Protein AF-A0A1V5GBL1-F1 (afdb_monomer)

pLDDT: mean 76.96, std 15.62, range [32.88, 96.12]

Mean predicted aligned error: 17.44 Å

Foldseek 3Di:
DDDDDDPDDPPCPPVVVVQLVVLLVVLLVLLLVCFLVNLLPDPVSLVVSQVSLVSNDVDSLLSLLVQLLDPPPRSVSSSLSSLLVDDLVVNVVSLVVVLPDPPDDPSSNVSSQVSNCVRVVDNRPCDPDDNDLVVQQVDAQLVLQQVLCVVCVPPDPVVNLVNLLNNLQDAHSNNLSNLLLQLPLQDPSNLLSSLQSLLPHLAPSSLVSLVVLCPDPDVSSVVSSVVSNVSNVVCVVDDPDDRDYHGDASQPFAWDWKKWAAPQQQQKIKIKTWGDHPPALFIKIKIWIARLAAQLTPDMDIDPRHHVVVVVVCQVVGHVIDIDDLQVSLQSNVLSVVRNVVNVPNDRSCCSSCVSNSVPDDHPPDPVFAHGNAAELPPRGHRGRPDPLCQDWADEDPRYIHHSLQLCQQQADPPPGDGDDSSDPQWHWDQDPVVSDIFIAGNVPRDTGDGHDRDPDDPPPPPD

Sequence (464 aa):
MARRVRKDRFACIDDSLIRRRDAIDSAAAFLIHCGGLALASDASLSGQAMAQLSLASPDPLDLLLIFLQDDRKDLAQAALALLSRSPAELVRDRLESRLRRNYLDPAMRARLFDARSALLGESAPIPGDGASSAAWSRLAPDRAAAEWFERFAEAPAENKARELANILARPCPAHMAIAYYESFAGNAEIQRSIAAGLGAFRYAESPLVLRRLKRSADPATHARAVESLVQLSDAIENPAQPMPPALPRFGDGLFYGAWIGELRSTGQYQVAYAKRFADADTVRYCVALIDSRDEGLMDIWGQLDRPPEEFYALRSAISGAKPAAQRFASFLLHEAEALMNKRRHTPPAKYWLWRDFYSGDPRSKTRKNIVFGWTCAECANPLTRFDEAERAVCWFENGFGLCPDCLASRERCDLCGRKFDSSQTDIHALYSASANVAKVICDDCAMPIARGPRKPREPNRKRG

Radius of gyration: 31.78 Å; Cα contacts (8 Å, |Δi|>4): 709; chains: 1; bounding box: 62×59×130 Å

Secondary structure (DSSP, 8-state):
--------SS----HHHHHHHHHHHHHHHHHHHH-HHHHHH-HHHHHHHHHHHHHH-S-HHHHHHHHTTSS-HHHHHHHHHHHTTS-HHHHHHHHHHHHT-TT--HHHHHHHHHHHHHHH-------SS---HHHHTTS-HHHHHHHHHHHTSS--HHHHHHHHHHHHTS--HHHHHHHHHHTTS--HHHHHHHHHHGGG--STHHHHHHHHHTT-S-HHHHHHHHHHHHHHHHHHHS-SSPPPPPPPPTT-SEEEEEEEEEETTTTEEEEEEEEE-TT-S-EEEEEEEEETTTTEEEEEEEEEEE-HHHHHHHHHHSTT-EE--HHHHHHHHHHHHHHHHHHTPPPPTTHHHHHHHHHTSPP-S--TTEEEEEEETTT--EEE---SS----EEETTTEEE-HHHHHT--B-TTT--B--TTSS-EEEEEETTTTEEEEEETTT--B-PPPP-PPPPP-----

Solvent-accessible surface area (backbone atoms only — not comparable to full-atom values): 25875 Å² total; per-residue (Å²): 138,90,81,82,84,89,86,80,86,77,91,71,75,52,68,68,58,54,54,37,48,52,32,42,53,50,32,49,52,50,39,42,72,58,29,27,69,50,36,61,72,32,71,66,57,39,52,52,51,52,51,42,30,47,73,34,30,99,50,42,64,63,52,35,58,51,34,38,48,45,88,51,62,55,40,19,42,21,28,49,30,54,54,62,73,44,61,65,68,63,50,49,54,52,51,50,60,56,68,72,44,89,83,61,51,79,64,40,48,47,41,52,43,54,48,46,26,71,64,67,72,42,78,64,78,68,59,84,87,67,70,54,50,72,61,49,58,72,37,56,35,56,56,31,29,53,53,46,55,63,73,50,65,85,53,55,63,68,62,52,21,52,53,45,43,59,34,39,74,48,76,42,68,13,46,49,38,35,47,56,50,55,62,70,72,72,51,66,64,43,39,35,31,46,21,61,31,43,23,72,36,70,42,72,60,38,63,57,50,28,60,52,38,44,69,44,91,49,67,66,26,20,53,34,9,51,53,20,49,51,49,34,47,55,54,62,77,59,58,93,60,84,74,59,76,67,77,83,58,80,31,78,49,47,86,65,50,30,35,39,15,66,43,70,93,78,28,34,37,38,41,36,45,31,27,34,40,97,92,47,90,25,27,31,36,38,38,34,38,28,31,41,51,61,55,6,45,62,39,46,51,69,51,72,76,33,50,57,63,62,58,60,55,46,50,80,74,34,59,78,49,36,85,40,58,68,54,55,55,42,38,53,52,54,49,21,47,50,37,12,59,73,69,64,52,80,73,34,94,47,34,69,63,56,46,46,54,50,62,83,53,72,75,56,84,72,68,91,42,63,51,72,49,20,27,13,56,84,79,65,42,52,43,71,59,88,56,94,68,69,63,44,64,48,72,38,97,86,50,33,30,39,36,54,71,66,47,49,36,38,49,46,35,86,83,84,60,51,70,51,56,48,71,55,85,76,56,51,58,46,71,39,81,91,74,68,41,68,42,38,27,38,71,90,74,69,44,72,44,62,78,48,83,78,76,78,79,76,74,82,73,78,78,126

Structure (mmCIF, N/CA/C/O backbone):
data_AF-A0A1V5GBL1-F1
#
_entry.id   AF-A0A1V5GBL1-F1
#
loop_
_atom_site.group_PDB
_atom_site.id
_atom_site.type_symbol
_atom_site.label_atom_id
_atom_site.label_alt_id
_atom_site.label_comp_id
_atom_site.label_asym_id
_atom_site.label_entity_id
_atom_site.label_seq_id
_atom_site.pdbx_PDB_ins_code
_atom_site.Cartn_x
_atom_site.Cartn_y
_atom_site.Cartn_z
_atom_site.occupancy
_atom_site.B_iso_or_equiv
_atom_site.auth_seq_id
_atom_site.auth_comp_id
_atom_site.auth_asym_id
_atom_site.auth_atom_id
_atom_site.pdbx_PDB_model_num
ATOM 1 N N . MET A 1 1 ? 17.054 -17.273 -80.844 1.00 38.47 1 MET A N 1
ATOM 2 C CA . MET A 1 1 ? 16.727 -18.704 -80.654 1.00 38.47 1 MET A CA 1
ATOM 3 C C . MET A 1 1 ? 16.765 -19.023 -79.168 1.00 38.47 1 MET A C 1
ATOM 5 O O . MET A 1 1 ? 17.837 -19.088 -78.586 1.00 38.47 1 MET A O 1
ATOM 9 N N . ALA A 1 2 ? 15.592 -19.141 -78.550 1.00 40.06 2 ALA A N 1
ATOM 10 C CA . ALA A 1 2 ? 15.435 -19.534 -77.156 1.00 40.06 2 ALA A CA 1
ATOM 11 C C . ALA A 1 2 ? 15.493 -21.068 -77.021 1.00 40.06 2 ALA A C 1
ATOM 13 O O . ALA A 1 2 ? 14.814 -21.779 -77.760 1.00 40.06 2 ALA A O 1
ATOM 14 N N . ARG A 1 3 ? 16.265 -21.580 -76.057 1.00 35.91 3 ARG A N 1
ATOM 15 C CA . ARG A 1 3 ? 16.157 -22.950 -75.518 1.00 35.91 3 ARG A CA 1
ATOM 16 C C . ARG A 1 3 ? 16.211 -22.831 -73.993 1.00 35.91 3 ARG A C 1
ATOM 18 O O . ARG A 1 3 ? 17.216 -22.406 -73.447 1.00 35.91 3 ARG A O 1
ATOM 25 N N . ARG A 1 4 ? 15.050 -22.839 -73.336 1.00 37.44 4 ARG A N 1
ATOM 26 C CA . ARG A 1 4 ? 14.360 -24.000 -72.732 1.00 37.44 4 ARG A CA 1
ATOM 27 C C . ARG A 1 4 ? 15.120 -24.642 -71.558 1.00 37.44 4 ARG A C 1
ATOM 29 O O . ARG A 1 4 ? 15.995 -25.469 -71.755 1.00 37.44 4 ARG A O 1
ATOM 36 N N . VAL A 1 5 ? 14.646 -24.270 -70.365 1.00 36.66 5 VAL A N 1
ATOM 37 C CA . VAL A 1 5 ? 14.261 -25.133 -69.231 1.00 36.66 5 VAL A CA 1
ATOM 38 C C . VAL A 1 5 ? 15.324 -26.073 -68.639 1.00 36.66 5 VAL A C 1
ATOM 40 O O . VAL A 1 5 ? 15.591 -27.149 -69.158 1.00 36.66 5 VAL A O 1
ATOM 43 N N . ARG A 1 6 ? 15.747 -25.740 -67.412 1.00 34.84 6 ARG A N 1
ATOM 44 C CA . ARG A 1 6 ? 15.717 -26.668 -66.265 1.00 34.84 6 ARG A CA 1
ATOM 45 C C . ARG A 1 6 ? 15.013 -25.985 -65.083 1.00 34.84 6 ARG A C 1
ATOM 47 O O . ARG A 1 6 ? 15.640 -25.547 -64.127 1.00 34.84 6 ARG A O 1
ATOM 54 N N . LYS A 1 7 ? 13.687 -25.856 -65.196 1.00 37.03 7 LYS A N 1
ATOM 55 C CA . LYS A 1 7 ? 12.764 -25.772 -64.054 1.00 37.03 7 LYS A CA 1
ATOM 56 C C . LYS A 1 7 ? 12.462 -27.224 -63.689 1.00 37.03 7 LYS A C 1
ATOM 58 O O . LYS A 1 7 ? 11.575 -27.760 -64.315 1.00 37.03 7 LYS A O 1
ATOM 63 N N . ASP A 1 8 ? 13.232 -27.852 -62.802 1.00 35.31 8 ASP A N 1
ATOM 64 C CA . ASP A 1 8 ? 12.909 -29.178 -62.222 1.00 35.31 8 ASP A CA 1
ATOM 65 C C . ASP A 1 8 ? 13.775 -29.451 -60.975 1.00 35.31 8 ASP A C 1
ATOM 67 O O . ASP A 1 8 ? 14.473 -30.456 -60.868 1.00 35.31 8 ASP A O 1
ATOM 71 N N . ARG A 1 9 ? 13.803 -28.511 -60.020 1.00 36.16 9 ARG A N 1
ATOM 72 C CA . ARG A 1 9 ? 14.401 -28.759 -58.688 1.00 36.16 9 ARG A CA 1
ATOM 73 C C . ARG A 1 9 ? 13.567 -28.274 -57.497 1.00 36.16 9 ARG A C 1
ATOM 75 O O . ARG A 1 9 ? 14.045 -28.339 -56.375 1.00 36.16 9 ARG A O 1
ATOM 82 N N . PHE A 1 10 ? 12.321 -27.846 -57.716 1.00 38.16 10 PHE A N 1
ATOM 83 C CA . PHE A 1 10 ? 11.431 -27.376 -56.639 1.00 38.16 10 PHE A CA 1
ATOM 84 C C . PHE A 1 10 ? 10.021 -27.990 -56.667 1.00 38.16 10 PHE A C 1
ATOM 86 O O . PHE A 1 10 ? 9.120 -27.487 -56.008 1.00 38.16 10 PHE A O 1
ATOM 93 N N . ALA A 1 11 ? 9.815 -29.087 -57.397 1.00 39.75 11 ALA A N 1
ATOM 94 C CA . ALA A 1 11 ? 8.542 -29.809 -57.420 1.00 39.75 11 ALA A CA 1
ATOM 95 C C . ALA A 1 11 ? 8.640 -31.087 -56.576 1.00 39.75 11 ALA A C 1
ATOM 97 O O . ALA A 1 11 ? 8.698 -32.186 -57.106 1.00 39.75 11 ALA A O 1
ATOM 98 N N . CYS A 1 12 ? 8.769 -30.898 -55.266 1.00 40.09 12 CYS A N 1
ATOM 99 C CA . CYS A 1 12 ? 8.395 -31.843 -54.210 1.00 40.09 12 CYS A CA 1
ATOM 100 C C . CYS A 1 12 ? 8.498 -31.062 -52.893 1.00 40.09 12 CYS A C 1
ATOM 102 O O . CYS A 1 12 ? 9.355 -31.324 -52.052 1.00 40.09 12 CYS A O 1
ATOM 104 N N . ILE A 1 13 ? 7.669 -30.020 -52.743 1.00 44.91 13 ILE A N 1
ATOM 105 C CA . ILE A 1 13 ? 7.269 -29.636 -51.389 1.00 44.91 13 ILE A CA 1
ATOM 106 C C . ILE A 1 13 ? 6.455 -30.832 -50.917 1.00 44.91 13 ILE A C 1
ATOM 108 O O . ILE A 1 13 ? 5.400 -31.115 -51.470 1.00 44.91 13 ILE A O 1
ATOM 112 N N . ASP A 1 14 ? 7.056 -31.581 -50.006 1.00 50.66 14 ASP A N 1
ATOM 113 C CA . ASP A 1 14 ? 6.552 -32.811 -49.418 1.00 50.66 14 ASP A CA 1
ATOM 114 C C . ASP A 1 14 ? 5.058 -32.655 -49.079 1.00 50.66 14 ASP A C 1
ATOM 116 O O . ASP A 1 14 ? 4.698 -31.826 -48.240 1.00 50.66 14 ASP A O 1
ATOM 120 N N . ASP A 1 15 ? 4.176 -33.409 -49.748 1.00 52.53 15 ASP A N 1
ATOM 121 C CA . ASP A 1 15 ? 2.719 -33.378 -49.525 1.00 52.53 15 ASP A CA 1
ATOM 122 C C . ASP A 1 15 ? 2.369 -33.568 -48.037 1.00 52.53 15 ASP A C 1
ATOM 124 O O . ASP A 1 15 ? 1.317 -33.130 -47.566 1.00 52.53 15 ASP A O 1
ATOM 128 N N . SER A 1 16 ? 3.268 -34.189 -47.267 1.00 54.59 16 SER A N 1
ATOM 129 C CA . SER A 1 16 ? 3.148 -34.331 -45.819 1.00 54.59 16 SER A CA 1
ATOM 130 C C . SER A 1 16 ? 3.279 -33.006 -45.051 1.00 54.59 16 SER A C 1
ATOM 132 O O . SER A 1 16 ? 2.603 -32.830 -44.038 1.00 54.59 16 SER A O 1
ATOM 134 N N . LEU A 1 17 ? 4.085 -32.050 -45.525 1.00 53.50 17 LEU A N 1
ATOM 135 C CA . LEU A 1 17 ? 4.238 -30.721 -44.920 1.00 53.50 17 LEU A CA 1
ATOM 136 C C . LEU A 1 17 ? 3.032 -29.826 -45.208 1.00 53.50 17 LEU A C 1
ATOM 138 O O . LEU A 1 17 ? 2.596 -29.096 -44.320 1.00 53.50 17 LEU A O 1
ATOM 142 N N . ILE A 1 18 ? 2.468 -29.916 -46.417 1.00 58.19 18 ILE A N 1
ATOM 143 C CA . ILE A 1 18 ? 1.248 -29.186 -46.792 1.00 58.19 18 ILE A CA 1
ATOM 144 C C . ILE A 1 18 ? 0.065 -29.707 -45.969 1.00 58.19 18 ILE A C 1
ATOM 146 O O . ILE A 1 18 ? -0.588 -28.927 -45.284 1.00 58.19 18 ILE A O 1
ATOM 150 N N . ARG A 1 19 ? -0.129 -31.033 -45.904 1.00 63.25 19 ARG A N 1
ATOM 151 C CA . ARG A 1 19 ? -1.192 -31.642 -45.082 1.00 63.25 19 ARG A CA 1
ATOM 152 C C . ARG A 1 19 ? -1.057 -31.324 -43.592 1.00 63.25 19 ARG A C 1
ATOM 154 O O . ARG A 1 19 ? -2.065 -31.132 -42.920 1.00 63.25 19 ARG A O 1
ATOM 161 N N . ARG A 1 20 ? 0.171 -31.253 -43.063 1.00 69.50 20 ARG A N 1
ATOM 162 C CA . ARG A 1 20 ? 0.416 -30.841 -41.668 1.00 69.50 20 ARG A CA 1
ATOM 163 C C . ARG A 1 20 ? 0.084 -29.374 -41.436 1.00 69.50 20 ARG A C 1
ATOM 165 O O . ARG A 1 20 ? -0.495 -29.054 -40.406 1.00 69.50 20 ARG A O 1
ATOM 172 N N . ARG A 1 21 ? 0.420 -28.492 -42.379 1.00 77.12 21 ARG A N 1
ATOM 173 C CA . ARG A 1 21 ? 0.059 -27.074 -42.299 1.00 77.12 21 ARG A C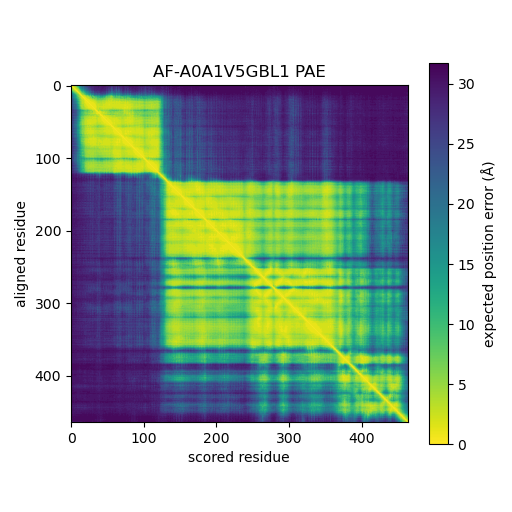A 1
ATOM 174 C C . ARG A 1 21 ? -1.457 -26.886 -42.313 1.00 77.12 21 ARG A C 1
ATOM 176 O O . ARG A 1 21 ? -1.971 -26.222 -41.423 1.00 77.12 21 ARG A O 1
ATOM 183 N N . ASP A 1 22 ? -2.157 -27.537 -43.237 1.00 79.62 22 ASP A N 1
ATOM 184 C CA . ASP A 1 22 ? -3.619 -27.454 -43.330 1.00 79.62 22 ASP A CA 1
ATOM 185 C C . ASP A 1 22 ? -4.296 -27.990 -42.058 1.00 79.62 22 ASP A C 1
ATOM 187 O O . ASP A 1 22 ? -5.265 -27.411 -41.571 1.00 79.62 22 ASP A O 1
ATOM 191 N N . ALA A 1 23 ? -3.755 -29.062 -41.467 1.00 80.81 23 ALA A N 1
ATOM 192 C CA . ALA A 1 23 ? -4.241 -29.596 -40.197 1.00 80.81 23 ALA A CA 1
ATOM 193 C C . ALA A 1 23 ? -4.001 -28.633 -39.018 1.00 80.81 23 ALA A C 1
ATOM 195 O O . ALA A 1 23 ? -4.880 -28.478 -38.171 1.00 80.81 23 ALA A O 1
ATOM 196 N N . ILE A 1 24 ? -2.848 -27.956 -38.970 1.00 85.06 24 ILE A N 1
ATOM 197 C CA . ILE A 1 24 ? -2.542 -26.931 -37.957 1.00 85.06 24 ILE A CA 1
ATOM 198 C C . ILE A 1 24 ? -3.470 -25.720 -38.110 1.00 85.06 24 ILE A C 1
ATOM 200 O O . ILE A 1 24 ? -4.031 -25.259 -37.115 1.00 85.06 24 ILE A O 1
ATOM 204 N N . ASP A 1 25 ? -3.674 -25.234 -39.335 1.00 85.19 25 ASP A N 1
ATOM 205 C CA . ASP A 1 25 ? -4.548 -24.092 -39.620 1.00 85.19 25 ASP A CA 1
ATOM 206 C C . ASP A 1 25 ? -6.018 -24.430 -39.307 1.00 85.19 25 ASP A C 1
ATOM 208 O O . ASP A 1 25 ? -6.726 -23.626 -38.695 1.00 85.19 25 ASP A O 1
ATOM 212 N N . SER A 1 26 ? -6.459 -25.653 -39.627 1.00 84.56 26 SER A N 1
ATOM 213 C CA . SER A 1 26 ? -7.783 -26.170 -39.258 1.00 84.56 26 SER A CA 1
ATOM 214 C C . SER A 1 26 ? -7.960 -26.278 -37.741 1.00 84.56 26 SER A C 1
ATOM 216 O O . SER A 1 26 ? -8.998 -25.882 -37.210 1.00 84.56 26 SER A O 1
ATOM 218 N N . ALA A 1 27 ? -6.951 -26.778 -37.021 1.00 85.12 27 ALA A N 1
ATOM 219 C CA . ALA A 1 27 ? -6.983 -26.844 -35.562 1.00 85.12 27 ALA A CA 1
ATOM 220 C C . ALA A 1 27 ? -7.033 -25.441 -34.935 1.00 85.12 27 ALA A C 1
ATOM 222 O O . ALA A 1 27 ? -7.844 -25.203 -34.043 1.00 85.12 27 ALA A O 1
ATOM 223 N N . ALA A 1 28 ? -6.241 -24.487 -35.432 1.00 85.94 28 ALA A N 1
ATOM 224 C CA . ALA A 1 28 ? -6.278 -23.102 -34.966 1.00 85.94 28 ALA A CA 1
ATOM 225 C C . ALA A 1 28 ? -7.650 -22.446 -35.209 1.00 85.94 28 ALA A C 1
ATOM 227 O O . ALA A 1 28 ? -8.193 -21.805 -34.310 1.00 85.94 28 ALA A O 1
ATOM 228 N N . ALA A 1 29 ? -8.245 -22.646 -36.390 1.00 86.81 29 ALA A N 1
ATOM 229 C CA . ALA A 1 29 ? -9.578 -22.136 -36.708 1.00 86.81 29 ALA A CA 1
ATOM 230 C C . ALA A 1 29 ? -10.662 -22.737 -35.800 1.00 86.81 29 ALA A C 1
ATOM 232 O O . ALA A 1 29 ? -11.540 -22.015 -35.328 1.00 86.81 29 ALA A O 1
ATOM 233 N N . PHE A 1 30 ? -10.575 -24.038 -35.507 1.00 86.38 30 PHE A N 1
ATOM 234 C CA . PHE A 1 30 ? -11.484 -24.708 -34.577 1.00 86.38 30 PHE A CA 1
ATOM 235 C C . PHE A 1 30 ? -11.374 -24.132 -33.158 1.00 86.38 30 PHE A C 1
ATOM 237 O O . PHE A 1 30 ? -12.389 -23.824 -32.538 1.00 86.38 30 PHE A O 1
ATOM 244 N N . LEU A 1 31 ? -10.152 -23.912 -32.663 1.00 85.44 31 LEU A N 1
ATOM 245 C CA . LEU A 1 31 ? -9.920 -23.305 -31.348 1.00 85.44 31 LEU A CA 1
ATOM 246 C C . LEU A 1 31 ? -10.497 -21.891 -31.242 1.00 85.44 31 LEU A C 1
ATOM 248 O O . LEU A 1 31 ? -11.146 -21.568 -30.246 1.00 85.44 31 LEU A O 1
ATOM 252 N N . ILE A 1 32 ? -10.295 -21.072 -32.276 1.00 84.69 32 ILE A N 1
ATOM 253 C CA . ILE A 1 32 ? -10.864 -19.722 -32.359 1.00 84.69 32 ILE A CA 1
ATOM 254 C C . ILE A 1 32 ? -12.397 -19.786 -32.364 1.00 84.69 32 ILE A C 1
ATOM 256 O O . ILE A 1 32 ? -13.042 -19.030 -31.643 1.00 84.69 32 ILE A O 1
ATOM 260 N N . HIS A 1 33 ? -12.980 -20.712 -33.131 1.00 85.06 33 HIS A N 1
ATOM 261 C CA . HIS A 1 33 ? -14.430 -20.883 -33.225 1.00 85.06 33 HIS A CA 1
ATOM 262 C C . HIS A 1 33 ? -15.069 -21.306 -31.894 1.00 85.06 33 HIS A C 1
ATOM 264 O O . HIS A 1 33 ? -16.129 -20.796 -31.538 1.00 85.06 33 HIS A O 1
ATOM 270 N N . CYS A 1 34 ? -14.428 -22.210 -31.147 1.00 79.19 34 CYS A N 1
ATOM 271 C CA . CYS A 1 34 ? -14.913 -22.625 -29.832 1.00 79.19 34 CYS A CA 1
ATOM 272 C C . CYS A 1 34 ? -14.758 -21.517 -28.779 1.00 79.19 34 CYS A C 1
ATOM 274 O O . CYS A 1 34 ? -15.637 -21.347 -27.939 1.00 79.19 34 CYS A O 1
ATOM 276 N N . GLY A 1 35 ? -13.661 -20.754 -28.821 1.00 74.94 35 GLY A N 1
ATOM 277 C CA . GLY A 1 35 ? -13.371 -19.682 -27.869 1.00 74.94 35 GLY A CA 1
ATOM 278 C C . GLY A 1 35 ? -12.919 -20.178 -26.485 1.00 74.94 35 GLY A C 1
ATOM 279 O O . GLY A 1 35 ? -13.312 -21.242 -26.003 1.00 74.94 35 GLY A O 1
ATOM 280 N N . GLY A 1 36 ? -12.083 -19.384 -25.804 1.00 67.06 36 GLY A N 1
ATOM 281 C CA . GLY A 1 36 ? -11.442 -19.790 -24.543 1.00 67.06 36 GLY A CA 1
ATOM 282 C C . GLY A 1 36 ? -12.408 -20.097 -23.389 1.00 67.06 36 GLY A C 1
ATOM 283 O O . GLY A 1 36 ? -12.188 -21.049 -22.647 1.00 67.06 36 GLY A O 1
ATOM 284 N N . LEU A 1 37 ? -13.511 -19.350 -23.258 1.00 57.97 37 LEU A N 1
ATOM 285 C CA . LEU A 1 37 ? -14.489 -19.548 -22.175 1.00 57.97 37 LEU A CA 1
ATOM 286 C C . LEU A 1 37 ? -15.312 -20.837 -22.335 1.00 57.97 37 LEU A C 1
ATOM 288 O O . LEU A 1 37 ? -15.571 -21.526 -21.346 1.00 57.97 37 LEU A O 1
ATOM 292 N N . ALA A 1 38 ? -15.697 -21.194 -23.564 1.00 72.19 38 ALA A N 1
ATOM 293 C CA . ALA A 1 38 ? -16.423 -22.439 -23.816 1.00 72.19 38 ALA A CA 1
ATOM 294 C C . ALA A 1 38 ? -15.503 -23.650 -23.611 1.00 72.19 38 ALA A C 1
ATOM 296 O O . ALA A 1 38 ? -15.889 -24.628 -22.976 1.00 72.19 38 ALA A O 1
ATOM 297 N N . LEU A 1 39 ? -14.244 -23.550 -24.054 1.00 74.25 39 LEU A N 1
ATOM 298 C CA . LEU A 1 39 ? -13.243 -24.596 -23.835 1.00 74.25 39 LEU A CA 1
ATOM 299 C C . LEU A 1 39 ? -12.892 -24.770 -22.348 1.00 74.25 39 LEU A C 1
ATOM 301 O O . LEU A 1 39 ? -12.623 -25.887 -21.916 1.00 74.25 39 LEU A O 1
ATOM 305 N N . ALA A 1 40 ? -12.928 -23.704 -21.547 1.00 68.19 40 ALA A N 1
ATOM 306 C CA . ALA A 1 40 ? -12.702 -23.801 -20.105 1.00 68.19 40 ALA A CA 1
ATOM 307 C C . ALA A 1 40 ? -13.872 -24.460 -19.347 1.00 68.19 40 ALA A C 1
ATOM 309 O O . ALA A 1 40 ? -13.652 -25.071 -18.302 1.00 68.19 40 ALA A O 1
ATOM 310 N N . SER A 1 41 ? -15.105 -24.351 -19.855 1.00 70.94 41 SER A N 1
ATOM 311 C CA . SER A 1 41 ? -16.324 -24.773 -19.147 1.00 70.94 41 SER A CA 1
ATOM 312 C C . SER A 1 41 ? -16.921 -26.101 -19.633 1.00 70.94 41 SER A C 1
ATOM 314 O O . SER A 1 41 ? -17.583 -26.779 -18.849 1.00 70.94 41 SER A O 1
ATOM 316 N N . ASP A 1 42 ? -16.651 -26.528 -20.871 1.00 81.06 42 ASP A N 1
ATOM 317 C CA . ASP A 1 42 ? -17.229 -27.739 -21.468 1.00 81.06 42 ASP A CA 1
ATOM 318 C C . ASP A 1 42 ? -16.163 -28.817 -21.745 1.00 81.06 42 ASP A C 1
ATOM 320 O O . ASP A 1 42 ? -15.270 -28.667 -22.580 1.00 81.06 42 ASP A O 1
ATOM 324 N N . ALA A 1 43 ? -16.245 -29.939 -21.020 1.00 79.12 43 ALA A N 1
ATOM 325 C CA . ALA A 1 43 ? -15.336 -31.081 -21.163 1.00 79.12 43 ALA A CA 1
ATOM 326 C C . ALA A 1 43 ? -15.426 -31.793 -22.521 1.00 79.12 43 ALA A C 1
ATOM 328 O O . ALA A 1 43 ? -14.412 -32.292 -23.011 1.00 79.12 43 ALA A O 1
ATOM 329 N N . SER A 1 44 ? -16.611 -31.823 -23.132 1.00 83.19 44 SER A N 1
ATOM 330 C CA . SER A 1 44 ? -16.827 -32.426 -24.447 1.00 83.19 44 SER A CA 1
ATOM 331 C C . SER A 1 44 ? -16.130 -31.602 -25.528 1.00 83.19 44 SER A C 1
ATOM 333 O O . SER A 1 44 ? -15.380 -32.151 -26.340 1.00 83.19 44 SER A O 1
ATOM 335 N N . LEU A 1 45 ? -16.286 -30.275 -25.486 1.00 82.31 45 LEU A N 1
ATOM 336 C CA . LEU A 1 45 ? -15.627 -29.368 -26.430 1.00 82.31 45 LEU A CA 1
ATOM 337 C C . LEU A 1 45 ? -14.102 -29.389 -26.284 1.00 82.31 45 LEU A C 1
ATOM 339 O O . LEU A 1 45 ? -13.396 -29.438 -27.292 1.00 82.31 45 LEU A O 1
ATOM 343 N N . SER A 1 46 ? -13.569 -29.442 -25.057 1.00 82.69 46 SER A N 1
ATOM 344 C CA . SER A 1 46 ? -12.123 -29.627 -24.863 1.00 82.69 46 SER A CA 1
ATOM 345 C C . SER A 1 46 ? -11.616 -30.953 -25.422 1.00 82.69 46 SER A C 1
ATOM 347 O O . SER A 1 46 ? -10.550 -30.987 -26.031 1.00 82.69 46 SER A O 1
ATOM 349 N N . GLY A 1 47 ? -12.372 -32.042 -25.242 1.00 83.69 47 GLY A N 1
ATOM 350 C CA . GLY A 1 47 ? -12.023 -33.352 -25.793 1.00 83.69 47 GLY A CA 1
ATOM 351 C C . GLY A 1 47 ? -11.958 -33.340 -27.323 1.00 83.69 47 GLY A C 1
ATOM 352 O O . GLY A 1 47 ? -11.001 -33.849 -27.905 1.00 83.69 47 GLY A O 1
ATOM 353 N N . GLN A 1 48 ? -12.926 -32.689 -27.975 1.00 85.75 48 GLN A N 1
ATOM 354 C CA . GLN A 1 48 ? -12.940 -32.515 -29.432 1.00 85.75 48 GLN A CA 1
ATOM 355 C C . GLN A 1 48 ? -11.775 -31.646 -29.920 1.00 85.75 48 GLN A C 1
ATOM 357 O O . GLN A 1 48 ? -11.112 -31.998 -30.896 1.00 85.75 48 GLN A O 1
ATOM 362 N N . ALA A 1 49 ? -11.474 -30.553 -29.215 1.00 86.50 49 ALA A N 1
ATOM 363 C CA . ALA A 1 49 ? -10.341 -29.690 -29.535 1.00 86.50 49 ALA A CA 1
ATOM 364 C C . ALA A 1 49 ? -8.998 -30.428 -29.418 1.00 86.50 49 ALA A C 1
ATOM 366 O O . ALA A 1 49 ? -8.160 -30.340 -30.314 1.00 86.50 49 ALA A O 1
ATOM 367 N N . MET A 1 50 ? -8.807 -31.216 -28.355 1.00 85.94 50 MET A N 1
ATOM 368 C CA . MET A 1 50 ? -7.598 -32.027 -28.178 1.00 85.94 50 MET A CA 1
ATOM 369 C C . MET A 1 50 ? -7.471 -33.127 -29.237 1.00 85.94 50 MET A C 1
ATOM 371 O O . MET A 1 50 ? -6.364 -33.393 -29.709 1.00 85.94 50 MET A O 1
ATOM 375 N N . ALA A 1 51 ? -8.582 -33.732 -29.667 1.00 85.81 51 ALA A N 1
ATOM 376 C CA . ALA A 1 51 ? -8.583 -34.679 -30.780 1.00 85.81 51 ALA A CA 1
ATOM 377 C C . ALA A 1 51 ? -8.146 -34.018 -32.102 1.00 85.81 51 ALA A C 1
ATOM 379 O O . ALA A 1 51 ? -7.291 -34.563 -32.797 1.00 85.81 51 ALA A O 1
ATOM 380 N N . GLN A 1 52 ? -8.650 -32.817 -32.413 1.00 85.38 52 GLN A N 1
ATOM 381 C CA . GLN A 1 52 ? -8.233 -32.041 -33.592 1.00 85.38 52 GLN A CA 1
ATOM 382 C C . GLN A 1 52 ? -6.739 -31.685 -33.552 1.00 85.38 52 GLN A C 1
ATOM 384 O O . GLN A 1 52 ? -6.026 -31.854 -34.539 1.00 85.38 52 GLN A O 1
ATOM 389 N N . LEU A 1 53 ? -6.228 -31.276 -32.389 1.00 86.75 53 LEU A N 1
ATOM 390 C CA . LEU A 1 53 ? -4.801 -30.992 -32.205 1.00 86.75 53 LEU A CA 1
ATOM 391 C C . LEU A 1 53 ? -3.923 -32.236 -32.374 1.00 86.75 53 LEU A C 1
ATOM 393 O O . LEU A 1 53 ? -2.802 -32.127 -32.863 1.00 86.75 53 LEU A O 1
ATOM 397 N N . SER A 1 54 ? -4.441 -33.412 -32.015 1.00 86.75 54 SER A N 1
ATOM 398 C CA . SER A 1 54 ? -3.736 -34.695 -32.149 1.00 86.75 54 SER A CA 1
ATOM 399 C C . SER A 1 54 ? -3.660 -35.182 -33.598 1.00 86.75 54 SER A C 1
ATOM 401 O O . SER A 1 54 ? -2.749 -35.925 -33.954 1.00 86.75 54 SER A O 1
ATOM 403 N N . LEU A 1 55 ? -4.585 -34.735 -34.455 1.00 83.31 55 LEU A N 1
ATOM 404 C CA . LEU A 1 55 ? -4.491 -34.913 -35.908 1.00 83.31 55 LEU A CA 1
ATOM 405 C C . LEU A 1 55 ? -3.447 -33.971 -36.527 1.00 83.31 55 LEU A C 1
ATOM 407 O O . LEU A 1 55 ? -2.806 -34.329 -37.515 1.00 83.31 55 LEU A O 1
ATOM 411 N N . ALA A 1 56 ? -3.262 -32.782 -35.944 1.00 80.88 56 ALA A N 1
ATOM 412 C CA . ALA A 1 56 ? -2.324 -31.769 -36.426 1.00 80.88 56 ALA A CA 1
ATOM 413 C C . ALA A 1 56 ? -0.876 -31.985 -35.947 1.00 80.88 56 ALA A C 1
ATOM 415 O O . ALA A 1 56 ? 0.068 -31.650 -36.666 1.00 80.88 56 ALA A O 1
ATOM 416 N N . SER A 1 57 ? -0.679 -32.544 -34.750 1.00 83.25 57 SER A N 1
ATOM 417 C CA . SER A 1 57 ? 0.639 -32.759 -34.148 1.00 83.25 57 SER A CA 1
ATOM 418 C C . SER A 1 57 ? 0.682 -34.044 -33.312 1.00 83.25 57 SER A C 1
ATOM 420 O O . SER A 1 57 ? -0.241 -34.296 -32.539 1.00 83.25 57 SER A O 1
ATOM 422 N N . PRO A 1 58 ? 1.783 -34.823 -33.374 1.00 79.62 58 PRO A N 1
ATOM 423 C CA . PRO A 1 58 ? 2.009 -35.945 -32.461 1.00 79.62 58 PRO A CA 1
ATOM 424 C C . PRO A 1 58 ? 2.220 -3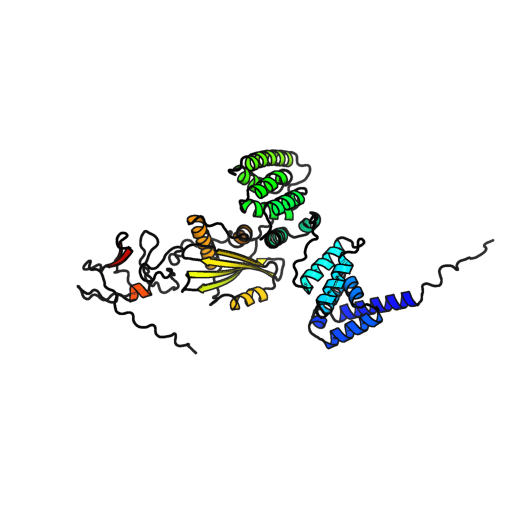5.496 -31.005 1.00 79.62 58 PRO A C 1
ATOM 426 O O . PRO A 1 58 ? 2.104 -36.311 -30.095 1.00 79.62 58 PRO A O 1
ATOM 429 N N . ASP A 1 59 ? 2.525 -34.212 -30.781 1.00 85.06 59 ASP A N 1
ATOM 430 C CA . ASP A 1 59 ? 2.594 -33.583 -29.460 1.00 85.06 59 ASP A CA 1
ATOM 431 C C . ASP A 1 59 ? 1.651 -32.361 -29.432 1.00 85.06 59 ASP A C 1
ATOM 433 O O . ASP A 1 59 ? 2.051 -31.248 -29.801 1.00 85.06 59 ASP A O 1
ATOM 437 N N . PRO A 1 60 ? 0.371 -32.558 -29.062 1.00 86.25 60 PRO A N 1
ATOM 438 C CA . PRO A 1 60 ? -0.624 -31.488 -28.987 1.00 86.25 60 PRO A CA 1
ATOM 439 C C . PRO A 1 60 ? -0.238 -30.375 -28.012 1.00 86.25 60 PRO A C 1
ATOM 441 O O . PRO A 1 60 ? -0.579 -29.217 -28.236 1.00 86.25 60 PRO A O 1
ATOM 444 N N . LEU A 1 61 ? 0.494 -30.704 -26.943 1.00 86.62 61 LEU A N 1
ATOM 445 C CA . LEU A 1 61 ? 0.889 -29.731 -25.928 1.00 86.62 61 LEU A CA 1
ATOM 446 C C . LEU A 1 61 ? 1.952 -28.772 -26.464 1.00 86.62 61 LEU A C 1
ATOM 448 O O . LEU A 1 61 ? 1.827 -27.570 -26.255 1.00 86.62 61 LEU A O 1
ATOM 452 N N . ASP A 1 62 ? 2.954 -29.259 -27.205 1.00 85.00 62 ASP A N 1
ATOM 453 C CA . ASP A 1 62 ? 3.930 -28.362 -27.848 1.00 85.00 62 ASP A CA 1
ATOM 454 C C . ASP A 1 62 ? 3.253 -27.453 -28.891 1.00 85.00 62 ASP A C 1
ATOM 456 O O . ASP A 1 62 ? 3.610 -26.280 -29.001 1.00 85.00 62 ASP A O 1
ATOM 460 N N . LEU A 1 63 ? 2.223 -27.949 -29.590 1.00 86.50 63 LEU A N 1
ATOM 461 C CA . LEU A 1 63 ? 1.433 -27.138 -30.522 1.00 86.50 63 LEU A CA 1
ATOM 462 C C . LEU A 1 63 ? 0.622 -26.048 -29.799 1.00 86.50 63 LEU A C 1
ATOM 464 O O . LEU A 1 63 ? 0.610 -24.901 -30.240 1.00 86.50 63 LEU A O 1
ATOM 468 N N . LEU A 1 64 ? 0.018 -26.359 -28.650 1.00 89.56 64 LEU A N 1
ATOM 469 C CA . LEU A 1 64 ? -0.646 -25.360 -27.807 1.00 89.56 64 LEU A CA 1
ATOM 470 C C . LEU A 1 64 ? 0.334 -24.296 -27.286 1.00 89.56 64 LEU A C 1
ATOM 472 O O . LEU A 1 64 ? -0.002 -23.114 -27.262 1.00 89.56 64 LEU A O 1
ATOM 476 N N . LEU A 1 65 ? 1.564 -24.679 -26.924 1.00 87.69 65 LEU A N 1
ATOM 477 C CA . LEU A 1 65 ? 2.606 -23.721 -26.533 1.00 87.69 65 LEU A CA 1
ATOM 478 C C . LEU A 1 65 ? 3.051 -22.818 -27.691 1.00 87.69 65 LEU A C 1
ATOM 480 O O . LEU A 1 65 ? 3.437 -21.674 -27.452 1.00 87.69 65 LEU A O 1
ATOM 484 N N . ILE A 1 66 ? 3.001 -23.309 -28.931 1.00 87.12 66 ILE A N 1
ATOM 485 C CA . ILE A 1 66 ? 3.215 -22.490 -30.131 1.00 87.12 66 ILE A CA 1
ATOM 486 C C . ILE A 1 66 ? 2.053 -21.507 -30.307 1.00 87.12 66 ILE A C 1
ATOM 488 O O . ILE A 1 66 ? 2.286 -20.327 -30.549 1.00 87.12 66 ILE A O 1
ATOM 492 N N . PHE A 1 67 ? 0.811 -21.948 -30.114 1.00 89.25 67 PHE A N 1
ATOM 493 C CA . PHE A 1 67 ? -0.365 -21.077 -30.207 1.00 89.25 67 PHE A CA 1
ATOM 494 C C . PHE A 1 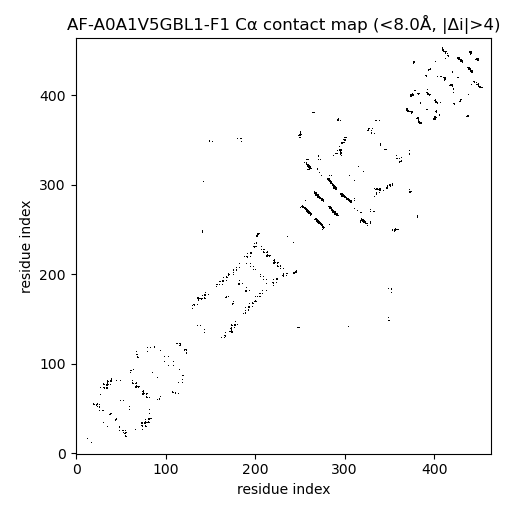67 ? -0.422 -20.001 -29.117 1.00 89.25 67 PHE A C 1
ATOM 496 O O . PHE A 1 67 ? -0.873 -18.894 -29.389 1.00 89.25 67 PHE A O 1
ATOM 503 N N . LEU A 1 68 ? 0.117 -20.255 -27.920 1.00 86.50 68 LEU A N 1
ATOM 504 C CA . LEU A 1 68 ? 0.316 -19.214 -26.900 1.00 86.50 68 LEU A CA 1
ATOM 505 C C . LEU A 1 68 ? 1.263 -18.089 -27.347 1.00 86.50 68 LEU A C 1
ATOM 507 O O . LEU A 1 68 ? 1.215 -16.985 -26.806 1.00 86.50 68 LEU A O 1
ATOM 511 N N . GLN A 1 69 ? 2.156 -18.374 -28.293 1.00 84.00 69 GLN A N 1
ATOM 512 C CA . GLN A 1 69 ? 3.103 -17.402 -28.838 1.00 84.00 69 GLN A CA 1
ATOM 513 C C . GLN A 1 69 ? 2.510 -16.627 -30.022 1.00 84.00 69 GLN A C 1
ATOM 515 O O . GLN A 1 69 ? 3.116 -15.641 -30.435 1.00 84.00 69 GLN A O 1
ATOM 520 N N . ASP A 1 70 ? 1.342 -17.020 -30.539 1.00 85.06 70 ASP A N 1
ATOM 521 C CA . ASP A 1 70 ? 0.662 -16.366 -31.663 1.00 85.06 70 ASP A CA 1
ATOM 522 C C . ASP A 1 70 ? 0.147 -14.966 -31.272 1.00 85.06 70 ASP A C 1
ATOM 524 O O . ASP A 1 70 ? -0.202 -14.707 -30.119 1.00 85.06 70 ASP A O 1
ATOM 528 N N . ASP A 1 71 ? 0.130 -14.034 -32.228 1.00 77.44 71 ASP A N 1
ATOM 529 C CA . ASP A 1 71 ? -0.337 -12.654 -32.017 1.00 77.44 71 ASP A CA 1
ATOM 530 C C . ASP A 1 71 ? -1.864 -12.552 -31.893 1.00 77.44 71 ASP A C 1
ATOM 532 O O . ASP A 1 71 ? -2.394 -11.567 -31.366 1.00 77.44 71 ASP A O 1
ATOM 536 N N . ARG A 1 72 ? -2.583 -13.576 -32.359 1.00 83.56 72 ARG A N 1
ATOM 537 C CA . ARG A 1 72 ? -4.039 -13.689 -32.276 1.00 83.56 72 ARG A CA 1
ATOM 538 C C . ARG A 1 72 ? -4.466 -14.027 -30.845 1.00 83.56 72 ARG A C 1
ATOM 540 O O . ARG A 1 72 ? -4.299 -15.146 -30.362 1.00 83.56 72 ARG A O 1
ATOM 547 N N . LYS A 1 73 ? -5.011 -13.026 -30.144 1.00 80.44 73 LYS A N 1
ATOM 548 C CA . LYS A 1 73 ? -5.389 -13.113 -28.719 1.00 80.44 73 LYS A CA 1
ATOM 549 C C . LYS A 1 73 ? -6.422 -14.205 -28.427 1.00 80.44 73 LYS A C 1
ATOM 551 O O . LYS A 1 73 ? -6.343 -14.851 -27.389 1.00 80.44 73 LYS A O 1
ATOM 556 N N . ASP A 1 74 ? -7.374 -14.394 -29.327 1.00 80.38 74 ASP A N 1
ATOM 557 C CA . ASP A 1 74 ? -8.403 -15.435 -29.294 1.00 80.38 74 ASP A CA 1
ATOM 558 C C . ASP A 1 74 ? -7.801 -16.846 -29.338 1.00 80.38 74 ASP A C 1
ATOM 560 O O . ASP A 1 74 ? -8.162 -17.701 -28.527 1.00 80.38 74 ASP A O 1
ATOM 564 N N . LEU A 1 75 ? -6.820 -17.068 -30.215 1.00 85.69 75 LEU A N 1
ATOM 565 C CA . LEU A 1 75 ? -6.101 -18.336 -30.304 1.00 85.69 75 LEU A CA 1
ATOM 566 C C . LEU A 1 75 ? -5.247 -18.596 -29.055 1.00 85.69 75 LEU A C 1
ATOM 568 O O . LEU A 1 75 ? -5.282 -19.698 -28.505 1.00 85.69 75 LEU A O 1
ATOM 572 N N . ALA A 1 76 ? -4.530 -17.582 -28.563 1.00 83.94 76 ALA A N 1
ATOM 573 C CA . ALA A 1 76 ? -3.730 -17.697 -27.344 1.00 83.94 76 ALA A CA 1
ATOM 574 C C . ALA A 1 76 ? -4.602 -17.981 -26.104 1.00 83.94 76 ALA A C 1
ATOM 576 O O . ALA A 1 76 ? -4.257 -18.826 -25.280 1.00 83.94 76 ALA A O 1
ATOM 577 N N . GLN A 1 77 ? -5.767 -17.337 -25.982 1.00 80.81 77 GLN A N 1
ATOM 578 C CA . GLN A 1 77 ? -6.721 -17.601 -24.898 1.00 80.81 77 GLN A CA 1
ATOM 579 C C . GLN A 1 77 ? -7.323 -19.008 -24.975 1.00 80.81 77 GLN A C 1
ATOM 581 O O . GLN A 1 77 ? -7.441 -19.678 -23.949 1.00 80.81 77 GLN A O 1
ATOM 586 N N . ALA A 1 78 ? -7.676 -19.479 -26.174 1.00 83.50 78 ALA A N 1
ATOM 587 C CA . ALA A 1 78 ? -8.150 -20.846 -26.377 1.00 83.50 78 ALA A CA 1
ATOM 588 C C . ALA A 1 78 ? -7.072 -21.882 -26.019 1.00 83.50 78 ALA A C 1
ATOM 590 O O . ALA A 1 78 ? -7.362 -22.878 -25.352 1.00 83.50 78 ALA A O 1
ATOM 591 N N . ALA A 1 79 ? -5.815 -21.619 -26.391 1.00 87.06 79 ALA A N 1
ATOM 592 C CA . ALA A 1 79 ? -4.694 -22.477 -26.032 1.00 87.06 79 ALA A CA 1
ATOM 593 C C . ALA A 1 79 ? -4.455 -22.514 -24.515 1.00 87.06 79 ALA A C 1
ATOM 595 O O . ALA A 1 79 ? -4.270 -23.591 -23.946 1.00 87.06 79 ALA A O 1
ATOM 596 N N . LEU A 1 80 ? -4.532 -21.360 -23.848 1.00 85.69 80 LEU A N 1
ATOM 597 C CA . LEU A 1 80 ? -4.419 -21.254 -22.394 1.00 85.69 80 LEU A CA 1
ATOM 598 C C . LEU A 1 80 ? -5.516 -22.058 -21.677 1.00 85.69 80 LEU A C 1
ATOM 600 O O . LEU A 1 80 ? -5.225 -22.796 -20.739 1.00 85.69 80 LEU A O 1
ATOM 604 N N . ALA A 1 81 ? -6.761 -21.965 -22.151 1.00 82.00 81 ALA A N 1
ATOM 605 C CA . ALA A 1 81 ? -7.898 -22.692 -21.588 1.00 82.00 81 ALA A CA 1
ATOM 606 C C . ALA A 1 81 ? -7.776 -24.220 -21.725 1.00 82.00 81 ALA A C 1
ATOM 608 O O . ALA A 1 81 ? -8.264 -24.955 -20.875 1.00 82.00 81 ALA A O 1
ATOM 609 N N . LEU A 1 82 ? -7.126 -24.719 -22.779 1.00 84.94 82 LEU A N 1
ATOM 610 C CA . LEU A 1 82 ? -6.872 -26.156 -22.934 1.00 84.94 82 LEU A CA 1
ATOM 611 C C . LEU A 1 82 ? -5.687 -26.634 -22.095 1.00 84.94 82 LEU A C 1
ATOM 613 O O . LEU A 1 82 ? -5.733 -27.720 -21.512 1.00 84.94 82 LEU A O 1
ATOM 617 N N . LEU A 1 83 ? -4.641 -25.815 -21.989 1.00 87.38 83 LEU A N 1
ATOM 618 C CA . LEU A 1 83 ? -3.489 -26.119 -21.145 1.00 87.38 83 LEU A CA 1
ATOM 619 C C . LEU A 1 83 ? -3.865 -26.171 -19.661 1.00 87.38 83 LEU A C 1
ATOM 621 O O . LEU A 1 83 ? -3.352 -27.032 -18.955 1.00 87.38 83 LEU A O 1
ATOM 625 N N . SER A 1 84 ? -4.803 -25.341 -19.192 1.00 83.19 84 SER A N 1
ATOM 626 C CA . SER A 1 84 ? -5.259 -25.361 -17.789 1.00 83.19 84 SER A CA 1
ATOM 627 C C . SER A 1 84 ? -5.979 -26.654 -17.392 1.00 83.19 84 SER A C 1
ATOM 629 O O . SER A 1 84 ? -6.081 -26.970 -16.209 1.00 83.19 84 SER A O 1
ATOM 631 N N . ARG A 1 85 ? -6.455 -27.425 -18.376 1.00 80.38 85 ARG A N 1
ATOM 632 C CA . ARG A 1 85 ? -7.094 -28.733 -18.173 1.00 80.38 85 ARG A CA 1
ATOM 633 C C . ARG A 1 85 ? -6.117 -29.901 -18.244 1.00 80.38 85 ARG A C 1
ATOM 635 O O . ARG A 1 85 ? -6.503 -31.037 -17.976 1.00 80.38 85 ARG A O 1
ATOM 642 N N . SER A 1 86 ? -4.877 -29.635 -18.639 1.00 84.31 86 SER A N 1
ATOM 643 C CA . SER A 1 86 ? -3.820 -30.638 -18.696 1.00 84.31 86 SER A CA 1
ATOM 644 C C . SER A 1 86 ? -3.150 -30.788 -17.322 1.00 84.31 86 SER A C 1
ATOM 646 O O . SER A 1 86 ? -3.192 -29.857 -16.517 1.00 84.31 86 SER A O 1
ATOM 648 N N . PRO A 1 87 ? -2.514 -31.937 -17.023 1.00 85.00 87 PRO A N 1
ATOM 649 C CA . PRO A 1 87 ? -1.805 -32.120 -15.759 1.00 85.00 87 PRO A CA 1
ATOM 650 C C . PRO A 1 87 ? -0.747 -31.029 -15.545 1.00 85.00 87 PRO A C 1
ATOM 652 O O . PRO A 1 87 ? 0.123 -30.832 -16.395 1.00 85.00 87 PRO A O 1
ATOM 655 N N . ALA A 1 88 ? -0.807 -30.338 -14.404 1.00 77.25 88 ALA A N 1
ATOM 656 C CA . ALA A 1 88 ? 0.029 -29.169 -14.123 1.00 77.25 88 ALA A CA 1
ATOM 657 C C . ALA A 1 88 ? 1.538 -29.461 -14.220 1.00 77.25 88 ALA A C 1
ATOM 659 O O . ALA A 1 88 ? 2.287 -28.644 -14.746 1.00 77.25 88 ALA A O 1
ATOM 660 N N . GLU A 1 89 ? 1.982 -30.640 -13.772 1.00 78.69 89 GLU A N 1
ATOM 661 C CA . GLU A 1 89 ? 3.386 -31.071 -13.864 1.00 78.69 89 GLU A CA 1
ATOM 662 C C . GLU A 1 89 ? 3.852 -31.193 -15.319 1.00 78.69 89 GLU A C 1
ATOM 664 O O . GLU A 1 89 ? 4.900 -30.671 -15.691 1.00 78.69 89 GLU A O 1
ATOM 669 N N . LEU A 1 90 ? 3.019 -31.786 -16.177 1.00 83.38 90 LEU A N 1
ATOM 670 C CA . LEU A 1 90 ? 3.315 -31.944 -17.598 1.00 83.38 90 LEU A CA 1
ATOM 671 C C . LEU A 1 90 ? 3.375 -30.587 -18.312 1.00 83.38 90 LEU A C 1
ATOM 673 O O . LEU A 1 90 ? 4.244 -30.352 -19.149 1.00 83.38 90 LEU A O 1
ATOM 677 N N . VAL A 1 91 ? 2.464 -29.676 -17.968 1.00 83.88 91 VAL A N 1
ATOM 678 C CA . VAL A 1 91 ? 2.447 -28.307 -18.501 1.00 83.88 91 VAL A CA 1
ATOM 679 C C . VAL A 1 91 ? 3.682 -27.529 -18.043 1.00 83.88 91 VAL A C 1
ATOM 681 O O . VAL A 1 91 ? 4.311 -26.857 -18.864 1.00 83.88 91 VAL A O 1
ATOM 684 N N . ARG A 1 92 ? 4.074 -27.663 -16.768 1.00 82.75 92 ARG A N 1
ATOM 685 C CA . ARG A 1 92 ? 5.283 -27.051 -16.198 1.00 82.75 92 A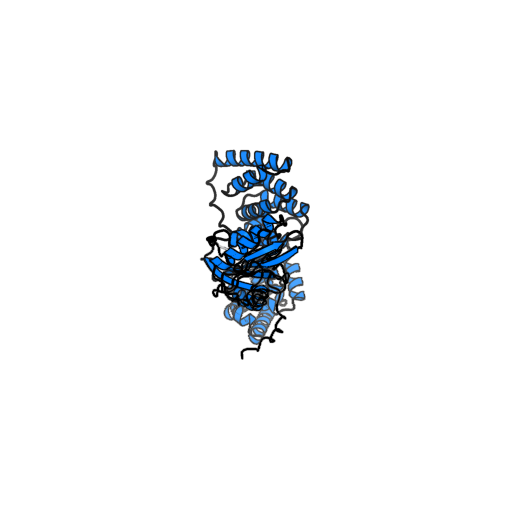RG A CA 1
ATOM 686 C C . ARG A 1 92 ? 6.534 -27.494 -16.952 1.00 82.75 92 ARG A C 1
ATOM 688 O O . ARG A 1 92 ? 7.254 -26.640 -17.468 1.00 82.75 92 ARG A O 1
ATOM 695 N N . ASP A 1 93 ? 6.751 -28.799 -17.094 1.00 81.88 93 ASP A N 1
ATOM 696 C CA . ASP A 1 93 ? 7.943 -29.348 -17.753 1.00 81.88 93 ASP A CA 1
ATOM 697 C C . ASP A 1 93 ? 8.070 -28.872 -19.205 1.00 81.88 93 ASP A C 1
ATOM 699 O O . ASP A 1 93 ? 9.155 -28.518 -19.682 1.00 81.88 93 ASP A O 1
ATOM 703 N N . ARG A 1 94 ? 6.944 -28.816 -19.924 1.00 83.25 94 ARG A N 1
ATOM 704 C CA . ARG A 1 94 ? 6.910 -28.371 -21.321 1.00 83.25 94 ARG A CA 1
ATOM 705 C C . ARG A 1 94 ? 7.144 -26.872 -21.457 1.00 83.25 94 ARG A C 1
ATOM 707 O O . ARG A 1 94 ? 7.937 -26.468 -22.312 1.00 83.25 94 ARG A O 1
ATOM 714 N N . LEU A 1 95 ? 6.527 -26.058 -20.600 1.00 83.56 95 LEU A N 1
ATOM 715 C CA . LEU A 1 95 ? 6.773 -24.616 -20.547 1.00 83.56 95 LEU A CA 1
ATOM 716 C C . LEU A 1 95 ? 8.239 -24.314 -20.232 1.00 83.56 95 LEU A C 1
ATOM 718 O O . LEU A 1 95 ? 8.853 -23.507 -20.929 1.00 83.56 95 LEU A O 1
ATOM 722 N N . GLU A 1 96 ? 8.828 -24.986 -19.242 1.00 81.06 96 GLU A N 1
ATOM 723 C CA . GLU A 1 96 ? 10.236 -24.798 -18.890 1.00 81.06 96 GLU A CA 1
ATOM 724 C C . GLU A 1 96 ? 11.176 -25.218 -20.018 1.00 81.06 96 GLU A C 1
ATOM 726 O O . GLU A 1 96 ? 12.085 -24.468 -20.382 1.00 81.06 96 GLU A O 1
ATOM 731 N N . SER A 1 97 ? 10.940 -26.389 -20.613 1.00 82.12 97 SER A N 1
ATOM 732 C CA . SER A 1 97 ? 11.713 -26.869 -21.759 1.00 82.12 97 SER A CA 1
ATOM 733 C C . SER A 1 97 ? 11.671 -25.875 -22.922 1.00 82.12 97 SER A C 1
ATOM 735 O O . SER A 1 97 ? 12.693 -25.629 -23.569 1.00 82.12 97 SER A O 1
ATOM 737 N N . ARG A 1 98 ? 10.510 -25.252 -23.170 1.00 82.88 98 ARG A N 1
ATOM 738 C CA . ARG A 1 98 ? 10.342 -24.241 -24.220 1.00 82.88 98 ARG A CA 1
ATOM 739 C C . ARG A 1 98 ? 11.024 -22.920 -23.864 1.00 82.88 98 ARG A C 1
ATOM 741 O O . ARG A 1 98 ? 11.740 -22.378 -24.701 1.00 82.88 98 ARG A O 1
ATOM 748 N N . LEU A 1 99 ? 10.860 -22.432 -22.634 1.00 74.31 99 LEU A N 1
ATOM 749 C CA . LEU A 1 99 ? 11.460 -21.184 -22.141 1.00 74.31 99 LEU A CA 1
ATOM 750 C C . LEU A 1 99 ? 12.997 -21.219 -22.141 1.00 74.31 99 LEU A C 1
ATOM 752 O O . LEU A 1 99 ? 13.625 -20.188 -22.384 1.00 74.31 99 LEU A O 1
ATOM 756 N N . ARG A 1 100 ? 13.604 -22.397 -21.935 1.00 73.69 100 ARG A N 1
ATOM 757 C CA . ARG A 1 100 ? 15.065 -22.607 -22.000 1.00 73.69 100 ARG A CA 1
ATOM 758 C C . ARG A 1 100 ? 15.645 -22.508 -23.419 1.00 73.69 100 ARG A C 1
ATOM 760 O O . ARG A 1 100 ? 16.864 -22.506 -23.573 1.00 73.69 100 ARG A O 1
ATOM 767 N N . ARG A 1 101 ? 14.820 -22.433 -24.471 1.00 73.31 101 ARG A N 1
ATOM 768 C CA . ARG A 1 101 ? 15.309 -22.346 -25.856 1.00 73.31 101 ARG A CA 1
ATOM 769 C C . ARG A 1 101 ? 15.770 -20.918 -26.192 1.00 73.31 101 ARG A C 1
ATOM 771 O O . ARG A 1 101 ? 15.055 -19.941 -25.973 1.00 73.31 101 ARG A O 1
ATOM 778 N N . ASN A 1 102 ? 16.968 -20.802 -26.772 1.00 52.06 102 ASN A N 1
ATOM 779 C CA . ASN A 1 102 ? 17.646 -19.518 -27.024 1.00 52.06 102 ASN A CA 1
ATOM 780 C C . ASN A 1 102 ? 17.087 -18.696 -28.201 1.00 52.06 102 ASN A C 1
ATOM 782 O O . ASN A 1 102 ? 17.504 -17.559 -28.386 1.00 52.06 102 ASN A O 1
ATOM 786 N N . TYR A 1 103 ? 16.160 -19.243 -28.989 1.00 72.81 103 TYR A N 1
ATOM 787 C CA . TYR A 1 103 ? 15.628 -18.599 -30.198 1.00 72.81 103 TYR A CA 1
ATOM 788 C C . TYR A 1 103 ? 14.276 -17.895 -30.001 1.00 72.81 103 TYR A C 1
ATOM 790 O O . TYR A 1 103 ? 13.692 -17.426 -30.972 1.00 72.81 103 TYR A O 1
ATOM 798 N N . LEU A 1 104 ? 13.749 -17.846 -28.773 1.00 70.50 104 LEU A N 1
ATOM 799 C CA . LEU A 1 104 ? 12.507 -17.128 -28.491 1.00 70.50 104 LEU A CA 1
ATOM 800 C C . LEU A 1 104 ? 12.768 -15.626 -28.459 1.00 70.50 104 LEU A C 1
ATOM 802 O O . LEU A 1 104 ? 13.609 -15.159 -27.685 1.00 70.50 104 LEU A O 1
ATOM 806 N N . ASP A 1 105 ? 12.012 -14.875 -29.255 1.00 72.62 105 ASP A N 1
ATOM 807 C CA . ASP A 1 105 ? 12.047 -13.425 -29.159 1.00 72.62 105 ASP A CA 1
ATOM 808 C C . ASP A 1 105 ? 11.474 -12.940 -27.805 1.00 72.62 105 ASP A C 1
ATOM 810 O O . ASP A 1 105 ? 10.780 -13.680 -27.089 1.00 72.62 105 ASP A O 1
ATOM 814 N N . PRO A 1 106 ? 11.765 -11.690 -27.406 1.00 63.41 106 PRO A N 1
ATOM 815 C CA . PRO A 1 106 ? 11.334 -11.174 -26.113 1.00 63.41 106 PRO A CA 1
ATOM 816 C C . PRO A 1 106 ? 9.815 -11.052 -25.917 1.00 63.41 106 PRO A C 1
ATOM 818 O O . PRO A 1 106 ? 9.395 -10.900 -24.768 1.00 63.41 106 PRO A O 1
ATOM 821 N N . ALA A 1 107 ? 9.007 -11.036 -26.980 1.00 67.94 107 ALA A N 1
ATOM 822 C CA . ALA A 1 107 ? 7.548 -10.960 -26.903 1.00 67.94 107 ALA A CA 1
ATOM 823 C C . ALA A 1 107 ? 6.945 -12.359 -26.716 1.00 67.94 107 ALA A C 1
ATOM 825 O O . ALA A 1 107 ? 6.148 -12.569 -25.802 1.00 67.94 107 ALA A O 1
ATOM 826 N N . MET A 1 108 ? 7.413 -13.340 -27.489 1.00 76.81 108 MET A N 1
ATOM 827 C CA . MET A 1 108 ? 7.054 -14.751 -27.341 1.00 76.81 108 MET A CA 1
ATOM 828 C C . MET A 1 108 ? 7.430 -15.278 -25.957 1.00 76.81 108 MET A C 1
ATOM 830 O O . MET A 1 108 ? 6.643 -15.963 -25.304 1.00 76.81 108 MET A O 1
ATOM 834 N N . ARG A 1 109 ? 8.624 -14.915 -25.470 1.00 75.50 109 ARG A N 1
ATOM 835 C CA . ARG A 1 109 ? 9.077 -15.293 -24.129 1.00 75.50 109 ARG A CA 1
ATOM 836 C C . ARG A 1 109 ? 8.186 -14.693 -23.034 1.00 75.50 109 ARG A C 1
ATOM 838 O O . ARG A 1 109 ? 7.889 -15.392 -22.073 1.00 75.50 109 ARG A O 1
ATOM 845 N N . ALA A 1 110 ? 7.737 -13.444 -23.186 1.00 66.56 110 ALA A N 1
ATOM 846 C CA . ALA A 1 110 ? 6.831 -12.804 -22.229 1.00 66.56 110 ALA A CA 1
ATOM 847 C C . ALA A 1 110 ? 5.468 -13.511 -22.179 1.00 66.56 110 ALA A C 1
ATOM 849 O O . ALA A 1 110 ? 5.027 -13.883 -21.099 1.00 66.56 110 ALA A O 1
ATOM 850 N N . ARG A 1 111 ? 4.875 -13.824 -23.338 1.00 76.94 111 ARG A N 1
ATOM 851 C CA . ARG A 1 111 ? 3.602 -14.565 -23.410 1.00 76.94 111 ARG A CA 1
ATOM 852 C C . ARG A 1 111 ? 3.670 -15.934 -22.733 1.00 76.94 111 ARG A C 1
ATOM 854 O O . ARG A 1 111 ? 2.731 -16.331 -22.053 1.00 76.94 111 ARG A O 1
ATOM 861 N N . LEU A 1 112 ? 4.790 -16.647 -22.873 1.00 83.12 112 LEU A N 1
ATOM 862 C CA . LEU A 1 112 ? 4.998 -17.924 -22.182 1.00 83.12 112 LEU A CA 1
ATOM 863 C C . LEU A 1 112 ? 5.151 -17.766 -20.663 1.00 83.12 112 LEU A C 1
ATOM 865 O O . LEU A 1 112 ? 4.710 -18.640 -19.919 1.00 83.12 112 LEU A O 1
ATOM 869 N N . PHE A 1 113 ? 5.762 -16.674 -20.196 1.00 73.94 113 PHE A N 1
ATOM 870 C CA . PHE A 1 113 ? 5.825 -16.366 -18.766 1.00 73.94 113 PHE A CA 1
ATOM 871 C C . PHE A 1 113 ? 4.451 -15.998 -18.202 1.00 73.94 113 PHE A C 1
ATOM 873 O O . PHE A 1 113 ? 4.069 -16.542 -17.168 1.00 73.94 113 PHE A O 1
ATOM 880 N N . ASP A 1 114 ? 3.686 -15.163 -18.906 1.00 74.00 114 ASP A N 1
ATOM 881 C CA . ASP A 1 114 ? 2.318 -14.804 -18.520 1.00 74.00 114 ASP A CA 1
ATOM 882 C C . ASP A 1 114 ? 1.430 -16.054 -18.448 1.00 74.00 114 ASP A C 1
ATOM 884 O O . ASP A 1 114 ? 0.709 -16.261 -17.471 1.00 74.00 114 ASP A O 1
ATOM 888 N N . ALA A 1 115 ? 1.546 -16.944 -19.441 1.00 78.56 115 ALA A N 1
ATOM 889 C CA . ALA A 1 115 ? 0.847 -18.223 -19.450 1.00 78.56 115 ALA A CA 1
ATOM 890 C C . ALA A 1 115 ? 1.260 -19.118 -18.274 1.00 78.56 115 ALA A C 1
ATOM 892 O O . ALA A 1 115 ? 0.399 -19.716 -17.635 1.00 78.56 115 ALA A O 1
ATOM 893 N N . ARG A 1 116 ? 2.555 -19.189 -17.939 1.00 80.25 116 ARG A N 1
ATOM 894 C CA . ARG A 1 116 ? 3.037 -19.942 -16.771 1.00 80.25 116 ARG A CA 1
ATOM 895 C C . ARG A 1 116 ? 2.396 -19.433 -15.479 1.00 80.25 116 ARG A C 1
ATOM 897 O O . ARG A 1 116 ? 1.916 -20.246 -14.692 1.00 80.25 116 ARG A O 1
ATOM 904 N N . SER A 1 117 ? 2.371 -18.118 -15.272 1.00 70.69 117 SER A N 1
ATOM 905 C CA . SER A 1 117 ? 1.769 -17.531 -14.072 1.00 70.69 117 SER A CA 1
ATOM 906 C C . SER A 1 117 ? 0.261 -17.735 -14.012 1.00 70.69 117 SER A C 1
ATOM 908 O O . SER A 1 117 ? -0.262 -18.064 -12.950 1.00 70.69 117 SER A O 1
ATOM 910 N N . ALA A 1 118 ? -0.429 -17.632 -15.148 1.00 77.06 118 ALA A N 1
ATOM 911 C CA . ALA A 1 118 ? -1.860 -17.904 -15.225 1.00 77.06 118 ALA A CA 1
ATOM 912 C C . ALA A 1 118 ? -2.208 -19.384 -14.965 1.00 77.06 118 ALA A C 1
ATOM 914 O O . ALA A 1 118 ? -3.218 -19.667 -14.328 1.00 77.06 118 ALA A O 1
ATOM 915 N N . LEU A 1 119 ? -1.389 -20.327 -15.448 1.00 79.25 119 LEU A N 1
ATOM 916 C CA . LEU A 1 119 ? -1.671 -21.767 -15.382 1.00 79.25 119 LEU A CA 1
ATOM 917 C C . LEU A 1 119 ? -1.256 -22.418 -14.062 1.00 79.25 119 LEU A C 1
ATOM 919 O O . LEU A 1 119 ? -1.927 -23.336 -13.599 1.00 79.25 119 LEU A O 1
ATOM 923 N N . LEU A 1 120 ? -0.136 -21.987 -13.482 1.00 75.50 120 LEU A N 1
ATOM 924 C CA . LEU A 1 120 ? 0.473 -22.660 -12.332 1.00 75.50 120 LEU A CA 1
ATOM 925 C C . LEU A 1 120 ? 0.313 -21.876 -11.025 1.00 75.50 120 LEU A C 1
ATOM 927 O O . LEU A 1 120 ? 0.727 -22.368 -9.980 1.00 75.50 120 LEU A O 1
ATOM 931 N N . GLY A 1 121 ? -0.241 -20.657 -11.065 1.00 52.56 121 GLY A N 1
ATOM 932 C CA . GLY A 1 121 ? -0.348 -19.777 -9.892 1.00 52.56 121 GLY A CA 1
ATOM 933 C C . GLY A 1 121 ? 1.008 -19.352 -9.312 1.00 52.56 121 GLY A C 1
ATOM 934 O O . GLY A 1 121 ? 1.071 -18.708 -8.269 1.00 52.56 121 GLY A O 1
ATOM 935 N N . GLU A 1 122 ? 2.100 -19.710 -9.985 1.00 50.22 122 GLU A N 1
ATOM 936 C CA . GLU A 1 122 ? 3.456 -19.314 -9.651 1.00 50.22 122 GLU A CA 1
ATOM 937 C C . GLU A 1 122 ? 3.710 -17.948 -10.293 1.00 50.22 122 GLU A C 1
ATOM 939 O O . GLU A 1 122 ? 3.810 -17.834 -11.522 1.00 50.22 122 GLU A O 1
ATOM 944 N N . SER A 1 123 ? 3.837 -16.897 -9.478 1.00 40.25 123 SER A N 1
ATOM 945 C CA . SER A 1 123 ? 4.468 -15.651 -9.919 1.00 40.25 123 SER A CA 1
ATOM 946 C C . SER A 1 123 ? 5.785 -16.027 -10.588 1.00 40.25 123 SER A C 1
ATOM 948 O O . SER A 1 123 ? 6.620 -16.683 -9.960 1.00 40.25 123 SER A O 1
ATOM 950 N N . ALA A 1 124 ? 5.935 -15.716 -11.877 1.00 37.38 124 ALA A N 1
ATOM 951 C CA . ALA A 1 124 ? 7.070 -16.189 -12.648 1.00 37.38 124 ALA A CA 1
ATOM 952 C C . ALA A 1 124 ? 8.371 -15.863 -11.892 1.00 37.38 124 ALA A C 1
ATOM 954 O O . ALA A 1 124 ? 8.604 -14.693 -11.567 1.00 37.38 124 ALA A O 1
ATOM 955 N N . PRO A 1 125 ? 9.258 -16.841 -11.626 1.00 35.69 125 PRO A N 1
ATOM 956 C CA . PRO A 1 125 ? 10.636 -16.500 -11.367 1.00 35.69 125 PRO A CA 1
ATOM 957 C C . PRO A 1 125 ? 11.146 -15.875 -12.665 1.00 35.69 125 PRO A C 1
ATOM 959 O O . PRO A 1 125 ? 11.458 -16.568 -13.634 1.00 35.69 125 PRO A O 1
ATOM 962 N N . ILE A 1 126 ? 11.181 -14.540 -12.704 1.00 39.53 126 ILE A N 1
ATOM 963 C CA . ILE A 1 126 ? 12.027 -13.817 -13.650 1.00 39.53 126 ILE A CA 1
ATOM 964 C C . ILE A 1 126 ? 13.417 -14.439 -13.457 1.00 39.53 126 ILE A C 1
ATOM 966 O O . ILE A 1 126 ? 13.858 -14.490 -12.301 1.00 39.53 126 ILE A O 1
ATOM 970 N N . PRO A 1 127 ? 14.048 -14.964 -14.526 1.00 35.88 127 PRO A N 1
ATOM 971 C CA . PRO A 1 127 ? 15.255 -15.770 -14.429 1.00 35.88 127 PRO A CA 1
ATOM 972 C C . PRO A 1 127 ? 16.245 -15.168 -13.434 1.00 35.88 127 PRO A C 1
ATOM 974 O O . PRO A 1 127 ? 16.481 -13.957 -13.449 1.00 35.88 127 PRO A O 1
ATOM 977 N N . GLY A 1 128 ? 16.767 -16.023 -12.552 1.00 32.88 128 GLY A N 1
ATOM 978 C CA . GLY A 1 128 ? 17.905 -15.685 -11.710 1.00 32.88 128 GLY A CA 1
ATOM 979 C C . GLY A 1 128 ? 19.063 -15.175 -12.566 1.00 32.88 128 GLY A C 1
ATOM 980 O O . GLY A 1 128 ? 19.237 -15.611 -13.704 1.00 32.88 128 GLY A O 1
ATOM 981 N N . ASP A 1 129 ? 19.803 -14.239 -11.979 1.00 33.53 129 ASP A N 1
ATOM 982 C CA . ASP A 1 129 ? 20.908 -13.460 -12.541 1.00 33.53 129 ASP A CA 1
ATOM 983 C C . ASP A 1 129 ? 20.507 -12.450 -13.624 1.00 33.53 129 ASP A C 1
ATOM 985 O O . ASP A 1 129 ? 20.645 -12.654 -14.829 1.00 33.53 129 ASP A O 1
ATOM 989 N N . GLY A 1 130 ? 20.045 -11.290 -13.149 1.00 40.75 130 GLY A N 1
ATOM 990 C CA . GLY A 1 130 ? 19.756 -10.126 -13.975 1.00 40.75 130 GLY A CA 1
ATOM 991 C C . GLY A 1 130 ? 18.330 -10.147 -14.498 1.00 40.75 130 GLY A C 1
ATOM 992 O O . GLY A 1 130 ? 18.085 -10.454 -15.666 1.00 40.75 130 GLY A O 1
ATOM 993 N N . ALA A 1 131 ? 17.377 -9.724 -13.662 1.00 43.28 131 ALA A N 1
ATOM 994 C CA . ALA A 1 131 ? 16.108 -9.239 -14.181 1.00 43.28 131 ALA A CA 1
ATOM 995 C C . ALA A 1 131 ? 16.443 -8.130 -15.183 1.00 43.28 131 ALA A C 1
ATOM 997 O O . ALA A 1 131 ? 16.853 -7.038 -14.792 1.00 43.28 131 ALA A O 1
ATOM 998 N N . SER A 1 132 ? 16.375 -8.429 -16.486 1.00 53.56 132 SER A N 1
ATOM 999 C CA . SER A 1 132 ? 16.757 -7.439 -17.485 1.00 53.56 132 SER A CA 1
ATOM 1000 C C . SER A 1 132 ? 15.900 -6.207 -17.218 1.00 53.56 132 SER A C 1
ATOM 1002 O O . SER A 1 132 ? 14.675 -6.314 -17.172 1.00 53.56 132 SER A O 1
ATOM 1004 N N . SER A 1 133 ? 16.532 -5.052 -17.014 1.00 58.72 133 SER A N 1
ATOM 1005 C CA . SER A 1 133 ? 15.875 -3.747 -16.856 1.00 58.72 133 SER A CA 1
ATOM 1006 C C . SER A 1 133 ? 14.729 -3.535 -17.876 1.00 58.72 133 SER A C 1
ATOM 1008 O O . SER A 1 133 ? 13.737 -2.875 -17.590 1.00 58.72 133 SER A O 1
ATOM 1010 N N . ALA A 1 134 ? 14.809 -4.198 -19.037 1.00 64.56 134 ALA A N 1
ATOM 1011 C CA . ALA A 1 134 ? 13.786 -4.221 -20.078 1.00 64.56 134 ALA A CA 1
ATOM 1012 C C . ALA A 1 134 ? 12.441 -4.885 -19.702 1.00 64.56 134 ALA A C 1
ATOM 1014 O O . ALA A 1 134 ? 11.440 -4.605 -20.357 1.00 64.56 134 ALA A O 1
ATOM 1015 N N . ALA A 1 135 ? 12.392 -5.788 -18.717 1.00 72.06 135 ALA A N 1
ATOM 1016 C CA . ALA A 1 135 ? 11.146 -6.424 -18.278 1.00 72.06 135 ALA A CA 1
ATOM 1017 C C . ALA A 1 135 ? 10.318 -5.454 -17.427 1.00 72.06 135 ALA A C 1
ATOM 1019 O O . ALA A 1 135 ? 9.154 -5.204 -17.730 1.00 72.06 135 ALA A O 1
ATOM 1020 N N . TRP A 1 136 ? 10.958 -4.826 -16.439 1.00 80.06 136 TRP A N 1
ATOM 1021 C CA . TRP A 1 136 ? 10.340 -3.810 -15.588 1.00 80.06 136 TRP A CA 1
ATOM 1022 C C . TRP A 1 136 ? 9.842 -2.611 -16.393 1.00 80.06 136 TRP A C 1
ATOM 1024 O O . TRP A 1 136 ? 8.748 -2.117 -16.145 1.00 80.06 136 TRP A O 1
ATOM 1034 N N . SER A 1 137 ? 10.589 -2.188 -17.417 1.00 79.75 137 SER A N 1
ATOM 1035 C CA . SER A 1 137 ? 10.198 -1.057 -18.265 1.00 79.75 137 SER A CA 1
ATOM 1036 C C . SER A 1 137 ? 8.942 -1.289 -19.115 1.00 79.75 137 SER A C 1
ATOM 1038 O O . SER A 1 137 ? 8.446 -0.336 -19.706 1.00 79.75 137 SER A O 1
ATOM 1040 N N . ARG A 1 138 ? 8.457 -2.534 -19.241 1.00 78.62 138 ARG A N 1
ATOM 1041 C CA . ARG A 1 138 ? 7.221 -2.861 -19.982 1.00 78.62 138 ARG A CA 1
ATOM 1042 C C . ARG A 1 138 ? 5.967 -2.772 -19.119 1.00 78.62 138 ARG A C 1
ATOM 1044 O O . ARG A 1 138 ? 4.868 -2.765 -19.664 1.00 78.62 138 ARG A O 1
ATOM 1051 N N . LEU A 1 139 ? 6.125 -2.746 -17.799 1.00 81.81 139 LEU A N 1
ATOM 1052 C CA . LEU A 1 139 ? 5.011 -2.666 -16.868 1.00 81.81 139 LEU A CA 1
ATOM 1053 C C . LEU A 1 139 ? 4.545 -1.217 -16.719 1.00 81.81 139 LEU A C 1
ATOM 1055 O O . LEU A 1 139 ? 5.340 -0.276 -16.787 1.00 81.81 139 LEU A O 1
ATOM 1059 N N . ALA A 1 140 ? 3.247 -1.050 -16.468 1.00 84.38 140 ALA A N 1
ATOM 1060 C CA . ALA A 1 140 ? 2.725 0.220 -15.987 1.00 84.38 140 ALA A CA 1
ATOM 1061 C C . ALA A 1 140 ? 3.402 0.584 -14.644 1.00 84.38 140 ALA A C 1
ATOM 1063 O O . ALA A 1 140 ? 3.750 -0.325 -13.882 1.00 84.38 140 ALA A O 1
ATOM 1064 N N . PRO A 1 141 ? 3.641 1.876 -14.342 1.00 87.75 141 PRO A N 1
ATOM 1065 C CA . PRO A 1 141 ? 4.457 2.269 -13.189 1.00 87.75 141 PRO A CA 1
ATOM 1066 C C . PRO A 1 141 ? 3.948 1.747 -11.837 1.00 87.75 141 PRO A C 1
ATOM 1068 O O . PRO A 1 141 ? 4.728 1.305 -10.996 1.00 87.75 141 PRO A O 1
ATOM 1071 N N . ASP A 1 142 ? 2.634 1.759 -11.654 1.00 84.81 142 ASP A N 1
ATOM 1072 C CA . ASP A 1 142 ? 1.922 1.219 -10.497 1.00 84.81 142 ASP A CA 1
ATOM 1073 C C . ASP A 1 142 ? 2.088 -0.298 -10.352 1.00 84.81 142 ASP A C 1
ATOM 1075 O O . ASP A 1 142 ? 2.406 -0.793 -9.269 1.00 84.81 142 ASP A O 1
ATOM 1079 N N . ARG A 1 143 ? 1.934 -1.034 -11.454 1.00 84.88 143 ARG A N 1
ATOM 1080 C CA . ARG A 1 143 ? 2.115 -2.483 -11.500 1.00 84.88 143 ARG A CA 1
ATOM 1081 C C . ARG A 1 143 ? 3.564 -2.878 -11.244 1.00 84.88 143 ARG A C 1
ATOM 1083 O O . ARG A 1 143 ? 3.810 -3.793 -10.466 1.00 84.88 143 ARG A O 1
ATOM 1090 N N . ALA A 1 144 ? 4.517 -2.149 -11.822 1.00 88.12 144 ALA A N 1
ATOM 1091 C CA . ALA A 1 144 ? 5.940 -2.359 -11.575 1.00 88.12 144 ALA A CA 1
ATOM 1092 C C . ALA A 1 144 ? 6.287 -2.202 -10.090 1.00 88.12 144 ALA A C 1
ATOM 1094 O O . ALA A 1 144 ? 6.998 -3.036 -9.534 1.00 88.12 144 ALA A O 1
ATOM 1095 N N . ALA A 1 145 ? 5.760 -1.160 -9.437 1.00 88.75 145 ALA A N 1
ATOM 1096 C CA . ALA A 1 145 ? 5.948 -0.962 -8.006 1.00 88.75 145 ALA A CA 1
ATOM 1097 C C . ALA A 1 145 ? 5.303 -2.096 -7.190 1.00 88.75 145 ALA A C 1
ATOM 1099 O O . ALA A 1 145 ? 5.969 -2.682 -6.342 1.00 88.75 145 ALA A O 1
ATOM 1100 N N . ALA A 1 146 ? 4.048 -2.464 -7.458 1.00 85.69 146 ALA A N 1
ATOM 1101 C CA . ALA A 1 146 ? 3.391 -3.548 -6.725 1.00 85.69 146 ALA A CA 1
ATOM 1102 C C . ALA A 1 146 ? 4.131 -4.889 -6.857 1.00 85.69 146 ALA A C 1
ATOM 1104 O O . ALA A 1 146 ? 4.452 -5.507 -5.841 1.00 85.69 146 ALA A O 1
ATOM 1105 N N . GLU A 1 147 ? 4.480 -5.291 -8.082 1.00 85.94 147 GLU A N 1
ATOM 1106 C CA . GLU A 1 147 ? 5.224 -6.530 -8.338 1.00 85.94 147 GLU A CA 1
ATOM 1107 C C . GLU A 1 147 ? 6.621 -6.500 -7.698 1.00 85.94 147 GLU A C 1
ATOM 1109 O O . GLU A 1 147 ? 7.084 -7.508 -7.162 1.00 85.94 147 GLU A O 1
ATOM 1114 N N . TRP A 1 148 ? 7.290 -5.342 -7.686 1.00 88.44 148 TRP A N 1
ATOM 1115 C CA . TRP A 1 148 ? 8.565 -5.168 -6.993 1.00 88.44 148 TRP A CA 1
ATOM 1116 C C . TRP A 1 148 ? 8.442 -5.432 -5.486 1.00 88.44 148 TRP A C 1
ATOM 1118 O O . TRP A 1 148 ? 9.220 -6.207 -4.925 1.00 88.44 148 TRP A O 1
ATOM 1128 N N . PHE A 1 149 ? 7.450 -4.829 -4.825 1.00 85.69 149 PHE A N 1
ATOM 1129 C CA . PHE A 1 149 ? 7.234 -5.006 -3.386 1.00 85.69 149 PHE A CA 1
ATOM 1130 C C . PHE A 1 149 ? 6.749 -6.412 -3.023 1.00 85.69 149 PHE A C 1
ATOM 1132 O O . PHE A 1 149 ? 7.025 -6.875 -1.921 1.00 85.69 149 PHE A O 1
ATOM 1139 N N . GLU A 1 150 ? 6.044 -7.102 -3.919 1.00 81.94 150 GLU A N 1
ATOM 1140 C CA . GLU A 1 150 ? 5.692 -8.512 -3.739 1.00 81.94 150 G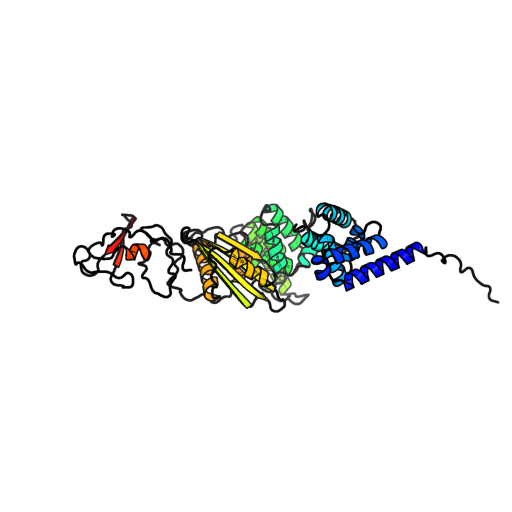LU A CA 1
ATOM 1141 C C . GLU A 1 150 ? 6.910 -9.419 -3.862 1.00 81.94 150 GLU A C 1
ATOM 1143 O O . GLU A 1 150 ? 7.152 -10.259 -2.998 1.00 81.94 150 GLU A O 1
ATOM 1148 N N . ARG A 1 151 ? 7.715 -9.217 -4.906 1.00 79.94 151 ARG A N 1
ATOM 1149 C CA . ARG A 1 151 ? 8.860 -10.074 -5.204 1.00 79.94 151 ARG A CA 1
ATOM 1150 C C . ARG A 1 151 ? 10.004 -9.916 -4.208 1.00 79.94 151 ARG A C 1
ATOM 1152 O O . ARG A 1 151 ? 10.669 -10.892 -3.876 1.00 79.94 151 ARG A O 1
ATOM 1159 N N . PHE A 1 152 ? 10.255 -8.691 -3.759 1.00 81.69 152 PHE A N 1
ATOM 1160 C CA . PHE A 1 152 ? 11.356 -8.369 -2.853 1.00 81.69 152 PHE A CA 1
ATOM 1161 C C . PHE A 1 152 ? 10.884 -8.134 -1.411 1.00 81.69 152 PHE A C 1
ATOM 1163 O O . PHE A 1 152 ? 11.588 -7.471 -0.649 1.00 81.69 152 PHE A O 1
ATOM 1170 N N . ALA A 1 153 ? 9.714 -8.666 -1.030 1.00 76.19 153 ALA A N 1
ATOM 1171 C CA . ALA A 1 153 ? 9.180 -8.558 0.331 1.00 76.19 153 ALA A CA 1
ATOM 1172 C C . ALA A 1 153 ? 10.130 -9.165 1.378 1.00 76.19 153 ALA A C 1
ATOM 1174 O O . ALA A 1 153 ? 10.377 -8.558 2.416 1.00 76.19 153 ALA A O 1
ATOM 1175 N N . GLU A 1 154 ? 10.696 -10.335 1.072 1.00 78.31 154 GLU A N 1
ATOM 1176 C CA . GLU A 1 154 ? 11.568 -11.110 1.970 1.00 78.31 154 GLU A CA 1
ATOM 1177 C C . GLU A 1 154 ? 13.045 -11.074 1.543 1.00 78.31 154 GLU A C 1
ATOM 1179 O O . GLU A 1 154 ? 13.902 -11.731 2.133 1.00 78.31 154 GLU A O 1
ATOM 1184 N N . ALA A 1 155 ? 13.366 -10.317 0.492 1.00 81.69 155 ALA A N 1
ATOM 1185 C CA . ALA A 1 155 ? 14.721 -10.264 -0.030 1.00 81.69 155 ALA A CA 1
ATOM 1186 C C . ALA A 1 155 ? 15.652 -9.474 0.913 1.00 81.69 155 ALA A C 1
ATOM 1188 O O . ALA A 1 155 ? 15.284 -8.386 1.367 1.00 81.69 155 ALA A O 1
ATOM 1189 N N . PRO A 1 156 ? 16.892 -9.948 1.144 1.00 83.06 156 PRO A N 1
ATOM 1190 C CA . PRO A 1 156 ? 17.907 -9.175 1.851 1.00 83.06 156 PRO A CA 1
ATOM 1191 C C . PRO A 1 156 ? 18.143 -7.803 1.208 1.00 83.06 156 PRO A C 1
ATOM 1193 O O . PRO A 1 156 ? 18.101 -7.662 -0.019 1.00 83.06 156 PRO A O 1
ATOM 1196 N N . ALA A 1 157 ? 18.447 -6.802 2.037 1.00 85.00 157 ALA A N 1
ATOM 1197 C CA . ALA A 1 157 ? 18.648 -5.422 1.598 1.00 85.00 157 ALA A CA 1
ATOM 1198 C C . ALA A 1 157 ? 19.722 -5.286 0.509 1.00 85.00 157 ALA A C 1
ATOM 1200 O O . ALA A 1 157 ? 19.493 -4.591 -0.476 1.00 85.00 157 ALA A O 1
ATOM 1201 N N . GLU A 1 158 ? 20.829 -6.013 0.642 1.00 85.19 158 GLU A N 1
ATOM 1202 C CA . GLU A 1 158 ? 21.941 -6.041 -0.316 1.00 85.19 158 GLU A CA 1
ATOM 1203 C C . GLU A 1 158 ? 21.485 -6.519 -1.704 1.00 85.19 158 GLU A C 1
ATOM 1205 O O . GLU A 1 158 ? 21.770 -5.901 -2.732 1.00 85.19 158 GLU A O 1
ATOM 1210 N N . ASN A 1 159 ? 20.688 -7.594 -1.746 1.00 84.12 159 ASN A N 1
ATOM 1211 C CA . ASN A 1 159 ? 20.130 -8.121 -2.992 1.00 84.12 159 ASN A CA 1
ATOM 1212 C C . ASN A 1 159 ? 19.203 -7.104 -3.651 1.00 84.12 159 ASN A C 1
ATOM 1214 O O . ASN A 1 159 ? 19.292 -6.860 -4.854 1.00 84.12 159 ASN A O 1
ATOM 1218 N N . LYS A 1 160 ? 18.347 -6.478 -2.847 1.00 87.38 160 LYS A N 1
ATOM 1219 C CA . LYS A 1 160 ? 17.412 -5.456 -3.303 1.00 87.38 160 LYS A CA 1
ATOM 1220 C C . LYS A 1 160 ? 18.137 -4.201 -3.802 1.00 87.38 160 LYS A C 1
ATOM 1222 O O . LYS A 1 160 ? 17.777 -3.659 -4.843 1.00 87.38 160 LYS A O 1
ATOM 1227 N N . ALA A 1 161 ? 19.195 -3.773 -3.115 1.00 87.94 161 ALA A N 1
ATOM 1228 C CA . ALA A 1 161 ? 20.023 -2.629 -3.485 1.00 87.94 161 ALA A CA 1
ATOM 1229 C C . ALA A 1 161 ? 20.805 -2.864 -4.785 1.00 87.94 161 ALA A C 1
ATOM 1231 O O . ALA A 1 161 ? 20.919 -1.941 -5.598 1.00 87.94 161 ALA A O 1
ATOM 1232 N N . ARG A 1 162 ? 21.299 -4.089 -5.004 1.00 86.81 162 ARG A N 1
ATOM 1233 C CA . ARG A 1 162 ? 21.947 -4.513 -6.254 1.00 86.81 162 ARG A CA 1
ATOM 1234 C C . ARG A 1 162 ? 20.976 -4.492 -7.433 1.00 86.81 162 ARG A C 1
ATOM 1236 O O . ARG A 1 162 ? 21.294 -3.923 -8.474 1.00 86.81 162 ARG A O 1
ATOM 1243 N N . GLU A 1 163 ? 19.781 -5.052 -7.266 1.00 87.25 163 GLU A N 1
ATOM 1244 C CA . GLU A 1 163 ? 18.751 -5.018 -8.312 1.00 87.25 163 GLU A CA 1
ATOM 1245 C C . GLU A 1 163 ? 18.275 -3.586 -8.597 1.00 87.25 163 GLU A C 1
ATOM 1247 O O . GLU A 1 163 ? 18.119 -3.211 -9.760 1.00 87.25 163 GLU A O 1
ATOM 1252 N N . LEU A 1 164 ? 18.142 -2.740 -7.566 1.00 89.81 164 LEU A N 1
ATOM 1253 C CA . LEU A 1 164 ? 17.856 -1.313 -7.743 1.00 89.81 164 LEU A CA 1
ATOM 1254 C C . LEU A 1 164 ? 18.930 -0.617 -8.575 1.00 89.81 164 LEU A C 1
ATOM 1256 O O . LEU A 1 164 ? 18.596 0.109 -9.506 1.00 89.81 164 LEU A O 1
ATOM 1260 N N . ALA A 1 165 ? 20.210 -0.850 -8.287 1.00 87.88 165 ALA A N 1
ATOM 1261 C CA . ALA A 1 165 ? 21.296 -0.265 -9.069 1.00 87.88 165 ALA A CA 1
ATOM 1262 C C . ALA A 1 165 ? 21.215 -0.673 -10.554 1.00 87.88 165 ALA A C 1
ATOM 1264 O O . ALA A 1 165 ? 21.396 0.168 -11.435 1.00 87.88 165 ALA A O 1
ATOM 1265 N N . ASN A 1 166 ? 20.862 -1.933 -10.835 1.00 85.75 166 ASN A N 1
ATOM 1266 C CA . ASN A 1 166 ? 20.701 -2.436 -12.200 1.00 85.75 166 ASN A CA 1
ATOM 1267 C C . ASN A 1 166 ? 19.541 -1.763 -12.947 1.00 85.75 166 ASN A C 1
ATOM 1269 O O . ASN A 1 166 ? 19.703 -1.360 -14.101 1.00 85.75 166 ASN A O 1
ATOM 1273 N N . ILE A 1 167 ? 18.364 -1.633 -12.322 1.00 88.44 167 ILE A N 1
ATOM 1274 C CA . ILE A 1 167 ? 17.205 -1.024 -12.994 1.00 88.44 167 ILE A CA 1
ATOM 1275 C C . ILE A 1 167 ? 17.349 0.499 -13.108 1.00 88.44 167 ILE A C 1
ATOM 1277 O O . ILE A 1 167 ? 16.967 1.075 -14.127 1.00 88.44 167 ILE A O 1
ATOM 1281 N N . LEU A 1 168 ? 17.970 1.152 -12.118 1.00 90.19 168 LEU A N 1
ATOM 1282 C CA . LEU A 1 168 ? 18.188 2.601 -12.111 1.00 90.19 168 LEU A CA 1
ATOM 1283 C C . LEU A 1 168 ? 19.324 3.054 -13.036 1.00 90.19 168 LEU A C 1
ATOM 1285 O O . LEU A 1 168 ? 19.484 4.248 -13.259 1.00 90.19 168 LEU A O 1
ATOM 1289 N N . ALA A 1 169 ? 20.054 2.135 -13.668 1.00 86.56 169 ALA A N 1
ATOM 1290 C CA . ALA A 1 169 ? 20.969 2.480 -14.754 1.00 86.56 169 ALA A CA 1
ATOM 1291 C C . ALA A 1 169 ? 20.243 3.007 -16.011 1.00 86.56 169 ALA A C 1
ATOM 1293 O O . ALA A 1 169 ? 20.879 3.558 -16.910 1.00 86.56 169 ALA A O 1
ATOM 1294 N N . ARG A 1 170 ? 18.918 2.816 -16.117 1.00 84.50 170 ARG A N 1
ATOM 1295 C CA . ARG A 1 170 ? 18.114 3.236 -17.274 1.00 84.50 170 ARG A CA 1
ATOM 1296 C C . ARG A 1 170 ? 16.873 4.009 -16.823 1.00 84.50 170 ARG A C 1
ATOM 1298 O O . ARG A 1 170 ? 15.964 3.397 -16.255 1.00 84.50 170 ARG A O 1
ATOM 1305 N N . PRO A 1 171 ? 16.782 5.319 -17.111 1.00 85.62 171 PRO A N 1
ATOM 1306 C CA . PRO A 1 171 ? 15.596 6.102 -16.795 1.00 85.62 171 PRO A CA 1
ATOM 1307 C C . PRO A 1 171 ? 14.352 5.553 -17.498 1.00 85.62 171 PRO A C 1
ATOM 1309 O O . PRO A 1 171 ? 14.295 5.489 -18.724 1.00 85.62 171 PRO A O 1
ATOM 1312 N N . CYS A 1 172 ? 13.338 5.165 -16.727 1.00 87.69 172 CYS A N 1
ATOM 1313 C CA . CYS A 1 172 ? 12.027 4.791 -17.251 1.00 87.69 172 CYS A CA 1
ATOM 1314 C C . CYS A 1 172 ? 10.931 5.056 -16.199 1.00 87.69 172 CYS A C 1
ATOM 1316 O O . CYS A 1 172 ? 11.247 5.092 -15.003 1.00 87.69 172 CYS A O 1
ATOM 1318 N N . PRO A 1 173 ? 9.657 5.213 -16.609 1.00 89.19 173 PRO A N 1
ATOM 1319 C CA . PRO A 1 173 ? 8.563 5.503 -15.681 1.00 89.19 173 PRO A CA 1
ATOM 1320 C C . PRO A 1 173 ? 8.390 4.435 -14.592 1.00 89.19 173 PRO A C 1
ATOM 1322 O O . PRO A 1 173 ? 8.226 4.759 -13.419 1.00 89.19 173 PRO A O 1
ATOM 1325 N N . ALA A 1 174 ? 8.501 3.156 -14.961 1.00 89.81 174 ALA A N 1
ATOM 1326 C CA . ALA A 1 174 ? 8.385 2.033 -14.034 1.00 89.81 174 ALA A CA 1
ATOM 1327 C C . ALA A 1 174 ? 9.504 2.007 -12.979 1.00 89.81 174 ALA A C 1
ATOM 1329 O O . ALA A 1 174 ? 9.235 1.844 -11.791 1.00 89.81 174 ALA A O 1
ATOM 1330 N N . HIS A 1 175 ? 10.758 2.235 -13.382 1.00 91.81 175 HIS A N 1
ATOM 1331 C CA . HIS A 1 175 ? 11.886 2.291 -12.445 1.00 91.81 175 HIS A CA 1
ATOM 1332 C C . HIS A 1 175 ? 11.784 3.502 -11.516 1.00 91.81 175 HIS A C 1
ATOM 1334 O O . HIS A 1 175 ? 12.145 3.408 -10.344 1.00 91.81 175 HIS A O 1
ATOM 1340 N N . MET A 1 176 ? 11.265 4.627 -12.019 1.00 92.69 176 MET A N 1
ATOM 1341 C CA . MET A 1 176 ? 11.018 5.810 -11.201 1.00 92.69 176 MET A CA 1
ATOM 1342 C C . MET A 1 176 ? 9.948 5.537 -10.137 1.00 92.69 176 MET A C 1
ATOM 1344 O O . MET A 1 176 ? 10.148 5.902 -8.981 1.00 92.69 176 MET A O 1
ATOM 1348 N N . ALA A 1 177 ? 8.854 4.849 -10.482 1.00 91.31 177 ALA A N 1
ATOM 1349 C CA . ALA A 1 177 ? 7.839 4.451 -9.505 1.00 91.31 177 ALA A CA 1
ATOM 1350 C C . ALA A 1 177 ? 8.410 3.519 -8.423 1.00 91.31 177 ALA A C 1
ATOM 1352 O O . ALA A 1 177 ? 8.181 3.750 -7.235 1.00 91.31 177 ALA A O 1
ATOM 1353 N N . ILE A 1 178 ? 9.224 2.528 -8.808 1.00 92.00 178 ILE A N 1
ATOM 1354 C CA . ILE A 1 178 ? 9.930 1.654 -7.856 1.00 92.00 178 ILE A CA 1
ATOM 1355 C C . ILE A 1 178 ? 10.818 2.485 -6.914 1.00 92.00 178 ILE A C 1
ATOM 1357 O O . ILE A 1 178 ? 10.698 2.373 -5.694 1.00 92.00 178 ILE A O 1
ATOM 1361 N N . ALA A 1 179 ? 11.669 3.363 -7.459 1.00 92.88 179 ALA A N 1
ATOM 1362 C CA . ALA A 1 179 ? 12.551 4.219 -6.662 1.00 92.88 179 ALA A CA 1
ATOM 1363 C C . ALA A 1 179 ? 11.786 5.163 -5.732 1.00 92.88 179 ALA A C 1
ATOM 1365 O O . ALA A 1 179 ? 12.207 5.379 -4.593 1.00 92.88 179 ALA A O 1
ATOM 1366 N N . TYR A 1 180 ? 10.670 5.725 -6.203 1.00 91.38 180 TYR A N 1
ATOM 1367 C CA . TYR A 1 180 ? 9.822 6.599 -5.408 1.00 91.38 180 TYR A CA 1
ATOM 1368 C C . TYR A 1 180 ? 9.364 5.879 -4.143 1.00 91.38 180 TYR A C 1
ATOM 1370 O O . TYR A 1 180 ? 9.701 6.332 -3.049 1.00 91.38 180 TYR A O 1
ATOM 1378 N N . TYR A 1 181 ? 8.691 4.734 -4.277 1.00 89.50 181 TYR A N 1
ATOM 1379 C CA . TYR A 1 181 ? 8.154 3.997 -3.134 1.00 89.50 181 TYR A CA 1
ATOM 1380 C C . TYR A 1 181 ? 9.251 3.395 -2.243 1.00 89.50 181 TYR A C 1
ATOM 1382 O O . TYR A 1 181 ? 9.174 3.514 -1.018 1.00 89.50 181 TYR A O 1
ATOM 1390 N N . GLU A 1 182 ? 10.324 2.842 -2.818 1.00 90.25 182 GLU A N 1
ATOM 1391 C CA . GLU A 1 182 ? 11.450 2.297 -2.041 1.00 90.25 182 GLU A CA 1
ATOM 1392 C C . GLU A 1 182 ? 12.208 3.353 -1.241 1.00 90.25 182 GLU A C 1
ATOM 1394 O O . GLU A 1 182 ? 12.717 3.066 -0.155 1.00 90.25 182 GLU A O 1
ATOM 1399 N N . SER A 1 183 ? 12.232 4.608 -1.704 1.00 89.69 183 SER A N 1
ATOM 1400 C CA . SER A 1 183 ? 12.878 5.687 -0.951 1.00 89.69 183 SER A CA 1
ATOM 1401 C C . SER A 1 183 ? 12.282 5.859 0.451 1.00 89.69 183 SER A C 1
ATOM 1403 O O . SER A 1 183 ? 12.950 6.375 1.355 1.00 89.69 183 SER A O 1
ATOM 1405 N N . PHE A 1 184 ? 11.032 5.413 0.656 1.00 83.38 184 PHE A N 1
ATOM 1406 C CA . PHE A 1 184 ? 10.334 5.485 1.931 1.00 83.38 184 PHE A CA 1
ATOM 1407 C C . PHE A 1 184 ? 10.577 4.323 2.893 1.00 83.38 184 PHE A C 1
ATOM 1409 O O . PHE A 1 184 ? 10.305 4.500 4.080 1.00 83.38 184 PHE A O 1
ATOM 1416 N N . ALA A 1 185 ? 11.152 3.208 2.442 1.00 75.25 185 ALA A N 1
ATOM 1417 C CA . ALA A 1 185 ? 11.358 2.020 3.271 1.00 75.25 185 ALA A CA 1
ATOM 1418 C C . ALA A 1 185 ? 12.443 2.189 4.358 1.00 75.25 185 ALA A C 1
ATOM 1420 O O . ALA A 1 185 ? 12.467 1.440 5.327 1.00 75.25 185 ALA A O 1
ATOM 1421 N N . GLY A 1 186 ? 13.329 3.186 4.236 1.00 72.00 186 GLY A N 1
ATOM 1422 C CA . GLY A 1 186 ? 14.253 3.579 5.312 1.00 72.00 186 GLY A CA 1
ATOM 1423 C C . GLY A 1 186 ? 15.557 2.779 5.417 1.00 72.00 186 GLY A C 1
ATOM 1424 O O . GLY A 1 186 ? 16.373 3.079 6.284 1.00 72.00 186 GLY A O 1
ATOM 1425 N N . ASN A 1 187 ? 15.802 1.800 4.544 1.00 88.31 187 ASN A N 1
ATOM 1426 C CA . ASN A 1 187 ? 17.073 1.077 4.522 1.00 88.31 187 ASN A CA 1
ATOM 1427 C C . ASN A 1 187 ? 18.180 1.921 3.858 1.00 88.31 187 ASN A C 1
ATOM 1429 O O . ASN A 1 187 ? 18.039 2.340 2.708 1.00 88.31 187 ASN A O 1
ATOM 1433 N N . ALA A 1 188 ? 19.289 2.149 4.568 1.00 88.00 188 ALA A N 1
ATOM 1434 C CA . ALA A 1 188 ? 20.367 3.027 4.108 1.00 88.00 188 ALA A CA 1
ATOM 1435 C C . ALA A 1 188 ? 21.029 2.550 2.803 1.00 88.00 188 ALA A C 1
ATOM 1437 O O . ALA A 1 188 ? 21.360 3.367 1.953 1.00 88.00 188 ALA A O 1
ATOM 1438 N N . GLU A 1 189 ? 21.206 1.244 2.603 1.00 89.56 189 GLU A N 1
ATOM 1439 C CA . GLU A 1 189 ? 21.839 0.712 1.392 1.00 89.56 189 GLU A CA 1
ATOM 1440 C C . GLU A 1 189 ? 20.958 0.914 0.154 1.00 89.56 189 GLU A C 1
ATOM 1442 O O . GLU A 1 189 ? 21.414 1.425 -0.869 1.00 89.56 189 GLU A O 1
ATOM 1447 N N . ILE A 1 190 ? 19.663 0.626 0.293 1.00 91.19 190 ILE A N 1
ATOM 1448 C CA . ILE A 1 190 ? 18.643 0.906 -0.725 1.00 91.19 190 ILE A CA 1
ATOM 1449 C C . ILE A 1 190 ? 18.606 2.403 -1.051 1.00 91.19 190 ILE A C 1
ATOM 1451 O O . ILE A 1 190 ? 18.641 2.792 -2.220 1.00 91.19 190 ILE A O 1
ATOM 1455 N N . GLN A 1 191 ? 18.603 3.259 -0.026 1.00 93.56 191 GLN A N 1
ATOM 1456 C CA . GLN A 1 191 ? 18.617 4.711 -0.199 1.00 93.56 191 GLN A CA 1
ATOM 1457 C C . GLN A 1 191 ? 19.879 5.208 -0.913 1.00 93.56 191 GLN A C 1
ATOM 1459 O O . GLN A 1 191 ? 19.773 6.089 -1.766 1.00 93.56 191 GLN A O 1
ATOM 1464 N N . ARG A 1 192 ? 21.054 4.629 -0.632 1.00 92.81 192 ARG A N 1
ATOM 1465 C CA . ARG A 1 192 ? 22.301 4.939 -1.350 1.00 92.81 192 ARG A CA 1
ATOM 1466 C C . ARG A 1 192 ? 22.239 4.552 -2.825 1.00 92.81 192 ARG A C 1
ATOM 1468 O O . ARG A 1 192 ? 22.778 5.299 -3.646 1.00 92.81 192 ARG A O 1
ATOM 1475 N N . SER A 1 193 ? 21.626 3.415 -3.166 1.00 93.00 193 SER A N 1
ATOM 1476 C CA . SER A 1 193 ? 21.420 3.001 -4.564 1.00 93.00 193 SER A CA 1
ATOM 1477 C C . SER A 1 193 ? 20.458 3.941 -5.289 1.00 93.00 193 SER A C 1
ATOM 1479 O O . SER A 1 193 ? 20.754 4.392 -6.394 1.00 93.00 193 SER A O 1
ATOM 1481 N N . ILE A 1 194 ? 19.348 4.314 -4.644 1.00 95.19 194 ILE A N 1
ATOM 1482 C CA . ILE A 1 194 ? 18.376 5.267 -5.199 1.00 95.19 194 ILE A CA 1
ATOM 1483 C C . ILE A 1 194 ? 19.020 6.641 -5.409 1.00 95.19 194 ILE A C 1
ATOM 1485 O O . ILE A 1 194 ? 18.910 7.215 -6.491 1.00 95.19 194 ILE A O 1
ATOM 1489 N N . ALA A 1 195 ? 19.734 7.153 -4.402 1.00 95.19 195 ALA A N 1
ATOM 1490 C CA . ALA A 1 195 ? 20.416 8.439 -4.485 1.00 95.19 195 ALA A CA 1
ATOM 1491 C C . ALA A 1 195 ? 21.426 8.475 -5.639 1.00 95.19 195 ALA A C 1
ATOM 1493 O O . ALA A 1 195 ? 21.478 9.475 -6.341 1.00 95.19 195 ALA A O 1
ATOM 1494 N N . ALA A 1 196 ? 22.181 7.395 -5.870 1.00 92.62 196 ALA A N 1
ATOM 1495 C CA . ALA A 1 196 ? 23.142 7.312 -6.971 1.00 92.62 196 ALA A CA 1
ATOM 1496 C C . ALA A 1 196 ? 22.479 7.252 -8.359 1.00 92.62 196 ALA A C 1
ATOM 1498 O O . ALA A 1 196 ? 23.014 7.801 -9.315 1.00 92.62 196 ALA A O 1
ATOM 1499 N N . GLY A 1 197 ? 21.330 6.580 -8.484 1.00 91.12 197 GLY A N 1
ATOM 1500 C CA . GLY A 1 197 ? 20.674 6.367 -9.778 1.00 91.12 197 GLY A CA 1
ATOM 1501 C C . GLY A 1 197 ? 19.809 7.537 -10.256 1.00 91.12 197 GLY A C 1
ATOM 1502 O O . GLY A 1 197 ? 19.697 7.778 -11.457 1.00 91.12 197 GLY A O 1
ATOM 1503 N N . LEU A 1 198 ? 19.197 8.289 -9.335 1.00 93.94 198 LEU A N 1
ATOM 1504 C CA . LEU A 1 198 ? 18.179 9.288 -9.687 1.00 93.94 198 LEU A CA 1
ATOM 1505 C C . LEU A 1 198 ? 18.708 10.556 -10.377 1.00 93.94 198 LEU A C 1
ATOM 1507 O O . LEU A 1 198 ? 17.897 11.299 -10.928 1.00 93.94 198 LEU A O 1
ATOM 1511 N N . GLY A 1 199 ? 20.023 10.798 -10.410 1.00 89.38 199 GLY A N 1
ATOM 1512 C CA . GLY A 1 199 ? 20.604 11.949 -11.120 1.00 89.38 199 GLY A CA 1
ATOM 1513 C C . GLY A 1 199 ? 20.259 11.986 -12.616 1.00 89.38 199 GLY A C 1
ATOM 1514 O O . GLY A 1 199 ? 20.124 13.058 -13.198 1.00 89.38 199 GLY A O 1
ATOM 1515 N N . ALA A 1 200 ? 20.010 10.820 -13.226 1.00 87.38 200 ALA A N 1
ATOM 1516 C CA . ALA A 1 200 ? 19.618 10.693 -14.632 1.00 87.38 200 ALA A CA 1
ATOM 1517 C C . ALA A 1 200 ? 18.091 10.717 -14.872 1.00 87.38 200 ALA A C 1
ATOM 1519 O O . ALA A 1 200 ? 17.635 10.701 -16.018 1.00 87.38 200 ALA A O 1
ATOM 1520 N N . PHE A 1 201 ? 17.271 10.723 -13.816 1.00 90.50 201 PHE A N 1
ATOM 1521 C CA . PHE A 1 201 ? 15.817 10.586 -13.917 1.00 90.50 201 PHE A CA 1
ATOM 1522 C C . PHE A 1 201 ? 15.145 11.953 -13.989 1.00 90.50 201 PHE A C 1
ATOM 1524 O O . PHE A 1 201 ? 14.872 12.576 -12.967 1.00 90.50 201 PHE A O 1
ATOM 1531 N N . ARG A 1 202 ? 14.795 12.407 -15.191 1.00 87.62 202 ARG A N 1
ATOM 1532 C CA . ARG A 1 202 ? 14.149 13.713 -15.416 1.00 87.62 202 ARG A CA 1
ATOM 1533 C C . ARG A 1 202 ? 12.633 13.694 -15.161 1.00 87.62 202 ARG A C 1
ATOM 1535 O O . ARG A 1 202 ? 11.874 14.166 -15.990 1.00 87.62 202 ARG A O 1
ATOM 1542 N N . TYR A 1 203 ? 12.188 13.141 -14.037 1.00 88.69 203 TYR A N 1
ATOM 1543 C CA . TYR A 1 203 ? 10.776 13.120 -13.629 1.00 88.69 203 TYR A CA 1
ATOM 1544 C C . TYR A 1 203 ? 10.511 14.141 -12.517 1.00 88.69 203 TYR A C 1
ATOM 1546 O O . TYR A 1 203 ? 11.423 14.506 -11.772 1.00 88.69 203 TYR A O 1
ATOM 1554 N N . ALA A 1 204 ? 9.259 14.585 -12.374 1.00 87.31 204 ALA A N 1
ATOM 1555 C CA . ALA A 1 204 ? 8.859 15.541 -11.337 1.00 87.31 204 ALA A CA 1
ATOM 1556 C C . ALA A 1 204 ? 9.086 14.996 -9.911 1.00 87.31 204 ALA A C 1
ATOM 1558 O O . ALA A 1 204 ? 9.317 15.753 -8.966 1.00 87.31 204 ALA A O 1
ATOM 1559 N N . GLU A 1 205 ? 9.059 13.675 -9.761 1.00 89.56 205 GLU A N 1
ATOM 1560 C CA . GLU A 1 205 ? 9.232 12.941 -8.515 1.00 89.56 205 GLU A CA 1
ATOM 1561 C C . GLU A 1 205 ? 10.703 12.843 -8.085 1.00 89.56 205 GLU A C 1
ATOM 1563 O O . GLU A 1 205 ? 10.994 12.859 -6.887 1.00 89.56 205 GLU A O 1
ATOM 1568 N N . SER A 1 206 ? 11.648 12.798 -9.029 1.00 92.44 206 SER A N 1
ATOM 1569 C CA . SER A 1 206 ? 13.085 12.679 -8.748 1.00 92.44 206 SER A CA 1
ATOM 1570 C C . SER A 1 206 ? 13.625 13.741 -7.785 1.00 92.44 206 SER A C 1
ATOM 1572 O O . SER A 1 206 ? 14.230 13.364 -6.775 1.00 92.44 206 SER A O 1
ATOM 1574 N N . PRO A 1 207 ? 13.398 15.058 -7.994 1.00 92.06 207 PRO A N 1
ATOM 1575 C CA . PRO A 1 207 ? 13.883 16.065 -7.056 1.00 92.06 207 PRO A CA 1
ATOM 1576 C C . PRO A 1 207 ? 13.188 15.967 -5.692 1.00 92.06 207 PRO A C 1
ATOM 1578 O O . PRO A 1 207 ? 13.794 16.322 -4.681 1.00 92.06 207 PRO A O 1
ATOM 1581 N N . LEU A 1 208 ? 11.943 15.477 -5.623 1.00 91.69 208 LEU A N 1
ATOM 1582 C CA . LEU A 1 208 ? 11.240 15.269 -4.352 1.00 91.69 208 LEU A CA 1
ATOM 1583 C C . LEU A 1 208 ? 11.912 14.161 -3.536 1.00 91.69 208 LEU A C 1
ATOM 1585 O O . LEU A 1 208 ? 12.204 14.358 -2.353 1.00 91.69 208 LEU A O 1
ATOM 1589 N N . VAL A 1 209 ? 12.211 13.031 -4.183 1.00 93.94 209 VAL A N 1
ATOM 1590 C CA . VAL A 1 209 ? 12.913 11.903 -3.562 1.00 93.94 209 VAL A CA 1
ATOM 1591 C C . VAL A 1 209 ? 14.315 12.325 -3.128 1.00 93.94 209 VAL A C 1
ATOM 1593 O O . VAL A 1 209 ? 14.676 12.162 -1.963 1.00 93.94 209 VAL A O 1
ATOM 1596 N N . LEU A 1 210 ? 15.093 12.945 -4.015 1.00 95.81 210 LEU A N 1
ATOM 1597 C CA . LEU A 1 210 ? 16.467 13.341 -3.710 1.00 95.81 210 LEU A CA 1
ATOM 1598 C C . LEU A 1 210 ? 16.556 14.394 -2.594 1.00 95.81 210 LEU A C 1
ATOM 1600 O O . LEU A 1 210 ? 17.395 14.275 -1.703 1.00 95.81 210 LEU A O 1
ATOM 1604 N N . ARG A 1 211 ? 15.662 15.394 -2.559 1.00 95.31 211 ARG A N 1
ATOM 1605 C CA . ARG A 1 211 ? 15.613 16.378 -1.455 1.00 95.31 211 ARG A CA 1
ATOM 1606 C C . ARG A 1 211 ? 15.315 15.731 -0.110 1.00 95.31 211 ARG A C 1
ATOM 1608 O O . ARG A 1 211 ? 15.791 16.213 0.918 1.00 95.31 211 ARG A O 1
ATOM 1615 N N . ARG A 1 212 ? 14.526 14.657 -0.103 1.00 93.62 212 ARG A N 1
ATOM 1616 C CA . ARG A 1 212 ? 14.296 13.869 1.103 1.00 93.62 212 ARG A CA 1
ATOM 1617 C C . ARG A 1 212 ? 15.543 13.078 1.490 1.00 93.62 212 ARG A C 1
ATOM 1619 O O . ARG A 1 212 ? 15.936 13.145 2.649 1.00 93.62 212 ARG A O 1
ATOM 1626 N N . LEU A 1 213 ? 16.176 12.379 0.548 1.00 94.31 213 LEU A N 1
ATOM 1627 C CA . LEU A 1 213 ? 17.396 11.601 0.807 1.00 94.31 213 LEU A CA 1
ATOM 1628 C C . LEU A 1 213 ? 18.569 12.488 1.253 1.00 94.31 213 LEU A C 1
ATOM 1630 O O . LEU A 1 213 ? 19.348 12.084 2.110 1.00 94.31 213 LEU A O 1
ATOM 1634 N N . LYS A 1 214 ? 18.620 13.747 0.801 1.00 95.25 214 LYS A N 1
ATOM 1635 C CA . LYS A 1 214 ? 19.542 14.777 1.309 1.00 95.25 214 LYS A CA 1
ATOM 1636 C C . LYS A 1 214 ? 19.386 15.035 2.817 1.00 95.25 214 LYS A C 1
ATOM 1638 O O . LYS A 1 214 ? 20.307 15.539 3.447 1.00 95.25 214 LYS A O 1
ATOM 1643 N N . ARG A 1 215 ? 18.244 14.708 3.425 1.00 92.62 215 ARG A N 1
ATOM 1644 C CA . ARG A 1 215 ? 18.020 14.821 4.879 1.00 92.62 215 ARG A CA 1
ATOM 1645 C C . ARG A 1 215 ? 18.311 13.518 5.634 1.00 92.62 215 ARG A C 1
ATOM 1647 O O . ARG A 1 215 ? 18.004 13.442 6.819 1.00 92.62 215 ARG A O 1
ATOM 1654 N N . SER A 1 216 ? 18.838 12.494 4.960 1.00 91.12 216 SER A N 1
ATOM 1655 C CA . SER A 1 216 ? 19.226 11.240 5.604 1.00 91.12 216 SER A CA 1
ATOM 1656 C C . SER A 1 216 ? 20.329 11.477 6.637 1.00 91.12 216 SER A C 1
ATOM 1658 O O . SER A 1 216 ? 21.200 12.324 6.440 1.00 91.12 216 SER A O 1
ATOM 1660 N N . ALA A 1 217 ? 20.291 10.711 7.728 1.00 89.50 217 ALA A N 1
ATOM 1661 C CA . ALA A 1 217 ? 21.357 10.693 8.726 1.00 89.50 217 ALA A CA 1
ATOM 1662 C C . ALA A 1 217 ? 22.614 9.951 8.229 1.00 89.50 217 ALA A C 1
ATOM 1664 O O . ALA A 1 217 ? 23.681 10.128 8.806 1.00 89.50 217 ALA A O 1
ATOM 1665 N N . ASP A 1 218 ? 22.500 9.135 7.172 1.00 92.94 218 ASP A N 1
ATOM 1666 C CA . ASP A 1 218 ? 23.629 8.441 6.545 1.00 92.94 218 ASP A CA 1
ATOM 1667 C C . ASP A 1 218 ? 24.434 9.416 5.659 1.00 92.94 218 ASP A C 1
ATOM 1669 O O . ASP A 1 218 ? 23.908 9.876 4.636 1.00 92.94 218 ASP A O 1
ATOM 1673 N N . PRO A 1 219 ? 25.708 9.721 5.987 1.00 93.31 219 PRO A N 1
ATOM 1674 C CA . PRO A 1 219 ? 26.503 10.702 5.244 1.00 93.31 219 PRO A CA 1
ATOM 1675 C C . PRO A 1 219 ? 26.704 10.329 3.771 1.00 93.31 219 PRO A C 1
ATOM 1677 O O . PRO A 1 219 ? 26.729 11.206 2.908 1.00 93.31 219 PRO A O 1
ATOM 1680 N N . ALA A 1 220 ? 26.802 9.031 3.465 1.00 94.62 220 ALA A N 1
ATOM 1681 C CA . ALA A 1 220 ? 26.967 8.548 2.097 1.00 94.62 220 ALA A CA 1
ATOM 1682 C C . ALA A 1 220 ? 25.698 8.767 1.255 1.00 94.62 220 ALA A C 1
ATOM 1684 O O . ALA A 1 220 ? 25.784 9.228 0.116 1.00 94.62 220 ALA A O 1
ATOM 1685 N N . THR A 1 221 ? 24.517 8.488 1.816 1.00 95.06 221 THR A N 1
ATOM 1686 C CA . THR A 1 221 ? 23.227 8.821 1.190 1.00 95.06 221 THR A CA 1
ATOM 1687 C C . THR A 1 221 ? 23.096 10.326 0.975 1.00 95.06 221 THR A C 1
ATOM 1689 O O . THR A 1 221 ? 22.707 10.750 -0.113 1.00 95.06 221 THR A O 1
ATOM 1692 N N . HIS A 1 222 ? 23.452 11.135 1.981 1.00 94.75 222 HIS A N 1
ATOM 1693 C CA . HIS A 1 222 ? 23.419 12.595 1.885 1.00 94.75 222 HIS A CA 1
ATOM 1694 C C . HIS A 1 222 ? 24.276 13.107 0.722 1.00 94.75 222 HIS A C 1
ATOM 1696 O O . HIS A 1 222 ? 23.763 13.824 -0.138 1.00 94.75 222 HIS A O 1
ATOM 1702 N N . ALA A 1 223 ? 25.555 12.718 0.678 1.00 95.69 223 ALA A N 1
ATOM 1703 C CA . ALA A 1 223 ? 26.498 13.169 -0.343 1.00 95.69 223 ALA A CA 1
ATOM 1704 C C . ALA A 1 223 ? 26.019 12.805 -1.756 1.00 95.69 223 ALA A C 1
ATOM 1706 O O . ALA A 1 223 ? 25.884 13.684 -2.606 1.00 95.69 223 ALA A O 1
ATOM 1707 N N . ARG A 1 224 ? 25.626 11.541 -1.972 1.00 96.00 224 ARG A N 1
ATOM 1708 C CA . ARG A 1 224 ? 25.090 11.076 -3.264 1.00 96.00 224 ARG A CA 1
ATOM 1709 C C . ARG A 1 224 ? 23.822 11.814 -3.675 1.00 96.00 224 ARG A C 1
ATOM 1711 O O . ARG A 1 224 ? 23.643 12.131 -4.844 1.00 96.00 224 ARG A O 1
ATOM 1718 N N . ALA A 1 225 ? 22.929 12.101 -2.728 1.00 96.12 225 ALA A N 1
ATOM 1719 C CA . ALA A 1 225 ? 21.704 12.831 -3.030 1.00 96.12 225 ALA A CA 1
ATOM 1720 C C . ALA A 1 225 ? 21.987 14.283 -3.444 1.00 96.12 225 ALA A C 1
ATOM 1722 O O . ALA A 1 225 ? 21.285 14.816 -4.301 1.00 96.12 225 ALA A O 1
ATOM 1723 N N . VAL A 1 226 ? 23.005 14.923 -2.856 1.00 95.88 226 VAL A N 1
ATOM 1724 C CA . VAL A 1 226 ? 23.465 16.257 -3.272 1.00 95.88 226 VAL A CA 1
ATOM 1725 C C . VAL A 1 226 ? 24.055 16.210 -4.679 1.00 95.88 226 VAL A C 1
ATOM 1727 O O . VAL A 1 226 ? 23.635 17.003 -5.517 1.00 95.88 226 VAL A O 1
ATOM 1730 N N . GLU A 1 227 ? 24.958 15.270 -4.957 1.00 96.06 227 GLU A N 1
ATOM 1731 C CA . GLU A 1 227 ? 25.564 15.098 -6.285 1.00 96.06 227 GLU A CA 1
ATOM 1732 C C . GLU A 1 227 ? 24.503 14.862 -7.366 1.00 96.06 227 GLU A C 1
ATOM 1734 O O . GLU A 1 227 ? 24.469 15.571 -8.371 1.00 96.06 227 GLU A O 1
ATOM 1739 N N . SER A 1 228 ? 23.569 13.939 -7.131 1.00 95.94 228 SER A N 1
ATOM 1740 C CA . SER A 1 228 ? 22.488 13.647 -8.075 1.00 95.94 228 SER A CA 1
ATOM 1741 C C . SER A 1 228 ? 21.508 14.805 -8.251 1.00 95.94 228 SER A C 1
ATOM 1743 O O . SER A 1 228 ? 20.938 14.949 -9.327 1.00 95.94 228 SER A O 1
ATOM 1745 N N . LEU A 1 229 ? 21.302 15.655 -7.235 1.00 94.88 229 LEU A N 1
ATOM 1746 C CA . LEU A 1 229 ? 20.512 16.882 -7.402 1.00 94.88 229 LEU A CA 1
ATOM 1747 C C . LEU A 1 229 ? 21.197 17.873 -8.339 1.00 94.88 229 LEU A C 1
ATOM 1749 O O . LEU A 1 229 ? 20.503 18.496 -9.137 1.00 94.88 229 LEU A O 1
ATOM 1753 N N . VAL A 1 230 ? 22.521 18.016 -8.238 1.00 93.06 230 VAL A N 1
ATOM 1754 C CA . VAL A 1 230 ? 23.301 18.877 -9.139 1.00 93.06 230 VAL A CA 1
ATOM 1755 C C . VAL A 1 230 ? 23.220 18.334 -10.564 1.00 93.06 230 VAL A C 1
ATOM 1757 O O . VAL A 1 230 ? 22.758 19.047 -11.447 1.00 93.06 230 VAL A O 1
ATOM 1760 N N . GLN A 1 231 ? 23.522 17.044 -10.760 1.00 91.62 231 GLN A N 1
ATOM 1761 C CA . GLN A 1 231 ? 23.420 16.383 -12.070 1.00 91.62 231 GLN A CA 1
ATOM 1762 C C . GLN A 1 231 ? 22.027 16.534 -12.696 1.00 91.62 231 GLN A C 1
ATOM 1764 O O . GLN A 1 231 ? 21.896 16.820 -13.886 1.00 91.62 231 GLN A O 1
ATOM 1769 N N . LEU A 1 232 ? 20.976 16.362 -11.888 1.00 90.62 232 LEU A N 1
ATOM 1770 C CA . LEU A 1 232 ? 19.602 16.513 -12.343 1.00 90.62 232 LEU A CA 1
ATOM 1771 C C . LEU A 1 232 ? 19.273 17.970 -12.704 1.00 90.62 232 LEU A C 1
ATOM 1773 O O . LEU A 1 232 ? 18.576 18.188 -13.692 1.00 90.62 232 LEU A O 1
ATOM 1777 N N . SER A 1 233 ? 19.760 18.953 -11.934 1.00 88.19 233 SER A N 1
ATOM 1778 C CA . SER A 1 233 ? 19.583 20.384 -12.239 1.00 88.19 233 SER A CA 1
ATOM 1779 C C . SER A 1 233 ? 20.228 20.730 -13.576 1.00 88.19 233 SER A C 1
ATOM 1781 O O . SER A 1 233 ? 19.549 21.256 -14.454 1.00 88.19 233 SER A O 1
ATOM 1783 N N . ASP A 1 234 ? 21.482 20.318 -13.778 1.00 84.75 234 ASP A N 1
ATOM 1784 C CA . ASP A 1 234 ? 22.226 20.552 -15.019 1.00 84.75 234 ASP A CA 1
ATOM 1785 C C . ASP A 1 234 ? 21.506 19.934 -16.231 1.00 84.75 234 ASP A C 1
ATOM 1787 O O . ASP A 1 234 ? 21.405 20.548 -17.299 1.00 84.75 234 ASP A O 1
ATOM 1791 N N . ALA A 1 235 ? 20.948 18.729 -16.056 1.00 81.00 235 ALA A N 1
ATOM 1792 C CA . ALA A 1 235 ? 20.178 18.025 -17.080 1.00 81.00 235 ALA A CA 1
ATOM 1793 C C . ALA A 1 235 ? 18.794 18.649 -17.352 1.00 81.00 235 ALA A C 1
ATOM 1795 O O . ALA A 1 235 ? 18.218 18.449 -18.427 1.00 81.00 235 ALA A O 1
ATOM 1796 N N . ILE A 1 236 ? 18.213 19.365 -16.386 1.00 82.25 236 ILE A N 1
ATOM 1797 C CA . ILE A 1 236 ? 16.955 20.104 -16.559 1.00 82.25 236 ILE A CA 1
ATOM 1798 C C . ILE A 1 236 ? 17.214 21.448 -17.248 1.00 82.25 236 ILE A C 1
ATOM 1800 O O . ILE A 1 236 ? 16.457 21.800 -18.151 1.00 82.25 236 ILE A O 1
ATOM 1804 N N . GLU A 1 237 ? 18.274 22.157 -16.859 1.00 79.38 237 GLU A N 1
ATOM 1805 C CA . GLU A 1 237 ? 18.649 23.478 -17.382 1.00 79.38 237 GLU A CA 1
ATOM 1806 C C . GLU A 1 237 ? 19.146 23.429 -18.835 1.00 79.38 237 GLU A C 1
ATOM 1808 O O . GLU A 1 237 ? 18.917 24.375 -19.587 1.00 79.38 237 GLU A O 1
ATOM 1813 N N . ASN A 1 238 ? 19.731 22.305 -19.268 1.00 70.56 238 ASN A N 1
ATOM 1814 C CA . ASN A 1 238 ? 20.187 22.088 -20.647 1.00 70.56 238 ASN A CA 1
ATOM 1815 C C . ASN A 1 238 ? 19.397 20.959 -21.341 1.00 70.56 238 ASN A C 1
ATOM 1817 O O . ASN A 1 238 ? 19.928 19.865 -21.570 1.00 70.56 238 ASN A O 1
ATOM 1821 N N . PRO A 1 239 ? 18.108 21.163 -21.671 1.00 67.06 239 PRO A N 1
ATOM 1822 C CA . PRO A 1 239 ? 17.254 20.076 -22.121 1.00 67.06 239 PRO A CA 1
ATOM 1823 C C . PRO A 1 239 ? 17.560 19.671 -23.571 1.00 67.06 239 PRO A C 1
ATOM 1825 O O . PRO A 1 239 ? 17.158 20.342 -24.515 1.00 67.06 239 PRO A O 1
ATOM 1828 N N . ALA A 1 240 ? 18.165 18.496 -23.763 1.00 66.56 240 ALA A N 1
ATOM 1829 C CA . ALA A 1 240 ? 18.175 17.825 -25.071 1.00 66.56 240 ALA A CA 1
ATOM 1830 C C . ALA A 1 240 ? 16.787 17.267 -25.458 1.00 66.56 240 ALA A C 1
ATOM 1832 O O . ALA A 1 240 ? 16.514 17.003 -26.626 1.00 66.56 240 ALA A O 1
ATOM 1833 N N . GLN A 1 241 ? 15.909 17.059 -24.469 1.00 66.94 241 GLN A N 1
ATOM 1834 C CA . GLN A 1 241 ? 14.558 16.513 -24.629 1.00 66.94 241 GLN A CA 1
ATOM 1835 C C . GLN A 1 241 ? 13.582 17.178 -23.643 1.00 66.94 241 GLN A C 1
ATOM 1837 O O . GLN A 1 241 ? 14.019 17.596 -22.560 1.00 66.94 241 GLN A O 1
ATOM 1842 N N . PRO A 1 242 ? 12.279 17.256 -23.973 1.00 73.94 242 PRO A N 1
ATOM 1843 C CA . PRO A 1 242 ? 11.256 17.752 -23.056 1.00 73.94 242 PRO A CA 1
ATOM 1844 C C . PRO A 1 242 ? 11.141 16.869 -21.807 1.00 73.94 242 PRO A C 1
ATOM 1846 O O . PRO A 1 242 ? 11.453 15.678 -21.840 1.00 73.94 242 PRO A O 1
ATOM 1849 N N . MET A 1 243 ? 10.697 17.463 -20.697 1.00 76.75 243 MET A N 1
ATOM 1850 C CA . MET A 1 243 ? 10.446 16.729 -19.456 1.00 76.75 243 MET A CA 1
ATOM 1851 C C . MET A 1 243 ? 9.251 15.776 -19.653 1.00 76.75 243 MET A C 1
ATOM 1853 O O . MET A 1 243 ? 8.200 16.229 -20.114 1.00 76.75 243 MET A O 1
ATOM 1857 N N . PRO A 1 244 ? 9.386 14.480 -19.320 1.00 81.69 244 PRO A N 1
ATOM 1858 C CA . PRO A 1 244 ? 8.268 13.549 -19.262 1.00 81.69 244 PRO A CA 1
ATOM 1859 C C . PRO A 1 244 ? 7.121 14.067 -18.379 1.00 81.69 244 PRO A C 1
ATOM 1861 O O . PRO A 1 244 ? 7.367 14.818 -17.429 1.00 81.69 244 PRO A O 1
ATOM 1864 N N . PRO A 1 245 ? 5.870 13.652 -18.650 1.00 80.19 245 PRO A N 1
ATOM 1865 C CA . PRO A 1 245 ? 4.763 13.932 -17.745 1.00 80.19 245 PRO A CA 1
ATOM 1866 C C . PRO A 1 245 ? 5.036 13.344 -16.354 1.00 80.19 245 PRO A C 1
ATOM 1868 O O . PRO A 1 245 ? 5.771 12.362 -16.212 1.00 80.19 245 PRO A O 1
ATOM 1871 N N . ALA A 1 246 ? 4.424 13.949 -15.333 1.00 81.50 246 ALA A N 1
ATOM 1872 C CA . ALA A 1 246 ? 4.422 13.388 -13.986 1.00 81.50 246 ALA A CA 1
ATOM 1873 C C . ALA A 1 246 ? 3.835 11.972 -14.006 1.00 81.50 246 ALA A C 1
ATOM 1875 O O . ALA A 1 246 ? 2.962 11.662 -14.826 1.00 81.50 246 ALA A O 1
ATOM 1876 N N . LEU A 1 247 ? 4.319 11.117 -13.110 1.00 82.12 247 LEU A N 1
ATOM 1877 C CA . LEU A 1 247 ? 3.806 9.761 -13.027 1.00 82.12 247 LEU A CA 1
ATOM 1878 C C . LEU A 1 247 ? 2.356 9.791 -12.525 1.00 82.12 247 LEU A C 1
ATOM 1880 O O . LEU A 1 247 ? 2.040 10.570 -11.618 1.00 82.12 247 LEU A O 1
ATOM 1884 N N . PRO A 1 248 ? 1.468 8.938 -13.071 1.00 73.75 248 PRO A N 1
ATOM 1885 C CA . PRO A 1 248 ? 0.161 8.733 -12.464 1.00 73.75 248 PRO A CA 1
ATOM 1886 C C . PRO A 1 248 ? 0.376 8.240 -11.033 1.00 73.75 248 PRO A C 1
ATOM 1888 O O . PRO A 1 248 ? 1.189 7.336 -10.799 1.00 73.75 248 PRO A O 1
ATOM 1891 N N . ARG A 1 249 ? -0.314 8.836 -10.057 1.00 73.50 249 ARG A N 1
ATOM 1892 C CA . ARG A 1 249 ? -0.183 8.362 -8.680 1.00 73.50 249 ARG A CA 1
ATOM 1893 C C . ARG A 1 249 ? -0.902 7.033 -8.568 1.00 73.50 249 ARG A C 1
ATOM 1895 O O . ARG A 1 249 ? -1.990 6.845 -9.108 1.00 73.50 249 ARG A O 1
ATOM 1902 N N . PHE A 1 250 ? -0.332 6.131 -7.780 1.00 75.88 250 PHE A N 1
ATOM 1903 C CA . PHE A 1 250 ? -0.888 4.799 -7.552 1.00 75.88 250 PHE A CA 1
ATOM 1904 C C . PHE A 1 250 ? -2.359 4.822 -7.080 1.00 75.88 250 PHE A C 1
ATOM 1906 O O . PHE A 1 250 ? -3.131 3.908 -7.365 1.00 75.88 250 PHE A O 1
ATOM 1913 N N . GLY A 1 251 ? -2.770 5.891 -6.387 1.00 74.69 251 GLY A N 1
ATOM 1914 C CA . GLY A 1 251 ? -4.129 6.095 -5.883 1.00 74.69 251 GLY A CA 1
ATOM 1915 C C . GLY A 1 251 ? -5.089 6.895 -6.774 1.00 74.69 251 GLY A C 1
ATOM 1916 O O . GLY A 1 251 ? -6.193 7.188 -6.300 1.00 74.69 251 GLY A O 1
ATOM 1917 N N . ASP A 1 252 ? -4.718 7.275 -8.001 1.00 77.25 252 ASP A N 1
ATOM 1918 C CA . ASP A 1 252 ? -5.534 8.131 -8.883 1.00 77.25 252 ASP A CA 1
ATOM 1919 C C . ASP A 1 252 ? -6.710 7.359 -9.513 1.00 77.25 252 ASP A C 1
ATOM 1921 O O . ASP A 1 252 ? -6.697 6.989 -10.681 1.00 77.25 252 ASP A O 1
ATOM 1925 N N . GLY A 1 253 ? -7.755 7.113 -8.721 1.00 83.94 253 GLY A N 1
ATOM 1926 C CA . GLY A 1 253 ? -8.987 6.447 -9.147 1.00 83.94 253 GLY A CA 1
ATOM 1927 C C . GLY A 1 253 ? -10.207 6.947 -8.374 1.00 83.94 253 GLY A C 1
ATOM 1928 O O . GLY A 1 253 ? -10.085 7.597 -7.331 1.00 83.94 253 GLY A O 1
ATOM 1929 N N . LEU A 1 254 ? -11.401 6.635 -8.877 1.00 89.31 254 LEU A N 1
ATOM 1930 C CA . LEU A 1 254 ? -12.661 6.997 -8.228 1.00 89.31 254 LEU A CA 1
ATOM 1931 C C . LEU A 1 254 ? -12.997 5.986 -7.137 1.00 89.31 254 LEU A C 1
ATOM 1933 O O . LEU A 1 254 ? -12.831 4.785 -7.334 1.00 89.31 254 LEU A O 1
ATOM 1937 N N . PHE A 1 255 ? -13.500 6.452 -5.995 1.00 91.56 255 PHE A N 1
ATOM 1938 C CA . PHE A 1 255 ? -13.966 5.560 -4.935 1.00 91.56 255 PHE A CA 1
ATOM 1939 C C . PHE A 1 255 ? -15.015 4.580 -5.473 1.00 91.56 255 PHE A C 1
ATOM 1941 O O . PHE A 1 255 ? -16.013 4.995 -6.060 1.00 91.56 255 PHE A O 1
ATOM 1948 N N . TYR A 1 256 ? -14.780 3.286 -5.257 1.00 93.06 256 TYR A N 1
ATOM 1949 C CA . TYR A 1 256 ? -15.688 2.223 -5.679 1.00 93.06 256 TYR A CA 1
ATOM 1950 C C . TYR A 1 256 ? -16.522 1.702 -4.507 1.00 93.06 256 TYR A C 1
ATOM 1952 O O . TYR A 1 256 ? -17.743 1.601 -4.596 1.00 93.06 256 TYR A O 1
ATOM 1960 N N . GLY A 1 257 ? -15.870 1.402 -3.383 1.00 93.31 257 GLY A N 1
ATOM 1961 C CA . GLY A 1 257 ? -16.536 0.869 -2.202 1.00 93.31 257 GLY A CA 1
ATOM 1962 C C . GLY A 1 257 ? -15.564 0.578 -1.067 1.00 93.31 257 GLY A C 1
ATOM 1963 O O . GLY A 1 257 ? -14.348 0.567 -1.255 1.00 93.31 257 GLY A O 1
ATOM 1964 N N . ALA A 1 258 ? -16.108 0.338 0.124 1.00 94.88 258 AL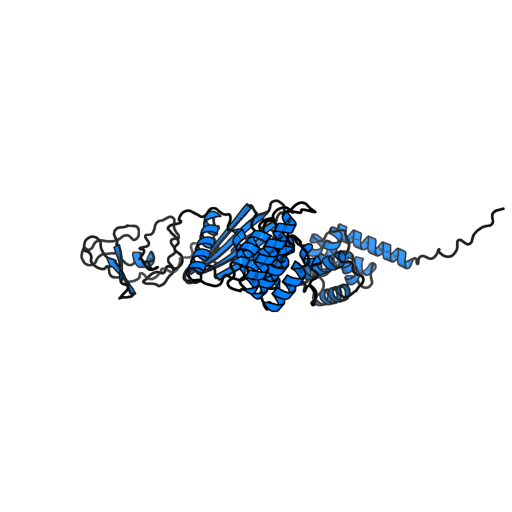A A N 1
ATOM 1965 C CA . ALA A 1 258 ? -15.330 -0.096 1.275 1.00 94.88 258 ALA A CA 1
ATOM 1966 C C . ALA A 1 258 ? -16.142 -1.011 2.199 1.00 94.88 258 ALA A C 1
ATOM 1968 O O . ALA A 1 258 ? -17.363 -0.859 2.325 1.00 94.88 258 ALA A O 1
ATOM 1969 N N . TRP A 1 259 ? -15.446 -1.912 2.891 1.00 94.75 259 TRP A N 1
ATOM 1970 C CA . TRP A 1 259 ? -15.996 -2.727 3.973 1.00 94.75 259 TRP A CA 1
ATOM 1971 C C . TRP A 1 259 ? -15.155 -2.614 5.226 1.00 94.75 259 TRP A C 1
ATOM 1973 O O . TRP A 1 259 ? -13.931 -2.519 5.160 1.00 94.75 259 TRP A O 1
ATOM 1983 N N . ILE A 1 260 ? -15.829 -2.666 6.370 1.00 90.25 260 ILE A N 1
ATOM 1984 C CA . ILE A 1 260 ? -15.190 -2.674 7.679 1.00 90.25 260 ILE A CA 1
ATOM 1985 C C . ILE A 1 260 ? -15.666 -3.899 8.454 1.00 90.25 260 ILE A C 1
ATOM 1987 O O . ILE A 1 260 ? -16.872 -4.119 8.593 1.00 90.25 260 ILE A O 1
ATOM 1991 N N . GLY A 1 261 ? -14.715 -4.677 8.957 1.00 88.06 261 GLY A N 1
ATOM 1992 C CA . GLY A 1 261 ? -14.915 -5.719 9.959 1.00 88.06 261 GLY A CA 1
ATOM 1993 C C . GLY A 1 261 ? -14.349 -5.282 11.307 1.00 88.06 261 GLY A C 1
ATOM 1994 O O . GLY A 1 261 ? -13.345 -4.572 11.355 1.00 88.06 261 GLY A O 1
ATOM 1995 N N . GLU A 1 262 ? -14.990 -5.692 12.402 1.00 82.56 262 GLU A N 1
ATOM 1996 C CA . GLU A 1 262 ? -14.569 -5.367 13.772 1.00 82.56 262 GLU A CA 1
ATOM 1997 C C . GLU A 1 262 ? -14.511 -6.638 14.628 1.00 82.56 262 GLU A C 1
ATOM 1999 O O . GLU A 1 262 ? -15.514 -7.330 14.820 1.00 82.56 262 GLU A O 1
ATOM 2004 N N . LEU A 1 263 ? -13.348 -6.893 15.223 1.00 77.06 263 LEU A N 1
ATOM 2005 C CA . LEU A 1 263 ? -13.137 -7.909 16.250 1.00 77.06 263 LEU A CA 1
ATOM 2006 C C . LEU A 1 263 ? -13.093 -7.220 17.620 1.00 77.06 263 LEU A C 1
ATOM 2008 O O . LEU A 1 263 ? -12.035 -6.921 18.172 1.00 77.06 263 LEU A O 1
ATOM 2012 N N . ARG A 1 264 ? -14.273 -6.954 18.194 1.00 66.25 264 ARG A N 1
ATOM 2013 C CA . ARG A 1 264 ? -14.427 -6.161 19.435 1.00 66.25 264 ARG A CA 1
ATOM 2014 C C . ARG A 1 264 ? -13.595 -6.662 20.617 1.00 66.25 264 ARG A C 1
ATOM 2016 O O . ARG A 1 264 ? -13.113 -5.861 21.412 1.00 66.25 264 ARG A O 1
ATOM 2023 N N . SER A 1 265 ? -13.437 -7.978 20.752 1.00 66.56 265 SER A N 1
ATOM 2024 C CA . SER A 1 265 ? -12.666 -8.589 21.841 1.00 66.56 265 SER A CA 1
ATOM 2025 C C . SER A 1 265 ? -11.170 -8.295 21.752 1.00 66.56 265 SER A C 1
ATOM 2027 O O . SER A 1 265 ? -10.513 -8.248 22.790 1.00 66.56 265 SER A O 1
ATOM 2029 N N . THR A 1 266 ? -10.639 -8.065 20.549 1.00 70.44 266 THR A N 1
ATOM 20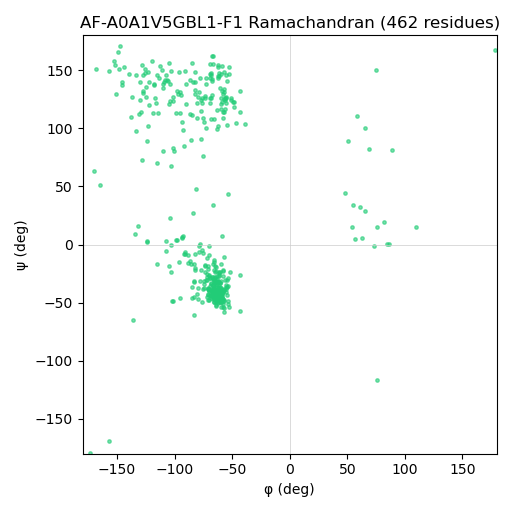30 C CA . THR A 1 266 ? -9.216 -7.782 20.310 1.00 70.44 266 THR A CA 1
ATOM 2031 C C . THR A 1 266 ? -8.955 -6.311 20.002 1.00 70.44 266 THR A C 1
ATOM 2033 O O . THR A 1 266 ? -7.846 -5.849 20.217 1.00 70.44 266 THR A O 1
ATOM 2036 N N . GLY A 1 267 ? -9.970 -5.528 19.619 1.00 71.25 267 GLY A N 1
ATOM 2037 C CA . GLY A 1 267 ? -9.768 -4.148 19.146 1.00 71.25 267 GLY A CA 1
ATOM 2038 C C . GLY A 1 267 ? -9.227 -4.068 17.730 1.00 71.25 267 GLY A C 1
ATOM 2039 O O . GLY A 1 267 ? -8.737 -3.020 17.320 1.00 71.25 267 GLY A O 1
ATOM 2040 N N . GLN A 1 268 ? -9.294 -5.177 16.998 1.00 85.38 268 GLN A N 1
ATOM 2041 C CA . GLN A 1 268 ? -8.794 -5.225 15.640 1.00 85.38 268 GLN A CA 1
ATOM 2042 C C . GLN A 1 268 ? -9.888 -4.846 14.649 1.00 85.38 268 GLN A C 1
ATOM 2044 O O . GLN A 1 268 ? -11.036 -5.292 14.755 1.00 85.38 268 GLN A O 1
ATOM 2049 N N . TYR A 1 269 ? -9.500 -4.051 13.661 1.00 86.62 269 TYR A N 1
ATOM 2050 C CA . TYR A 1 269 ? -10.318 -3.691 12.518 1.00 86.62 269 TYR A CA 1
ATOM 2051 C C . TYR A 1 269 ? -9.709 -4.242 11.241 1.00 86.62 269 TYR A C 1
ATOM 2053 O O . TYR A 1 269 ? -8.493 -4.285 11.070 1.00 86.62 269 TYR A O 1
ATOM 2061 N N . GLN A 1 270 ? -10.586 -4.621 10.325 1.00 91.94 270 GLN A N 1
ATOM 2062 C CA . GLN A 1 270 ? -10.233 -4.934 8.951 1.00 91.94 270 GLN A CA 1
ATOM 2063 C C . GLN A 1 270 ? -10.924 -3.909 8.067 1.00 91.94 270 GLN A C 1
ATOM 2065 O O . GLN A 1 270 ? -12.146 -3.785 8.127 1.00 91.94 270 GLN A O 1
ATOM 2070 N N . VAL A 1 271 ? -10.164 -3.166 7.271 1.00 93.19 271 VAL A N 1
ATOM 2071 C CA . VAL A 1 271 ? -10.709 -2.173 6.340 1.00 93.19 271 VAL A CA 1
ATOM 2072 C C . VAL A 1 271 ? -10.325 -2.585 4.932 1.00 93.19 271 VAL A C 1
ATOM 2074 O O . VAL A 1 271 ? -9.151 -2.551 4.593 1.00 93.19 271 VAL A O 1
ATOM 2077 N N . ALA A 1 272 ? -11.301 -2.956 4.110 1.00 95.31 272 ALA A N 1
ATOM 2078 C CA . ALA A 1 272 ? -11.112 -3.100 2.672 1.00 95.31 272 ALA A CA 1
ATOM 2079 C C . ALA A 1 272 ? -11.593 -1.835 1.970 1.00 95.31 272 ALA A C 1
ATOM 2081 O O . ALA A 1 272 ? -12.690 -1.352 2.250 1.00 95.31 272 ALA A O 1
ATOM 2082 N N . TYR A 1 273 ? -10.785 -1.307 1.061 1.00 94.75 273 TYR A N 1
ATOM 2083 C CA . TYR A 1 273 ? -11.032 -0.056 0.360 1.00 94.75 273 TYR A CA 1
ATOM 2084 C C . TYR A 1 273 ? -10.694 -0.235 -1.121 1.00 94.75 273 TYR A C 1
ATOM 2086 O O . TYR A 1 273 ? -9.587 -0.652 -1.459 1.00 94.75 273 TYR A O 1
ATOM 2094 N N . ALA A 1 274 ? -11.631 0.097 -2.008 1.00 94.62 274 ALA A N 1
ATOM 2095 C CA . ALA A 1 274 ? -11.471 -0.055 -3.449 1.00 94.62 274 ALA A CA 1
ATOM 2096 C C . ALA A 1 274 ? -11.671 1.246 -4.218 1.00 94.62 274 ALA A C 1
ATOM 2098 O O . ALA A 1 274 ? -12.520 2.081 -3.881 1.00 94.62 274 ALA A O 1
ATOM 2099 N N . LYS A 1 275 ? -10.939 1.349 -5.327 1.00 92.69 275 LYS A N 1
ATOM 2100 C CA . LYS A 1 275 ? -11.112 2.372 -6.356 1.00 92.69 275 LYS A CA 1
ATOM 2101 C C . LYS A 1 275 ? -11.301 1.734 -7.726 1.00 92.69 275 LYS A C 1
ATOM 2103 O O . LYS A 1 275 ? -10.727 0.686 -8.020 1.00 92.69 275 LYS A O 1
ATOM 2108 N N . ARG A 1 276 ? -12.091 2.397 -8.565 1.00 89.44 276 ARG A N 1
ATOM 2109 C CA . ARG A 1 276 ? -12.282 2.076 -9.978 1.00 89.44 276 ARG A CA 1
ATOM 2110 C C . ARG A 1 276 ? -11.501 3.072 -10.826 1.00 89.44 276 ARG A C 1
ATOM 2112 O O . ARG A 1 276 ? -11.505 4.271 -10.541 1.00 89.44 276 ARG A O 1
ATOM 2119 N N . PHE A 1 277 ? -10.845 2.565 -11.858 1.00 83.38 277 PHE A N 1
ATOM 2120 C CA . PHE A 1 277 ? -10.027 3.350 -12.776 1.00 83.38 277 PHE A CA 1
ATOM 2121 C C . PHE A 1 277 ? -10.756 3.441 -14.121 1.00 83.38 277 PHE A C 1
ATOM 2123 O O . PHE A 1 277 ? -11.433 2.495 -14.515 1.00 83.38 277 PHE A O 1
ATOM 2130 N N . ALA A 1 278 ? -10.689 4.604 -14.776 1.00 67.00 278 ALA A N 1
ATOM 2131 C CA . ALA A 1 278 ? -11.552 4.951 -15.912 1.00 67.00 278 ALA A CA 1
ATOM 2132 C C . ALA A 1 278 ? -11.400 4.011 -17.121 1.00 67.00 278 ALA A C 1
ATOM 2134 O O . ALA A 1 278 ? -12.356 3.822 -17.869 1.00 67.00 278 ALA A O 1
ATOM 2135 N N . ASP A 1 279 ? -10.230 3.390 -17.263 1.00 62.59 279 ASP A N 1
ATOM 2136 C CA . ASP A 1 279 ? -9.846 2.652 -18.468 1.00 62.59 279 ASP A CA 1
ATOM 2137 C C . ASP A 1 279 ? -10.072 1.137 -18.358 1.00 62.59 279 ASP A C 1
ATOM 2139 O O . ASP A 1 279 ? -9.717 0.389 -19.269 1.00 62.59 279 ASP A O 1
ATOM 2143 N N . ALA A 1 280 ? -10.658 0.659 -17.255 1.00 59.31 280 ALA A N 1
ATOM 2144 C CA . ALA A 1 280 ? -10.824 -0.766 -17.032 1.00 59.31 280 ALA A CA 1
ATOM 2145 C C . ALA A 1 280 ? -12.119 -1.090 -16.278 1.00 59.31 280 ALA A C 1
ATOM 2147 O O . ALA A 1 280 ? -12.437 -0.493 -15.247 1.00 59.31 280 ALA A O 1
ATOM 2148 N N . ASP A 1 281 ? -12.819 -2.134 -16.727 1.00 75.12 281 ASP A N 1
ATOM 2149 C CA . ASP A 1 281 ? -13.857 -2.845 -15.962 1.00 75.12 281 ASP A CA 1
ATOM 2150 C C . ASP A 1 281 ? -13.275 -3.597 -14.754 1.00 75.12 281 ASP A C 1
ATOM 2152 O O . ASP A 1 281 ? -13.733 -4.660 -14.352 1.00 75.12 281 ASP A O 1
ATOM 2156 N N . THR A 1 282 ? -12.242 -3.022 -14.150 1.00 86.88 282 THR A N 1
ATOM 2157 C CA . THR A 1 282 ? -11.509 -3.569 -13.033 1.00 86.88 282 THR A CA 1
ATOM 2158 C C . THR A 1 282 ? -11.474 -2.568 -11.895 1.00 86.88 282 THR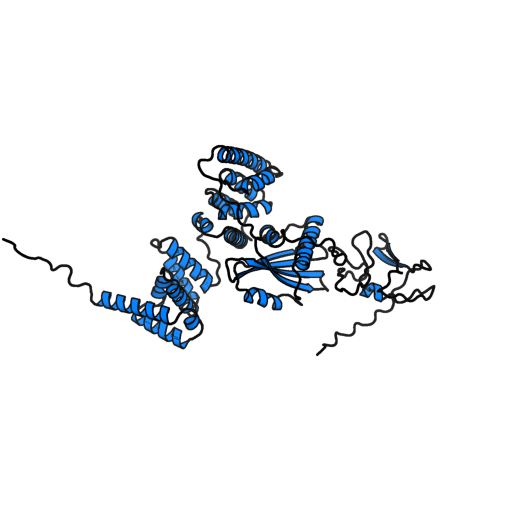 A C 1
ATOM 2160 O O . THR A 1 282 ? -11.473 -1.347 -12.077 1.00 86.88 282 THR A O 1
ATOM 2163 N N . VAL A 1 283 ? -11.389 -3.105 -10.695 1.00 90.38 283 VAL A N 1
ATOM 2164 C CA . VAL A 1 283 ? -11.153 -2.386 -9.461 1.00 90.38 283 VAL A CA 1
ATOM 2165 C C . VAL A 1 283 ? -9.769 -2.730 -8.944 1.00 90.38 283 VAL A C 1
ATOM 2167 O O . VAL A 1 283 ? -9.248 -3.830 -9.124 1.00 90.38 283 VAL A O 1
ATOM 2170 N N . ARG A 1 284 ? -9.180 -1.770 -8.249 1.00 90.94 284 ARG A N 1
ATOM 2171 C CA . ARG A 1 284 ? -8.009 -1.994 -7.410 1.00 90.94 284 ARG A CA 1
ATOM 2172 C C . ARG A 1 284 ? -8.471 -1.867 -5.980 1.00 90.94 284 ARG A C 1
ATOM 2174 O O . ARG A 1 284 ? -9.289 -0.994 -5.675 1.00 90.94 284 ARG A O 1
ATOM 2181 N N . TYR A 1 285 ? -7.973 -2.722 -5.106 1.00 92.44 285 TYR A N 1
ATOM 2182 C CA . TYR A 1 285 ? -8.354 -2.669 -3.706 1.00 92.44 285 TYR A CA 1
ATOM 2183 C C . TYR A 1 285 ? -7.162 -2.911 -2.806 1.00 92.44 285 TYR A C 1
ATOM 2185 O O . TYR A 1 285 ? -6.280 -3.706 -3.123 1.00 92.44 285 TYR A O 1
ATOM 2193 N N . CYS A 1 286 ? -7.178 -2.252 -1.656 1.00 93.56 286 CYS A N 1
ATOM 2194 C CA . CYS A 1 286 ? -6.342 -2.605 -0.530 1.00 93.56 286 CYS A CA 1
ATOM 2195 C C . CYS A 1 286 ? -7.202 -3.111 0.616 1.00 93.56 286 CYS A C 1
ATOM 2197 O O . CYS A 1 286 ? -8.380 -2.772 0.750 1.00 93.56 286 CYS A O 1
ATOM 2199 N N . VAL A 1 287 ? -6.596 -3.936 1.446 1.00 94.12 287 VAL A N 1
ATOM 2200 C CA . VAL A 1 287 ? -7.123 -4.334 2.733 1.00 94.12 287 VAL A CA 1
ATOM 2201 C C . VAL A 1 287 ? -6.074 -3.946 3.766 1.00 94.12 287 VAL A C 1
ATOM 2203 O O . VAL A 1 287 ? -4.877 -4.037 3.509 1.00 94.12 287 VAL A O 1
ATOM 2206 N N . ALA A 1 288 ? -6.526 -3.437 4.902 1.00 94.69 288 ALA A N 1
ATOM 2207 C CA . ALA A 1 288 ? -5.698 -3.021 6.017 1.00 94.69 288 ALA A CA 1
ATOM 2208 C C . ALA A 1 288 ? -6.148 -3.748 7.282 1.00 94.69 288 ALA A C 1
ATOM 2210 O O . ALA A 1 288 ? -7.348 -3.824 7.567 1.00 94.69 288 ALA A O 1
ATOM 2211 N N . LEU A 1 289 ? -5.178 -4.250 8.040 1.00 92.88 289 LEU A N 1
ATOM 2212 C CA . LEU A 1 289 ? -5.367 -4.789 9.374 1.00 92.88 289 LEU A CA 1
ATOM 2213 C C . LEU A 1 289 ? -4.903 -3.734 10.367 1.00 92.88 289 LEU A C 1
ATOM 2215 O O . LEU A 1 289 ? -3.797 -3.204 10.270 1.00 92.88 289 LEU A O 1
ATOM 2219 N N . ILE A 1 290 ? -5.776 -3.413 11.306 1.00 91.25 290 ILE A N 1
ATOM 2220 C CA . ILE A 1 290 ? -5.600 -2.301 12.224 1.00 91.25 290 ILE A CA 1
ATOM 2221 C C . ILE A 1 290 ? -5.764 -2.826 13.645 1.00 91.25 290 ILE A C 1
ATOM 2223 O O . ILE A 1 290 ? -6.780 -3.446 13.943 1.00 91.25 290 ILE A O 1
ATOM 2227 N N . ASP A 1 291 ? -4.826 -2.515 14.531 1.00 88.19 291 ASP A N 1
ATOM 2228 C CA . ASP A 1 291 ? -5.008 -2.589 15.975 1.00 88.19 291 ASP A CA 1
ATOM 2229 C C . ASP A 1 291 ? -5.312 -1.192 16.517 1.00 88.19 291 ASP A C 1
ATOM 2231 O O . ASP A 1 291 ? -4.472 -0.291 16.512 1.00 88.19 291 ASP A O 1
ATOM 2235 N N . SER A 1 292 ? -6.530 -0.999 17.015 1.00 82.69 292 SER A N 1
ATOM 2236 C CA . SER A 1 292 ? -6.917 0.285 17.583 1.00 82.69 292 SER A CA 1
ATOM 2237 C C . SER A 1 292 ? -6.397 0.511 19.002 1.00 82.69 292 SER A C 1
ATOM 2239 O O . SER A 1 292 ? -6.727 1.549 19.571 1.00 82.69 292 SER A O 1
ATOM 2241 N N . ARG A 1 293 ? -5.682 -0.435 19.627 1.00 78.31 293 ARG A N 1
ATOM 2242 C CA . ARG A 1 293 ? -5.177 -0.309 21.008 1.00 78.31 293 ARG A CA 1
ATOM 2243 C C . ARG A 1 293 ? -3.750 0.200 21.068 1.00 78.31 293 ARG A C 1
ATOM 2245 O O . ARG A 1 293 ? -3.471 1.075 21.888 1.00 78.31 293 ARG A O 1
ATOM 2252 N N . ASP A 1 294 ? -2.869 -0.355 20.247 1.00 81.94 294 ASP A N 1
ATOM 2253 C CA . ASP A 1 294 ? -1.448 -0.047 20.330 1.00 81.94 294 ASP A CA 1
ATOM 2254 C C . ASP A 1 294 ? -0.831 0.180 18.957 1.00 81.94 294 ASP A C 1
ATOM 2256 O O . ASP A 1 294 ? -0.466 1.315 18.647 1.00 81.94 294 ASP A O 1
ATOM 2260 N N . GLU A 1 295 ? -0.791 -0.850 18.108 1.00 83.50 295 GLU A N 1
ATOM 2261 C CA . GLU A 1 295 ? 0.069 -0.815 16.920 1.00 83.50 295 GLU A CA 1
ATOM 2262 C C . GLU A 1 295 ? -0.413 0.174 15.845 1.00 83.50 295 GLU A C 1
ATOM 2264 O O . GLU A 1 295 ? 0.389 0.719 15.081 1.00 83.50 295 GLU A O 1
ATOM 2269 N N . GLY A 1 296 ? -1.715 0.471 15.798 1.00 89.38 296 GLY A N 1
ATOM 2270 C CA . GLY A 1 296 ? -2.305 1.256 14.721 1.00 89.38 296 GLY A CA 1
ATOM 2271 C C . GLY A 1 296 ? -2.438 0.408 13.466 1.00 89.38 296 GLY A C 1
ATOM 2272 O O . GLY A 1 296 ? -3.203 -0.549 13.448 1.00 89.38 296 GLY A O 1
ATOM 2273 N N . LEU A 1 297 ? -1.745 0.766 12.389 1.00 91.50 297 LEU A N 1
ATOM 2274 C CA . LEU A 1 297 ? -1.746 -0.032 11.164 1.00 91.50 297 LEU A CA 1
ATOM 2275 C C . LEU A 1 297 ? -0.769 -1.210 11.303 1.00 91.50 297 LEU A C 1
ATOM 2277 O O . LEU A 1 297 ? 0.440 -1.000 11.282 1.00 91.50 297 LEU A O 1
ATOM 2281 N N . MET A 1 298 ? -1.295 -2.432 11.410 1.00 89.69 298 MET A N 1
ATOM 2282 C CA . MET A 1 298 ? -0.493 -3.653 11.563 1.00 89.69 298 MET A CA 1
ATOM 2283 C C . MET A 1 298 ? 0.008 -4.184 10.218 1.00 89.69 298 MET A C 1
ATOM 2285 O O . MET A 1 298 ? 1.169 -4.553 10.078 1.00 89.69 298 MET A O 1
ATOM 2289 N N . ASP A 1 299 ? -0.880 -4.233 9.222 1.00 91.00 299 ASP A N 1
ATOM 2290 C CA . ASP A 1 299 ? -0.555 -4.720 7.883 1.00 91.00 299 ASP A CA 1
ATOM 2291 C C . ASP A 1 299 ? -1.442 -4.055 6.827 1.00 91.00 299 ASP A C 1
ATOM 2293 O O . ASP A 1 299 ? -2.556 -3.602 7.114 1.00 91.00 299 ASP A O 1
ATOM 2297 N N . ILE A 1 300 ? -0.947 -3.985 5.595 1.00 91.38 300 ILE A N 1
ATOM 2298 C CA . ILE A 1 300 ? -1.687 -3.483 4.442 1.00 91.38 300 ILE A CA 1
ATOM 2299 C C . ILE A 1 300 ? -1.204 -4.161 3.161 1.00 91.38 300 ILE A C 1
ATOM 2301 O O . ILE A 1 300 ? -0.016 -4.219 2.853 1.00 91.38 300 ILE A O 1
ATOM 2305 N N . TRP A 1 301 ? -2.151 -4.673 2.392 1.00 88.88 301 TRP A N 1
ATOM 2306 C CA . TRP A 1 301 ? -1.921 -5.437 1.176 1.00 88.88 301 TRP A CA 1
ATOM 2307 C C . TRP A 1 301 ? -3.064 -5.156 0.212 1.00 88.88 301 TRP A C 1
ATOM 2309 O O . TRP A 1 301 ? -4.048 -4.513 0.569 1.00 88.88 301 TRP A O 1
ATOM 2319 N N . GLY A 1 302 ? -2.957 -5.606 -1.027 1.00 88.88 302 GLY A N 1
ATOM 2320 C CA . GLY A 1 302 ? -3.994 -5.330 -2.003 1.00 88.88 302 GLY A CA 1
ATOM 2321 C C . GLY A 1 302 ? -3.768 -6.057 -3.307 1.00 88.88 302 GLY A C 1
ATOM 2322 O O . GLY A 1 302 ? -2.818 -6.823 -3.444 1.00 88.88 302 GLY A O 1
ATOM 2323 N N . GLN A 1 303 ? -4.681 -5.830 -4.238 1.00 87.44 303 GLN A N 1
ATOM 2324 C CA . GLN A 1 303 ? -4.665 -6.409 -5.569 1.00 87.44 303 GLN A CA 1
ATOM 2325 C C . GLN A 1 303 ? -4.950 -5.323 -6.602 1.00 87.44 303 GLN A C 1
ATOM 2327 O O . GLN A 1 303 ? -5.718 -4.385 -6.358 1.00 87.44 303 GLN A O 1
ATOM 2332 N N . LEU A 1 304 ? -4.313 -5.469 -7.760 1.00 87.31 304 LEU A N 1
ATOM 2333 C CA . LEU A 1 304 ? -4.467 -4.576 -8.899 1.00 87.31 304 LEU A CA 1
ATOM 2334 C C . LEU A 1 304 ? -5.349 -5.217 -9.965 1.00 87.31 304 LEU A C 1
ATOM 2336 O O . LEU A 1 304 ? -5.348 -6.436 -10.121 1.00 87.31 304 LEU A O 1
ATOM 2340 N N . ASP A 1 305 ? -6.068 -4.363 -10.688 1.00 85.75 305 ASP A N 1
ATOM 2341 C CA . ASP A 1 305 ? -6.791 -4.663 -11.922 1.00 85.75 305 ASP A CA 1
ATOM 2342 C C . ASP A 1 305 ? -7.654 -5.938 -11.845 1.00 85.75 305 ASP A C 1
ATOM 2344 O O . ASP A 1 305 ? -7.673 -6.767 -12.755 1.00 85.75 305 ASP A O 1
ATOM 2348 N N . ARG A 1 306 ? -8.385 -6.095 -10.733 1.00 86.56 306 ARG A N 1
ATOM 2349 C CA . ARG A 1 306 ? -9.279 -7.232 -10.480 1.00 86.56 306 ARG A CA 1
ATOM 2350 C C . ARG A 1 306 ? -10.699 -6.958 -10.957 1.00 86.56 306 ARG A C 1
ATOM 2352 O O . ARG A 1 306 ? -11.141 -5.814 -10.889 1.00 86.56 306 ARG A O 1
ATOM 2359 N N . PRO A 1 307 ? -11.457 -7.974 -11.384 1.00 88.94 307 PRO A N 1
ATOM 2360 C CA . PRO A 1 307 ? -12.879 -7.801 -11.645 1.00 88.94 307 PRO A CA 1
ATOM 2361 C C . PRO A 1 307 ? -13.619 -7.390 -10.349 1.00 88.94 307 PRO A C 1
ATOM 2363 O O . PRO A 1 307 ? -13.230 -7.819 -9.255 1.00 88.94 307 PRO A O 1
ATOM 2366 N N . PRO A 1 308 ? -14.667 -6.545 -10.415 1.00 89.88 308 PRO A N 1
ATOM 2367 C CA . PRO A 1 308 ? -15.394 -6.074 -9.234 1.00 89.88 308 PRO A CA 1
ATOM 2368 C C . PRO A 1 308 ? -15.931 -7.188 -8.325 1.00 89.88 308 PRO A C 1
ATOM 2370 O O . PRO A 1 308 ? -16.022 -7.016 -7.109 1.00 89.88 308 PRO A O 1
ATOM 2373 N N . GLU A 1 309 ? -16.258 -8.342 -8.897 1.00 90.00 309 GLU A N 1
ATOM 2374 C CA . GLU A 1 309 ? -16.740 -9.536 -8.206 1.00 90.00 309 GLU A CA 1
ATOM 2375 C C . GLU A 1 309 ? -15.716 -10.077 -7.199 1.00 90.00 309 GLU A C 1
ATOM 2377 O O . GLU A 1 309 ? -16.103 -10.498 -6.108 1.00 90.00 309 GLU A O 1
ATOM 2382 N N . GLU A 1 310 ? -14.417 -10.012 -7.516 1.00 87.69 310 GLU A N 1
ATOM 2383 C CA . GLU A 1 310 ? -13.351 -10.416 -6.588 1.00 87.69 310 GLU A CA 1
ATOM 2384 C C . GLU A 1 310 ? -13.304 -9.500 -5.368 1.00 87.69 310 GLU A C 1
ATOM 2386 O O . GLU A 1 310 ? -13.155 -9.977 -4.241 1.00 87.69 310 GLU A O 1
ATOM 2391 N N . PHE A 1 311 ? -13.505 -8.192 -5.566 1.00 91.12 311 PHE A N 1
ATOM 2392 C CA . PHE A 1 311 ? -13.675 -7.284 -4.441 1.00 91.12 311 PHE A CA 1
ATOM 2393 C C . PHE A 1 311 ? -14.895 -7.737 -3.634 1.00 91.12 311 PHE A C 1
ATOM 2395 O O . PHE A 1 311 ? -14.752 -8.004 -2.446 1.00 91.12 311 PHE A O 1
ATOM 2402 N N . TYR A 1 312 ? -16.077 -7.911 -4.242 1.00 89.06 312 TYR A N 1
ATOM 2403 C CA . TYR A 1 312 ? -17.287 -8.325 -3.508 1.00 89.06 312 TYR A CA 1
ATOM 2404 C C . TYR A 1 312 ? -17.117 -9.622 -2.706 1.00 89.06 312 TYR A C 1
ATOM 2406 O O . TYR A 1 312 ? -17.659 -9.725 -1.600 1.00 89.06 312 TYR A O 1
ATOM 2414 N N . ALA A 1 313 ? -16.335 -10.578 -3.207 1.00 87.44 313 ALA A N 1
ATOM 2415 C CA . ALA A 1 313 ? -16.017 -11.816 -2.505 1.00 87.44 313 ALA A CA 1
ATOM 2416 C C . ALA A 1 313 ? -15.223 -11.591 -1.198 1.00 87.44 313 ALA A C 1
ATOM 2418 O O . ALA A 1 313 ? -15.382 -12.355 -0.243 1.00 87.44 313 ALA A O 1
ATOM 2419 N N . LEU A 1 314 ? -14.445 -10.506 -1.072 1.00 86.44 314 LEU A N 1
ATOM 2420 C CA . LEU A 1 314 ? -13.759 -10.165 0.187 1.00 86.44 314 LEU A CA 1
ATOM 2421 C C . LEU A 1 314 ? -14.732 -9.924 1.339 1.00 86.44 314 LEU A C 1
ATOM 2423 O O . LEU A 1 314 ? -14.357 -10.093 2.500 1.00 86.44 314 LEU A O 1
ATOM 2427 N N . ARG A 1 315 ? -15.990 -9.572 1.051 1.00 87.56 315 ARG A N 1
ATOM 2428 C CA . ARG A 1 315 ? -17.010 -9.386 2.085 1.00 87.56 315 ARG A CA 1
ATOM 2429 C C . ARG A 1 315 ? -17.161 -10.625 2.970 1.00 87.56 315 ARG A C 1
ATOM 2431 O O . ARG A 1 315 ? -17.373 -10.467 4.166 1.00 87.56 315 ARG A O 1
ATOM 2438 N N . SER A 1 316 ? -17.050 -11.836 2.416 1.00 84.81 316 SER A N 1
ATOM 2439 C CA . SER A 1 316 ? -17.111 -13.068 3.218 1.00 84.81 316 SER A CA 1
ATOM 2440 C C . SER A 1 316 ? -15.819 -13.369 3.977 1.00 84.81 316 SER A C 1
ATOM 2442 O O . SER A 1 316 ? -15.864 -14.087 4.970 1.00 84.81 316 SER A O 1
ATOM 2444 N N . ALA A 1 317 ? -14.684 -12.819 3.539 1.00 82.06 317 ALA A N 1
ATOM 2445 C CA . ALA A 1 317 ? -13.396 -12.981 4.212 1.00 82.06 317 ALA A CA 1
ATOM 2446 C C . ALA A 1 317 ? -13.212 -12.007 5.392 1.00 82.06 317 ALA A C 1
ATOM 2448 O O . ALA A 1 317 ? -12.421 -12.269 6.296 1.00 82.06 317 ALA A O 1
ATOM 2449 N N . ILE A 1 318 ? -13.945 -10.890 5.401 1.00 84.19 318 ILE A N 1
ATOM 2450 C CA . ILE A 1 318 ? -13.870 -9.867 6.448 1.00 84.19 318 ILE A CA 1
ATOM 2451 C C . ILE A 1 318 ? -14.876 -10.183 7.559 1.00 84.19 318 ILE A C 1
ATOM 2453 O O . ILE A 1 318 ? -16.090 -10.235 7.343 1.00 84.19 318 ILE A O 1
ATOM 2457 N N . SER A 1 319 ? -14.376 -10.362 8.782 1.00 78.50 319 SER A N 1
ATOM 2458 C CA . SER A 1 319 ? -15.208 -10.765 9.919 1.00 78.50 319 SER A CA 1
ATOM 2459 C C . SER A 1 319 ? -16.262 -9.703 10.245 1.00 78.50 319 SER A C 1
ATOM 2461 O O . SER A 1 319 ? -15.942 -8.572 10.616 1.00 78.50 319 SER A O 1
ATOM 2463 N N . GLY A 1 320 ? -17.542 -10.060 10.095 1.00 80.19 320 GLY A N 1
ATOM 2464 C CA . GLY A 1 320 ? -18.656 -9.147 10.358 1.00 80.19 320 GLY A CA 1
ATOM 2465 C C . GLY A 1 320 ? -18.724 -7.953 9.401 1.00 80.19 320 GLY A C 1
ATOM 2466 O O . GLY A 1 320 ? -19.201 -6.894 9.809 1.00 80.19 320 GLY A O 1
ATOM 2467 N N . ALA A 1 321 ? -18.247 -8.115 8.161 1.00 86.31 321 ALA A N 1
ATOM 2468 C CA . ALA A 1 321 ? -18.139 -7.056 7.161 1.00 86.31 321 ALA A CA 1
ATOM 2469 C C . ALA A 1 321 ? -19.415 -6.215 7.003 1.00 86.31 321 ALA A C 1
ATOM 2471 O O . ALA A 1 321 ? -20.485 -6.717 6.635 1.00 86.31 321 ALA A O 1
ATOM 2472 N N . LYS A 1 322 ? -19.273 -4.901 7.194 1.00 85.69 322 LYS A N 1
ATOM 2473 C CA . LYS A 1 322 ? -20.311 -3.901 6.926 1.00 85.69 322 LYS A CA 1
ATOM 2474 C C . LYS A 1 322 ? -19.847 -2.931 5.840 1.00 85.69 322 LYS A C 1
ATOM 2476 O O . LYS A 1 322 ? -18.693 -2.502 5.886 1.00 85.69 322 LYS A O 1
ATOM 2481 N N . PRO A 1 323 ? -20.719 -2.553 4.887 1.00 88.75 323 PRO A N 1
ATOM 2482 C CA . PRO A 1 323 ? -20.434 -1.466 3.958 1.00 88.75 323 PRO A CA 1
ATOM 2483 C C . PRO A 1 323 ? -20.074 -0.181 4.704 1.00 88.75 323 PRO A C 1
ATOM 2485 O O . PRO A 1 323 ? -20.686 0.147 5.722 1.00 88.75 323 PRO A O 1
ATOM 2488 N N . ALA A 1 324 ? -19.094 0.548 4.183 1.00 85.25 324 ALA A N 1
ATOM 2489 C CA . ALA A 1 324 ? -18.613 1.788 4.766 1.00 85.25 324 ALA A CA 1
ATOM 2490 C C . ALA A 1 324 ? -18.553 2.903 3.720 1.00 85.25 324 ALA A C 1
ATOM 2492 O O . ALA A 1 324 ? -18.137 2.693 2.582 1.00 85.25 324 ALA A O 1
ATOM 2493 N N . ALA A 1 325 ? -18.935 4.115 4.121 1.00 86.06 325 ALA A N 1
ATOM 2494 C CA . ALA A 1 325 ? -18.739 5.299 3.292 1.00 86.06 325 ALA A CA 1
ATOM 2495 C C . ALA A 1 325 ? -17.240 5.626 3.161 1.00 86.06 325 ALA A C 1
ATOM 2497 O O . ALA A 1 325 ? -16.506 5.498 4.143 1.00 86.06 325 ALA A O 1
ATOM 2498 N N . GLN A 1 326 ? -16.816 6.145 1.999 1.00 88.94 326 GLN A N 1
ATOM 2499 C CA . GLN A 1 326 ? -15.429 6.554 1.707 1.00 88.94 326 GLN A CA 1
ATOM 2500 C C . GLN A 1 326 ? -14.794 7.319 2.870 1.00 88.94 326 GLN A C 1
ATOM 2502 O O . GLN A 1 326 ? -13.818 6.872 3.458 1.00 88.94 326 GLN A O 1
ATOM 2507 N N . ARG A 1 327 ? -15.423 8.428 3.286 1.00 85.44 327 ARG A N 1
ATOM 2508 C CA . ARG A 1 327 ? -14.919 9.291 4.368 1.00 85.44 327 ARG A CA 1
ATOM 2509 C C . ARG A 1 327 ? -14.688 8.545 5.680 1.00 85.44 327 ARG A C 1
ATOM 2511 O O . ARG A 1 327 ? -13.843 8.963 6.464 1.00 85.44 327 ARG A O 1
ATOM 2518 N N . PHE A 1 328 ? -15.467 7.499 5.953 1.00 83.44 328 PHE A N 1
ATOM 2519 C CA . PHE A 1 328 ? -15.319 6.721 7.176 1.00 83.44 328 PHE A CA 1
ATOM 2520 C C . PHE A 1 328 ? -14.164 5.727 7.089 1.00 83.44 328 PHE A C 1
ATOM 2522 O O . PHE A 1 328 ? -13.348 5.677 8.003 1.00 83.44 328 PHE A O 1
ATOM 2529 N N . ALA A 1 329 ? -14.072 4.985 5.985 1.00 88.75 329 ALA A N 1
ATOM 2530 C CA . ALA A 1 329 ? -12.976 4.051 5.759 1.00 88.75 329 ALA A CA 1
ATOM 2531 C C . ALA A 1 329 ? -11.624 4.782 5.736 1.00 88.75 329 ALA A C 1
ATOM 2533 O O . ALA A 1 329 ? -10.711 4.403 6.466 1.00 88.75 329 ALA A O 1
ATOM 2534 N N . SER A 1 330 ? -11.529 5.898 5.004 1.00 88.38 330 SER A N 1
ATOM 2535 C CA . SER A 1 330 ? -10.311 6.713 4.967 1.00 88.38 330 SER A CA 1
ATOM 2536 C C . SER A 1 330 ? -9.989 7.296 6.344 1.00 88.38 330 SER A C 1
ATOM 2538 O O . SER A 1 330 ? -8.830 7.301 6.739 1.00 88.38 330 SER A O 1
ATOM 2540 N N . PHE A 1 331 ? -10.993 7.733 7.119 1.00 86.31 331 PHE A N 1
ATOM 2541 C CA . PHE A 1 331 ? -10.779 8.183 8.500 1.00 86.31 331 PHE A CA 1
ATOM 2542 C C . PHE A 1 331 ? -10.116 7.100 9.365 1.00 86.31 331 PHE A C 1
ATOM 2544 O O . PHE A 1 331 ? -9.117 7.399 10.008 1.00 86.31 331 PHE A O 1
ATOM 2551 N N . LEU A 1 332 ? -10.602 5.853 9.342 1.00 86.81 332 LEU A N 1
ATOM 2552 C CA . LEU A 1 332 ? -9.989 4.767 10.120 1.00 86.81 332 LEU A CA 1
ATOM 2553 C C . LEU A 1 332 ? -8.533 4.508 9.716 1.00 86.81 332 LEU A C 1
ATOM 2555 O O . LEU A 1 332 ? -7.688 4.319 10.585 1.00 86.81 332 LEU A O 1
ATOM 2559 N N . LEU A 1 333 ? -8.239 4.537 8.415 1.00 91.69 333 LEU A N 1
ATOM 2560 C CA . LEU A 1 333 ? -6.880 4.356 7.898 1.00 91.69 333 LEU A CA 1
ATOM 2561 C C . LEU A 1 333 ? -5.946 5.497 8.341 1.00 91.69 333 LEU A C 1
ATOM 2563 O O . LEU A 1 333 ? -4.822 5.238 8.769 1.00 91.69 333 LEU A O 1
ATOM 2567 N N . HIS A 1 334 ? -6.416 6.751 8.301 1.00 89.44 334 HIS A N 1
ATOM 2568 C CA . HIS A 1 334 ? -5.650 7.917 8.770 1.00 89.44 334 HIS A CA 1
ATOM 2569 C C . HIS A 1 334 ? -5.411 7.891 10.289 1.00 89.44 334 HIS A C 1
ATOM 2571 O O . HIS A 1 334 ? -4.319 8.244 10.730 1.00 89.44 334 HIS A O 1
ATOM 2577 N N . GLU A 1 335 ? -6.389 7.467 11.094 1.00 87.19 335 GLU A N 1
ATOM 2578 C CA . GLU A 1 335 ? -6.222 7.346 12.553 1.00 87.19 335 GLU A CA 1
ATOM 2579 C C . GLU A 1 335 ? -5.284 6.192 12.935 1.00 87.19 335 GLU A C 1
ATOM 2581 O O . GLU A 1 335 ? -4.445 6.350 13.824 1.00 87.19 335 GLU A O 1
ATOM 2586 N N . ALA A 1 336 ? -5.363 5.058 12.231 1.00 90.56 336 ALA A N 1
ATOM 2587 C CA . ALA A 1 336 ? -4.433 3.944 12.402 1.00 90.56 336 ALA A CA 1
ATOM 2588 C C . ALA A 1 336 ? -2.989 4.360 12.076 1.00 90.56 336 ALA A C 1
ATOM 2590 O O . ALA A 1 336 ? -2.073 4.082 12.850 1.00 90.56 336 ALA A O 1
ATOM 2591 N N . GLU A 1 337 ? -2.791 5.095 10.975 1.00 91.88 337 GLU A N 1
ATOM 2592 C CA . GLU A 1 337 ? -1.500 5.698 10.627 1.00 91.88 337 GLU A CA 1
ATOM 2593 C C . GLU A 1 337 ? -1.016 6.659 11.728 1.00 91.88 337 GLU A C 1
ATOM 2595 O O . GLU A 1 337 ? 0.154 6.631 12.118 1.00 91.88 337 GLU A O 1
ATOM 2600 N N . ALA A 1 338 ? -1.894 7.527 12.237 1.00 88.12 338 ALA A N 1
ATOM 2601 C CA . ALA A 1 338 ? -1.539 8.486 13.278 1.00 88.12 338 ALA A CA 1
ATOM 2602 C C . ALA A 1 338 ? -1.109 7.788 14.578 1.00 88.12 338 ALA A C 1
ATOM 2604 O O . ALA A 1 338 ? -0.120 8.205 15.189 1.00 88.12 338 ALA A O 1
ATOM 2605 N N . LEU A 1 339 ? -1.805 6.717 14.977 1.00 87.81 339 LEU A N 1
ATOM 2606 C CA . LEU A 1 339 ? -1.445 5.909 16.142 1.00 87.81 339 LEU A CA 1
ATOM 2607 C C . LEU A 1 339 ? -0.086 5.220 15.947 1.00 87.81 339 LEU A C 1
ATOM 2609 O O . LEU A 1 339 ? 0.794 5.389 16.793 1.00 87.81 339 LEU A O 1
ATOM 2613 N N . MET A 1 340 ? 0.114 4.546 14.809 1.00 92.62 340 MET A N 1
ATOM 2614 C CA . MET A 1 340 ? 1.378 3.890 14.445 1.00 92.62 340 MET A CA 1
ATOM 2615 C C . MET A 1 340 ? 2.558 4.874 14.528 1.00 92.62 340 MET A C 1
ATOM 2617 O O . MET A 1 340 ? 3.565 4.607 15.188 1.00 92.62 340 MET A O 1
ATOM 2621 N N . ASN A 1 341 ? 2.402 6.066 13.939 1.00 88.69 341 ASN A N 1
ATOM 2622 C CA . ASN A 1 341 ? 3.414 7.126 13.972 1.00 88.69 341 ASN A CA 1
ATOM 2623 C C . ASN A 1 341 ? 3.661 7.657 15.393 1.00 88.69 341 ASN A C 1
ATOM 2625 O O . ASN A 1 341 ? 4.811 7.849 15.790 1.00 88.69 341 ASN A O 1
ATOM 2629 N N . LYS A 1 342 ? 2.598 7.882 16.180 1.00 87.50 342 LYS A N 1
ATOM 2630 C CA . LYS A 1 342 ? 2.693 8.346 17.575 1.00 87.50 342 LYS A CA 1
ATOM 2631 C C . LYS A 1 342 ? 3.478 7.358 18.441 1.00 87.50 342 LYS A C 1
ATOM 2633 O O . LYS A 1 342 ? 4.265 7.784 19.285 1.00 87.50 342 LYS A O 1
ATOM 2638 N N . ARG A 1 343 ? 3.266 6.058 18.231 1.00 85.81 343 ARG A N 1
ATOM 2639 C CA . ARG A 1 343 ? 3.949 4.965 18.937 1.00 85.81 343 ARG A CA 1
ATOM 2640 C C . ARG A 1 343 ? 5.323 4.622 18.362 1.00 85.81 343 ARG A C 1
ATOM 2642 O O . ARG A 1 343 ? 6.072 3.895 19.003 1.00 85.81 343 ARG A O 1
ATOM 2649 N N . ARG A 1 344 ? 5.688 5.206 17.214 1.00 88.00 344 ARG A N 1
ATOM 2650 C CA . ARG A 1 344 ? 6.942 4.949 16.487 1.00 88.00 344 ARG A CA 1
ATOM 2651 C C . ARG A 1 344 ? 7.084 3.489 16.040 1.00 88.00 344 ARG A C 1
ATOM 2653 O O . ARG A 1 344 ? 8.201 2.979 15.981 1.00 88.00 344 ARG A O 1
ATOM 2660 N N . HIS A 1 345 ? 5.972 2.830 15.720 1.00 87.69 345 HIS A N 1
ATOM 2661 C CA . HIS A 1 345 ? 6.019 1.504 15.110 1.00 87.69 345 HIS A CA 1
ATOM 2662 C C . HIS A 1 345 ? 6.561 1.587 13.684 1.00 87.69 345 HIS A C 1
ATOM 2664 O O . HIS A 1 345 ? 6.356 2.575 12.971 1.00 87.69 345 HIS A O 1
ATOM 2670 N N . THR A 1 346 ? 7.273 0.540 13.274 1.00 84.19 346 THR A N 1
ATOM 2671 C CA . THR A 1 346 ? 7.753 0.401 11.902 1.00 84.19 346 THR A CA 1
ATOM 2672 C C . THR A 1 346 ? 6.557 0.160 10.981 1.00 84.19 346 THR A C 1
ATOM 2674 O O . THR A 1 346 ? 5.792 -0.767 11.238 1.00 84.19 346 THR A O 1
ATOM 2677 N N . PRO A 1 347 ? 6.381 0.954 9.910 1.00 86.50 347 PRO A N 1
ATOM 2678 C CA . PRO A 1 347 ? 5.306 0.712 8.959 1.00 86.50 347 PRO A CA 1
ATOM 2679 C C . PRO A 1 347 ? 5.443 -0.656 8.273 1.00 86.50 347 PRO A C 1
ATOM 2681 O O . PRO A 1 347 ? 6.574 -1.073 7.998 1.00 86.50 347 PRO A O 1
ATOM 2684 N N . PRO A 1 348 ? 4.329 -1.327 7.924 1.00 86.31 348 PRO A N 1
ATOM 2685 C CA . PRO A 1 348 ? 4.378 -2.585 7.186 1.00 86.31 348 PRO A CA 1
ATOM 2686 C C . PRO A 1 348 ? 5.026 -2.402 5.805 1.00 86.31 348 PRO A C 1
ATOM 2688 O O . PRO A 1 348 ? 4.987 -1.319 5.219 1.00 86.31 348 PRO A O 1
ATOM 2691 N N . ALA A 1 349 ? 5.613 -3.466 5.251 1.00 77.88 349 ALA A N 1
ATOM 2692 C CA . ALA A 1 349 ? 6.473 -3.386 4.063 1.00 77.88 349 ALA A CA 1
ATOM 2693 C C . ALA A 1 349 ? 5.803 -2.716 2.846 1.00 77.88 349 ALA A C 1
ATOM 2695 O O . ALA A 1 349 ? 6.438 -1.942 2.131 1.00 77.88 349 ALA A O 1
ATOM 2696 N N . LYS A 1 350 ? 4.507 -2.972 2.632 1.00 84.25 350 LYS A N 1
ATOM 2697 C CA . LYS A 1 350 ? 3.727 -2.426 1.507 1.00 84.25 350 LYS A CA 1
ATOM 2698 C C . LYS A 1 350 ? 2.995 -1.122 1.854 1.00 84.25 350 LYS A C 1
ATOM 2700 O O . LYS A 1 350 ? 2.216 -0.620 1.046 1.00 84.25 350 LYS A O 1
ATOM 2705 N N . TYR A 1 351 ? 3.246 -0.552 3.034 1.00 88.75 351 TYR A N 1
ATOM 2706 C CA . TYR A 1 351 ? 2.571 0.647 3.526 1.00 88.75 351 TYR A CA 1
ATOM 2707 C C . TYR A 1 351 ? 2.620 1.805 2.542 1.00 88.75 351 TYR A C 1
ATOM 2709 O O . TYR A 1 351 ? 1.584 2.350 2.180 1.00 88.75 351 TYR A O 1
ATOM 2717 N N . TRP A 1 352 ? 3.817 2.172 2.091 1.00 86.38 352 TRP A N 1
ATOM 2718 C CA . TRP A 1 352 ? 4.005 3.363 1.267 1.00 86.38 352 TRP A CA 1
ATOM 2719 C C . TRP A 1 352 ? 3.303 3.268 -0.082 1.00 86.38 352 TRP A C 1
ATOM 2721 O O . TRP A 1 352 ? 2.795 4.276 -0.559 1.00 86.38 352 TRP A O 1
ATOM 2731 N N . LEU A 1 353 ? 3.214 2.057 -0.635 1.00 87.19 353 LEU A N 1
ATOM 2732 C CA . LEU A 1 353 ? 2.473 1.776 -1.857 1.00 87.19 353 LEU A CA 1
ATOM 2733 C C . LEU A 1 353 ? 0.973 2.037 -1.658 1.00 87.19 353 LEU A C 1
ATOM 2735 O O . LEU A 1 353 ? 0.356 2.810 -2.386 1.00 87.19 353 LEU A O 1
ATOM 2739 N N . TRP A 1 354 ? 0.384 1.429 -0.626 1.00 89.69 354 TRP A N 1
ATOM 2740 C CA . TRP A 1 354 ? -1.062 1.480 -0.401 1.00 89.69 354 TRP A CA 1
ATOM 2741 C C . TRP A 1 354 ? -1.539 2.742 0.319 1.00 89.69 354 TRP A C 1
ATOM 2743 O O . TRP A 1 354 ? -2.723 3.068 0.255 1.00 89.69 354 TRP A O 1
ATOM 2753 N N . ARG A 1 355 ? -0.640 3.493 0.961 1.00 89.06 355 ARG A N 1
ATOM 2754 C CA . ARG A 1 355 ? -0.953 4.773 1.604 1.00 89.06 355 ARG A CA 1
ATOM 2755 C C . ARG A 1 355 ? -1.523 5.779 0.609 1.00 89.06 355 ARG A C 1
ATOM 2757 O O . ARG A 1 355 ? -2.510 6.453 0.906 1.00 89.06 355 ARG A O 1
ATOM 2764 N N . ASP A 1 356 ? -0.937 5.860 -0.585 1.00 85.75 356 ASP A N 1
ATOM 2765 C CA . ASP A 1 356 ? -1.402 6.772 -1.637 1.00 85.75 356 ASP A CA 1
ATOM 2766 C C . ASP A 1 356 ? -2.835 6.476 -2.084 1.00 85.75 356 ASP A C 1
ATOM 2768 O O . ASP A 1 356 ? -3.555 7.362 -2.547 1.00 85.75 356 ASP A O 1
ATOM 2772 N N . PHE A 1 357 ? -3.286 5.241 -1.874 1.00 88.62 357 PHE A N 1
ATOM 2773 C CA . PHE A 1 357 ? -4.608 4.787 -2.261 1.00 88.62 357 PHE A CA 1
ATOM 2774 C C . PHE A 1 357 ? -5.737 5.507 -1.506 1.00 88.62 357 PHE A C 1
ATOM 2776 O O . PHE A 1 357 ? -6.809 5.705 -2.074 1.00 88.62 357 PHE A O 1
ATOM 2783 N N . TYR A 1 358 ? -5.494 5.976 -0.278 1.00 87.94 358 TYR A N 1
ATOM 2784 C CA . TYR A 1 358 ? -6.474 6.696 0.553 1.00 87.94 358 TYR A CA 1
ATOM 2785 C C . TYR A 1 358 ? -5.991 8.085 1.024 1.00 87.94 358 TYR A C 1
ATOM 2787 O O . TYR A 1 358 ? -6.699 8.783 1.758 1.00 87.94 358 TYR A O 1
ATOM 2795 N N . SER A 1 359 ? -4.794 8.521 0.612 1.00 82.00 359 SER A N 1
ATOM 2796 C CA . SER A 1 359 ? -4.180 9.778 1.072 1.00 82.00 359 SER A CA 1
ATOM 2797 C C . SER A 1 359 ? -4.854 11.040 0.519 1.00 82.00 359 SER A C 1
ATOM 2799 O O . SER A 1 359 ? -4.885 12.060 1.206 1.00 82.00 359 SER A O 1
ATOM 2801 N N . GLY A 1 360 ? -5.415 10.969 -0.694 1.00 74.44 360 GLY A N 1
ATOM 2802 C CA . GLY A 1 360 ? -6.105 12.082 -1.360 1.00 74.44 360 GLY A CA 1
ATOM 2803 C C . GLY A 1 360 ? -7.534 12.342 -0.874 1.00 74.44 360 GLY A C 1
ATOM 2804 O O . GLY A 1 360 ? -8.153 13.322 -1.285 1.00 74.44 360 GLY A O 1
ATOM 2805 N N . ASP A 1 361 ? -8.070 11.486 -0.004 1.00 79.12 361 ASP A N 1
ATOM 2806 C CA . ASP A 1 361 ?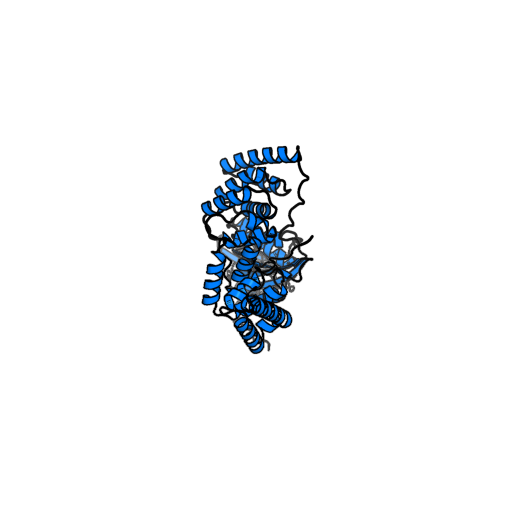 -9.445 11.619 0.461 1.00 79.12 361 ASP A CA 1
ATOM 2807 C C . ASP A 1 361 ? -9.585 12.716 1.524 1.00 79.12 361 ASP A C 1
ATOM 2809 O O . ASP A 1 361 ? -8.718 12.863 2.395 1.00 79.12 361 ASP A O 1
ATOM 2813 N N . PRO A 1 362 ? -10.702 13.469 1.526 1.00 67.00 362 PRO A N 1
ATOM 2814 C CA . PRO A 1 362 ? -10.931 14.502 2.521 1.00 67.00 362 PRO A CA 1
ATOM 2815 C C . PRO A 1 362 ? -10.937 13.883 3.921 1.00 67.00 362 PRO A C 1
ATOM 2817 O O . PRO A 1 362 ? -11.816 13.085 4.262 1.00 67.00 362 PRO A O 1
ATOM 2820 N N . ARG A 1 363 ? -9.969 14.293 4.752 1.00 63.94 363 ARG A N 1
ATOM 2821 C CA . ARG A 1 363 ? -9.948 13.944 6.174 1.00 63.94 363 ARG A CA 1
ATOM 2822 C C . ARG A 1 363 ? -11.266 14.385 6.797 1.00 63.94 363 ARG A C 1
ATOM 2824 O O . ARG A 1 363 ? -11.621 15.565 6.755 1.00 63.94 363 ARG A O 1
ATOM 2831 N N . SER A 1 364 ? -11.996 13.434 7.376 1.00 60.25 364 SER A N 1
ATOM 2832 C CA . SER A 1 364 ? -13.178 13.754 8.169 1.00 60.25 364 SER A CA 1
ATOM 2833 C C . SER A 1 364 ? -12.733 14.677 9.299 1.00 60.25 364 SER A C 1
ATOM 2835 O O . SER A 1 364 ? -11.969 14.256 10.165 1.00 60.25 364 SER A O 1
ATOM 2837 N N . LYS A 1 365 ? -13.197 15.933 9.301 1.00 50.88 365 LYS A N 1
ATOM 2838 C CA . LYS A 1 365 ? -13.045 16.814 10.461 1.00 50.88 365 LYS A CA 1
ATOM 2839 C C . LYS A 1 365 ? -13.815 16.145 11.601 1.00 50.88 365 LYS A C 1
ATOM 2841 O O . LYS A 1 365 ? -15.038 16.113 11.575 1.00 50.88 365 LYS A O 1
ATOM 2846 N N . THR A 1 366 ? -13.070 15.493 12.491 1.00 50.53 366 THR A N 1
ATOM 2847 C CA . THR A 1 366 ? -13.520 14.918 13.764 1.00 50.53 366 THR A CA 1
ATOM 2848 C C . THR A 1 366 ? -14.757 14.015 13.696 1.00 50.53 366 THR A C 1
ATOM 2850 O O . THR A 1 366 ? -15.877 14.426 13.991 1.00 50.53 366 THR A O 1
ATOM 2853 N N . ARG A 1 367 ? -14.551 12.707 13.478 1.00 55.84 367 ARG A N 1
ATOM 2854 C CA . ARG A 1 367 ? -15.473 11.729 14.076 1.00 55.84 367 ARG A CA 1
ATOM 2855 C C . ARG A 1 367 ? -15.110 11.597 15.552 1.00 55.84 367 ARG A C 1
ATOM 2857 O O . ARG A 1 367 ? -14.280 10.770 15.904 1.00 55.84 367 ARG A O 1
ATOM 2864 N N . LYS A 1 368 ? -15.741 12.406 16.414 1.00 50.72 368 LYS A N 1
ATOM 2865 C CA . LYS A 1 368 ? -15.525 12.475 17.884 1.00 50.72 368 LYS A CA 1
ATOM 2866 C C . LYS A 1 368 ? -15.782 11.156 18.650 1.00 50.72 368 LYS A C 1
ATOM 2868 O O . LYS A 1 368 ? -15.818 11.139 19.873 1.00 50.72 368 LYS A O 1
ATOM 2873 N N . ASN A 1 369 ? -16.010 10.067 17.927 1.00 55.28 369 ASN A N 1
ATOM 2874 C CA . ASN A 1 369 ? -16.623 8.836 18.396 1.00 55.28 369 ASN A CA 1
ATOM 2875 C C . ASN A 1 369 ? -15.640 7.648 18.348 1.00 55.28 369 ASN A C 1
ATOM 2877 O O . ASN A 1 369 ? -15.851 6.642 19.012 1.00 55.28 369 ASN A O 1
ATOM 2881 N N . ILE A 1 370 ? -14.532 7.734 17.613 1.00 61.38 370 ILE A N 1
ATOM 2882 C CA . ILE A 1 370 ? -13.533 6.657 17.595 1.00 61.38 370 ILE A CA 1
ATOM 2883 C C . ILE A 1 370 ? -12.214 7.250 18.043 1.00 61.38 370 ILE A C 1
ATOM 2885 O O . ILE A 1 370 ? -11.730 8.197 17.429 1.00 61.38 370 ILE A O 1
ATOM 2889 N N . VAL A 1 371 ? -11.669 6.708 19.131 1.00 68.94 371 VAL A N 1
ATOM 2890 C CA . VAL A 1 371 ? -10.415 7.181 19.707 1.00 68.94 371 VAL A CA 1
ATOM 2891 C C . VAL A 1 371 ? -9.444 6.013 19.767 1.00 68.94 371 VAL A C 1
ATOM 2893 O O . VAL A 1 371 ? -9.543 5.128 20.614 1.00 68.94 371 VAL A O 1
ATOM 2896 N N . PHE A 1 372 ? -8.518 6.011 18.816 1.00 74.38 372 PHE A N 1
ATOM 2897 C CA . PHE A 1 372 ? -7.455 5.025 18.719 1.00 74.38 372 PHE A CA 1
ATOM 2898 C C . PHE A 1 372 ? -6.482 5.175 19.894 1.00 74.38 372 PHE A C 1
ATOM 2900 O O . PHE A 1 372 ? -6.166 6.280 20.340 1.00 74.38 372 PHE A O 1
ATOM 2907 N N . GLY A 1 373 ? -5.998 4.049 20.400 1.00 72.75 373 GLY A N 1
ATOM 2908 C CA . GLY A 1 373 ? -5.068 3.962 21.517 1.00 72.75 373 GLY A CA 1
ATOM 2909 C C . GLY A 1 373 ? -5.723 3.964 22.897 1.00 72.75 373 GLY A C 1
ATOM 2910 O O . GLY A 1 373 ? -5.001 3.958 23.892 1.00 72.75 373 GLY A O 1
ATOM 2911 N N . TRP A 1 374 ? -7.058 4.034 22.976 1.00 78.50 374 TRP A N 1
ATOM 2912 C CA . TRP A 1 374 ? -7.770 4.199 24.241 1.00 78.50 374 TRP A CA 1
ATOM 2913 C C . TRP A 1 374 ? -8.475 2.925 24.685 1.00 78.50 374 TRP A C 1
ATOM 2915 O O . TRP A 1 374 ? -9.087 2.202 23.894 1.00 78.50 374 TRP A O 1
ATOM 2925 N N . THR A 1 375 ? -8.436 2.678 25.992 1.00 76.88 375 THR A N 1
ATOM 2926 C CA . THR A 1 375 ? -9.039 1.491 26.602 1.00 76.88 375 THR A CA 1
ATOM 2927 C C . THR A 1 375 ? -9.960 1.861 27.754 1.00 76.88 375 THR A C 1
ATOM 2929 O O . THR A 1 375 ? -9.848 2.916 28.384 1.00 76.88 375 THR A O 1
ATOM 2932 N N . CYS A 1 376 ? -10.919 0.980 28.019 1.00 77.31 376 CYS A N 1
ATOM 2933 C CA . CYS A 1 376 ? -11.763 1.081 29.187 1.00 77.31 376 CYS A CA 1
ATOM 2934 C C . CYS A 1 376 ? -10.932 0.788 30.437 1.00 77.31 376 CYS A C 1
ATOM 2936 O O . CYS A 1 376 ? -10.422 -0.322 30.582 1.00 77.31 376 CYS A O 1
ATOM 2938 N N . ALA A 1 377 ? -10.875 1.736 31.369 1.00 76.88 377 ALA A N 1
ATOM 2939 C CA . ALA A 1 377 ? -10.131 1.605 32.621 1.00 76.88 377 ALA A CA 1
ATOM 2940 C C . ALA A 1 377 ? -10.601 0.430 33.505 1.00 76.88 377 ALA A C 1
ATOM 2942 O O . ALA A 1 377 ? -9.889 0.020 34.412 1.00 76.88 377 ALA A O 1
ATOM 2943 N N . GLU A 1 378 ? -11.797 -0.118 33.265 1.00 78.06 378 GLU A N 1
ATOM 2944 C CA . GLU A 1 378 ? -12.339 -1.229 34.058 1.00 78.06 378 GLU A CA 1
ATOM 2945 C C . GLU A 1 378 ? -12.248 -2.592 33.387 1.00 78.06 378 GLU A C 1
ATOM 2947 O O . GLU A 1 378 ? -11.910 -3.582 34.029 1.00 78.06 378 GLU A O 1
ATOM 2952 N N . CYS A 1 379 ? -12.667 -2.684 32.125 1.00 76.94 379 CYS A N 1
ATOM 2953 C CA . CYS A 1 379 ? -12.738 -3.967 31.429 1.00 76.94 379 CYS A CA 1
ATOM 2954 C C . CYS A 1 379 ? -11.589 -4.179 30.449 1.00 76.94 379 CYS A C 1
ATOM 2956 O O . CYS A 1 379 ? -11.578 -5.212 29.788 1.00 76.94 379 CYS A O 1
ATOM 2958 N N . ALA A 1 380 ? -10.679 -3.206 30.324 1.00 76.19 380 ALA A N 1
ATOM 2959 C CA . ALA A 1 380 ? -9.575 -3.173 29.365 1.00 76.19 380 ALA A CA 1
ATOM 2960 C C . ALA A 1 380 ? -9.999 -3.303 27.887 1.00 76.19 380 ALA A C 1
ATOM 2962 O O . ALA A 1 380 ? -9.151 -3.337 26.996 1.00 76.19 380 ALA A O 1
ATOM 2963 N N . ASN A 1 381 ? -11.306 -3.338 27.600 1.00 75.38 381 ASN A N 1
ATOM 2964 C CA . ASN A 1 381 ? -11.799 -3.369 26.233 1.00 75.38 381 ASN A CA 1
ATOM 2965 C C . ASN A 1 381 ? -11.532 -2.017 25.550 1.00 75.38 381 ASN A C 1
ATOM 2967 O O . ASN A 1 381 ? -11.680 -0.973 26.189 1.00 75.38 381 ASN A O 1
ATOM 2971 N N . PRO A 1 382 ? -11.190 -2.019 24.257 1.00 70.69 382 PRO A N 1
ATOM 2972 C CA . PRO A 1 382 ? -10.960 -0.819 23.472 1.00 70.69 382 PRO A CA 1
ATOM 2973 C C . PRO A 1 382 ? -12.238 0.008 23.403 1.00 70.69 382 PRO A C 1
ATOM 2975 O O . PRO A 1 382 ? -13.347 -0.531 23.350 1.00 70.69 382 PRO A O 1
ATOM 2978 N N . LEU A 1 383 ? -12.079 1.328 23.440 1.00 70.38 383 LEU A N 1
ATOM 2979 C CA . LEU A 1 383 ? -13.208 2.248 23.412 1.00 70.38 383 LEU A CA 1
ATOM 2980 C C . LEU A 1 383 ? -13.600 2.553 21.970 1.00 70.38 383 LEU A C 1
ATOM 2982 O O . LEU A 1 383 ? -12.868 3.207 21.233 1.00 70.38 383 LEU A O 1
ATOM 2986 N N . THR A 1 384 ? -14.783 2.082 21.577 1.00 61.06 384 THR A N 1
ATOM 2987 C CA . THR A 1 384 ? -15.312 2.233 20.220 1.00 61.06 384 THR A CA 1
ATOM 2988 C C . THR A 1 384 ? -16.734 2.794 20.327 1.00 61.06 384 THR A C 1
ATOM 2990 O O . THR A 1 384 ? -17.623 2.156 20.892 1.00 61.06 384 THR A O 1
ATOM 2993 N N . ARG A 1 385 ? -16.993 4.028 19.865 1.00 53.91 385 ARG A N 1
ATOM 2994 C CA . ARG A 1 385 ? -18.363 4.581 19.839 1.00 53.91 385 ARG A CA 1
ATOM 2995 C C . ARG A 1 385 ? -18.966 4.258 18.473 1.00 53.91 385 ARG A C 1
ATOM 2997 O O . ARG A 1 385 ? -18.898 5.045 17.532 1.00 53.91 385 ARG A O 1
ATOM 3004 N N . PHE A 1 386 ? -19.520 3.055 18.366 1.00 46.03 386 PHE A N 1
ATOM 3005 C CA . PHE A 1 386 ? -20.368 2.651 17.246 1.00 46.03 386 PHE A CA 1
ATOM 3006 C C . PHE A 1 386 ? -21.834 2.741 17.665 1.00 46.03 386 PHE A C 1
ATOM 3008 O O . PHE A 1 386 ? -22.422 1.723 18.014 1.00 46.03 386 PHE A O 1
ATOM 3015 N N . ASP A 1 387 ? -22.398 3.948 17.647 1.00 40.44 387 ASP A N 1
ATOM 3016 C CA . ASP A 1 387 ? -23.798 4.160 17.266 1.00 40.44 387 ASP A CA 1
ATOM 3017 C C . ASP A 1 387 ? -24.092 5.657 17.060 1.00 40.44 387 ASP A C 1
ATOM 3019 O O . ASP A 1 387 ? -23.457 6.509 17.686 1.00 40.44 387 ASP A O 1
ATOM 3023 N N . GLU A 1 388 ? -25.057 5.967 16.192 1.00 39.22 388 GLU A N 1
ATOM 3024 C CA . GLU A 1 388 ? -25.692 7.294 16.089 1.00 39.22 388 GLU A CA 1
ATOM 3025 C C . GLU A 1 388 ? -26.491 7.621 17.361 1.00 39.22 388 GLU A C 1
ATOM 3027 O O . GLU A 1 388 ? -26.685 8.786 17.698 1.00 39.22 388 GLU A O 1
ATOM 3032 N N . ALA A 1 389 ? -26.879 6.590 18.119 1.00 41.69 389 ALA A N 1
ATOM 3033 C CA . ALA A 1 389 ? -27.335 6.726 19.492 1.00 41.69 389 ALA A CA 1
ATOM 3034 C C . ALA A 1 389 ? -26.132 7.039 20.393 1.00 41.69 389 ALA A C 1
ATOM 3036 O O . ALA A 1 389 ? -25.356 6.156 20.750 1.00 41.69 389 ALA A O 1
ATOM 3037 N N . GLU A 1 390 ? -25.985 8.312 20.734 1.00 43.69 390 GLU A N 1
ATOM 3038 C CA . GLU A 1 390 ? -24.913 8.975 21.477 1.00 43.69 390 GLU A CA 1
ATOM 3039 C C . GLU A 1 390 ? -24.549 8.398 22.865 1.00 43.69 390 GLU A C 1
ATOM 3041 O O . GLU A 1 390 ? -24.297 9.175 23.781 1.00 43.69 390 GLU A O 1
ATOM 3046 N N . ARG A 1 391 ? -24.434 7.079 23.073 1.00 51.19 391 ARG A N 1
ATOM 3047 C CA . ARG A 1 391 ? -24.036 6.504 24.369 1.00 51.19 391 ARG A CA 1
ATOM 3048 C C . ARG A 1 391 ? -22.778 7.206 24.878 1.00 51.19 391 ARG A C 1
ATOM 3050 O O . ARG A 1 391 ? -21.777 7.299 24.152 1.00 51.19 391 ARG A O 1
ATOM 3057 N N . ALA A 1 392 ? -22.882 7.769 26.080 1.00 50.19 392 ALA A N 1
ATOM 3058 C CA . ALA A 1 392 ? -21.848 8.604 26.654 1.00 50.19 392 ALA A CA 1
ATOM 3059 C C . ALA A 1 392 ? -20.631 7.729 26.972 1.00 50.19 392 ALA A C 1
ATOM 3061 O O . ALA A 1 392 ? -20.731 6.693 27.627 1.00 50.19 392 ALA A O 1
ATOM 3062 N N . VAL A 1 393 ? -19.472 8.127 26.455 1.00 55.81 393 VAL A N 1
ATOM 3063 C CA . VAL A 1 393 ? -18.177 7.588 26.867 1.00 55.81 393 VAL A CA 1
ATOM 3064 C C . VAL A 1 393 ? -17.551 8.670 27.730 1.00 55.81 393 VAL A C 1
ATOM 3066 O O . VAL A 1 393 ? -17.374 9.794 27.262 1.00 55.81 393 VAL A O 1
ATOM 3069 N N . CYS A 1 394 ? -17.247 8.356 28.987 1.00 59.62 394 CYS A N 1
ATOM 3070 C CA . CYS A 1 394 ? -16.475 9.264 29.827 1.00 59.62 394 CYS A CA 1
ATOM 3071 C C . CYS A 1 394 ? -14.998 9.122 29.459 1.00 59.62 394 CYS A C 1
ATOM 3073 O O . CYS A 1 394 ? -14.465 8.009 29.454 1.00 59.62 394 CYS A O 1
ATOM 3075 N N . TRP A 1 395 ? -14.354 10.241 29.149 1.00 63.91 395 TRP A N 1
ATOM 3076 C CA . TRP A 1 395 ? -12.968 10.296 28.698 1.00 63.91 395 TRP A CA 1
ATOM 3077 C C . TRP A 1 395 ? -12.071 10.819 29.815 1.00 63.91 395 TRP A C 1
ATOM 3079 O O . TRP A 1 395 ? -12.443 11.757 30.516 1.00 63.91 395 TRP A O 1
ATOM 3089 N N . PHE A 1 396 ? -10.881 10.243 29.950 1.00 62.56 396 PHE A N 1
ATOM 3090 C CA . PHE A 1 396 ? -9.858 10.711 30.874 1.00 62.56 396 PHE A CA 1
ATOM 3091 C C . PHE A 1 396 ? -8.650 11.238 30.103 1.00 62.56 396 PHE A C 1
ATOM 3093 O O . PHE A 1 396 ? -8.236 10.671 29.088 1.00 62.56 396 PHE A O 1
ATOM 3100 N N . GLU A 1 397 ? -8.036 12.298 30.619 1.00 57.22 397 GLU A N 1
ATOM 3101 C CA . GLU A 1 397 ? -6.681 12.670 30.223 1.00 57.22 397 GLU A CA 1
ATOM 3102 C C . GLU A 1 397 ? -5.769 11.479 30.578 1.00 57.22 397 GLU A C 1
ATOM 3104 O O . GLU A 1 397 ? -5.842 10.990 31.704 1.00 57.22 397 GLU A O 1
ATOM 3109 N N . ASN A 1 398 ? -4.988 10.968 29.611 1.00 62.50 398 ASN A N 1
ATOM 3110 C CA . ASN A 1 398 ? -4.096 9.779 29.659 1.00 62.50 398 ASN A CA 1
ATOM 3111 C C . ASN A 1 398 ? -4.515 8.536 28.848 1.00 62.50 398 ASN A C 1
ATOM 3113 O O . ASN A 1 398 ? -3.915 7.478 29.018 1.00 62.50 398 ASN A O 1
ATOM 3117 N N . GLY A 1 399 ? -5.462 8.634 27.911 1.00 66.12 399 GLY A N 1
ATOM 3118 C CA . GLY A 1 399 ? -5.726 7.510 26.995 1.00 66.12 399 GLY A CA 1
ATOM 3119 C C . GLY A 1 399 ? -6.630 6.423 27.578 1.00 66.12 399 GLY A C 1
ATOM 3120 O O . GLY A 1 399 ? -6.659 5.297 27.087 1.00 66.12 399 GLY A O 1
ATOM 3121 N N . PHE A 1 400 ? -7.377 6.758 28.624 1.00 68.81 400 PHE A N 1
ATOM 3122 C CA . PHE A 1 400 ? -8.352 5.871 29.238 1.00 68.81 400 PHE A CA 1
ATOM 3123 C C . PHE A 1 400 ? -9.742 6.491 29.159 1.00 68.81 400 PHE A C 1
ATOM 3125 O O . PHE A 1 400 ? -9.912 7.704 29.071 1.00 68.81 400 PHE A O 1
ATOM 3132 N N . GLY A 1 401 ? -10.760 5.650 29.250 1.00 75.06 401 GLY A N 1
ATOM 3133 C CA . GLY A 1 401 ? -12.146 6.077 29.414 1.00 75.06 401 GLY A CA 1
ATOM 3134 C C . GLY A 1 401 ? -12.985 4.975 30.042 1.00 75.06 401 GLY A C 1
ATOM 3135 O O . GLY A 1 401 ? -12.455 3.968 30.513 1.00 75.06 401 GLY A O 1
ATOM 3136 N N . LEU A 1 402 ? -14.302 5.138 30.044 1.00 74.00 402 LEU A N 1
ATOM 3137 C CA . LEU A 1 402 ? -15.243 4.093 30.449 1.00 74.00 402 LEU A CA 1
ATOM 3138 C C . LEU A 1 402 ? -16.134 3.708 29.276 1.00 74.00 402 LEU A C 1
ATOM 3140 O O . LEU A 1 402 ? -16.781 4.562 28.676 1.00 74.00 402 LEU A O 1
ATOM 3144 N N . CYS A 1 403 ? -16.179 2.413 28.952 1.00 74.12 403 CYS A N 1
ATOM 3145 C CA . CYS A 1 403 ? -17.058 1.932 27.892 1.00 74.12 403 CYS A CA 1
ATOM 3146 C C . CYS A 1 403 ? -18.534 2.030 28.316 1.00 74.12 403 CYS A C 1
ATOM 3148 O O . CYS A 1 403 ? -18.820 1.952 29.516 1.00 74.12 403 CYS A O 1
ATOM 3150 N N . PRO A 1 404 ? -19.477 2.115 27.357 1.00 72.44 404 PRO A N 1
ATOM 3151 C CA . PRO A 1 404 ? -20.900 2.233 27.669 1.00 72.44 404 PRO A CA 1
ATOM 3152 C C . PRO A 1 404 ? -21.421 1.125 28.589 1.00 72.44 404 PRO A C 1
ATOM 3154 O O . PRO A 1 404 ? -22.215 1.400 29.476 1.00 72.44 404 PRO A O 1
ATOM 3157 N N . ASP A 1 405 ? -20.935 -0.112 28.438 1.00 74.06 405 ASP A N 1
ATOM 3158 C CA . ASP A 1 405 ? -21.343 -1.240 29.288 1.00 74.06 405 ASP A CA 1
ATOM 3159 C C . ASP A 1 405 ? -20.868 -1.076 30.745 1.00 74.06 405 ASP A C 1
ATOM 3161 O O . ASP A 1 405 ? -21.590 -1.395 31.690 1.00 74.06 405 ASP A O 1
ATOM 3165 N N . CYS A 1 406 ? -19.639 -0.586 30.944 1.00 76.31 406 CYS A N 1
ATOM 3166 C CA . CYS A 1 406 ? -19.104 -0.309 32.278 1.00 76.31 406 CYS A CA 1
ATOM 3167 C C . CYS A 1 406 ? -19.795 0.900 32.912 1.00 76.31 406 CYS A C 1
ATOM 3169 O O . CYS A 1 406 ? -20.092 0.868 34.107 1.00 76.31 406 CYS A O 1
ATOM 3171 N N . LEU A 1 407 ? -20.112 1.922 32.116 1.00 74.19 407 LEU A N 1
ATOM 3172 C CA . LEU A 1 407 ? -20.877 3.075 32.575 1.00 74.19 407 LEU A CA 1
ATOM 3173 C C . LEU A 1 407 ? -22.312 2.679 32.959 1.00 74.19 407 LEU A C 1
ATOM 3175 O O . LEU A 1 407 ? -22.751 2.991 34.057 1.00 74.19 407 LEU A O 1
ATOM 3179 N N . ALA A 1 408 ? -23.001 1.897 32.124 1.00 71.69 408 ALA A N 1
ATOM 3180 C CA . ALA A 1 408 ? -24.367 1.432 32.373 1.00 71.69 408 ALA A CA 1
ATOM 3181 C C . ALA A 1 408 ? -24.493 0.515 33.602 1.00 71.69 408 ALA A C 1
ATOM 3183 O O . ALA A 1 408 ? -25.564 0.418 34.189 1.00 71.69 408 ALA A O 1
ATOM 3184 N N . SER A 1 409 ? -23.406 -0.134 34.038 1.00 73.62 409 SER A N 1
ATOM 3185 C CA . SER A 1 409 ? -23.409 -0.906 35.292 1.00 73.62 409 SER A CA 1
ATOM 3186 C C . SER A 1 409 ? -23.492 -0.045 36.564 1.00 73.62 409 SER A C 1
ATOM 3188 O O . SER A 1 409 ? -23.529 -0.586 37.670 1.00 73.62 409 SER A O 1
ATOM 3190 N N . ARG A 1 410 ? -23.529 1.285 36.422 1.00 75.62 410 ARG A N 1
ATOM 3191 C CA . ARG A 1 410 ? -23.673 2.261 37.505 1.00 75.62 410 ARG A CA 1
ATOM 3192 C C . ARG A 1 410 ? -25.050 2.921 37.441 1.00 75.62 410 ARG A C 1
ATOM 3194 O O . ARG A 1 410 ? -25.203 4.020 36.926 1.00 75.62 410 ARG A O 1
ATOM 3201 N N . GLU A 1 411 ? -26.061 2.226 37.952 1.00 69.38 411 GLU A N 1
ATOM 3202 C CA . GLU A 1 411 ? -27.464 2.648 37.818 1.00 69.38 411 GLU A CA 1
ATOM 3203 C C . GLU A 1 411 ? -27.895 3.701 38.865 1.00 69.38 411 GLU A C 1
ATOM 3205 O O . GLU A 1 411 ? -28.898 4.381 38.651 1.00 69.38 411 GLU A O 1
ATOM 3210 N N . ARG A 1 412 ? -27.190 3.846 40.005 1.00 76.69 412 ARG A N 1
ATOM 3211 C CA . ARG A 1 412 ? -27.631 4.695 41.131 1.00 76.69 412 ARG A CA 1
ATOM 3212 C C . ARG A 1 412 ? -26.493 5.160 42.053 1.00 76.69 412 ARG A C 1
ATOM 3214 O O . ARG A 1 412 ? -25.539 4.424 42.265 1.00 76.69 412 ARG A O 1
ATOM 3221 N N . CYS A 1 413 ? -26.637 6.345 42.654 1.00 77.94 413 CYS A N 1
ATOM 3222 C CA . CYS A 1 413 ? -25.797 6.816 43.759 1.00 77.94 413 CYS A CA 1
ATOM 3223 C C . CYS A 1 413 ? -26.284 6.246 45.100 1.00 77.94 413 CYS A C 1
ATOM 3225 O O . CYS A 1 413 ? -27.462 6.374 45.446 1.00 77.94 413 CYS A O 1
ATOM 3227 N N . ASP A 1 414 ? -25.373 5.668 45.880 1.00 78.94 414 ASP A N 1
ATOM 3228 C CA . ASP A 1 414 ? -25.703 5.072 47.179 1.00 78.94 414 ASP A CA 1
ATOM 3229 C C . ASP A 1 414 ? -26.071 6.117 48.242 1.00 78.94 414 ASP A C 1
ATOM 3231 O O . ASP A 1 414 ? -26.869 5.821 49.129 1.00 78.94 414 ASP A O 1
ATOM 3235 N N . LEU A 1 415 ? -25.550 7.346 48.127 1.00 80.62 415 LEU A N 1
ATOM 3236 C CA . LEU A 1 415 ? -25.817 8.424 49.082 1.00 80.62 415 LEU A CA 1
ATOM 3237 C C . LEU A 1 415 ? -27.134 9.158 48.786 1.00 80.62 415 LEU A C 1
ATOM 3239 O O . LEU A 1 415 ? -28.028 9.170 49.626 1.00 80.62 415 LEU A O 1
ATOM 3243 N N . CYS A 1 416 ? -27.275 9.772 47.606 1.00 81.44 416 CYS A N 1
ATOM 3244 C CA . CYS A 1 416 ? -28.461 10.579 47.278 1.00 81.44 416 CYS A CA 1
ATOM 3245 C C . CYS A 1 416 ? -29.591 9.783 46.606 1.00 81.44 416 CYS A C 1
ATOM 3247 O O . CYS A 1 416 ? -30.681 10.306 46.397 1.00 81.44 416 CYS A O 1
ATOM 3249 N N . GLY A 1 417 ? -29.349 8.523 46.227 1.00 76.31 417 GLY A N 1
ATOM 3250 C CA . GLY A 1 417 ? -30.350 7.674 45.581 1.00 76.31 417 GLY A CA 1
ATOM 3251 C C . GLY A 1 417 ? -30.661 8.018 44.121 1.00 76.31 417 GLY A C 1
ATOM 3252 O O . GLY A 1 417 ? -31.459 7.307 43.504 1.00 76.31 417 GLY A O 1
ATOM 3253 N N . ARG A 1 418 ? -30.031 9.058 43.551 1.00 76.56 418 ARG A N 1
ATOM 3254 C CA . ARG A 1 418 ? -30.216 9.469 42.151 1.00 76.56 418 ARG A CA 1
ATOM 3255 C C . ARG A 1 418 ? -29.885 8.313 41.214 1.00 76.56 418 ARG A C 1
ATOM 3257 O O . ARG A 1 418 ? -28.846 7.672 41.373 1.00 76.56 418 ARG A O 1
ATOM 3264 N N . LYS A 1 419 ? -30.778 8.047 40.260 1.00 73.56 419 LYS A N 1
ATOM 3265 C CA . LYS A 1 419 ? -30.545 7.090 39.175 1.00 73.56 419 LYS A CA 1
ATOM 3266 C C . LYS A 1 419 ? -29.834 7.784 38.025 1.00 73.56 419 LYS A C 1
ATOM 3268 O O . LYS A 1 419 ? -30.165 8.926 37.717 1.00 73.56 419 LYS A O 1
ATOM 3273 N N . PHE A 1 420 ? -28.908 7.079 37.392 1.00 68.94 420 PHE A N 1
ATOM 3274 C CA . PHE A 1 420 ? -28.184 7.580 36.231 1.00 68.94 420 PHE A CA 1
ATOM 3275 C C . PHE A 1 420 ? -28.622 6.829 34.986 1.00 68.94 420 PHE A C 1
ATOM 3277 O O . PHE A 1 420 ? -28.713 5.600 34.993 1.00 68.94 420 PHE A O 1
ATOM 3284 N N . ASP A 1 421 ? -28.868 7.571 33.912 1.00 63.16 421 ASP A N 1
ATOM 3285 C CA . ASP A 1 421 ? -28.923 6.996 32.579 1.00 63.16 421 ASP A CA 1
ATOM 3286 C C . ASP A 1 421 ? -27.558 7.193 31.909 1.00 63.16 421 ASP A C 1
ATOM 3288 O O . ASP A 1 421 ? -27.021 8.295 31.868 1.00 63.16 421 ASP A O 1
ATOM 3292 N N . SER A 1 422 ? -27.003 6.116 31.354 1.00 54.50 422 SER A N 1
ATOM 3293 C CA . SER A 1 422 ? -25.784 6.118 30.531 1.00 54.50 422 SER A CA 1
ATOM 3294 C C . SER A 1 422 ? -25.849 7.029 29.290 1.00 54.50 422 SER A C 1
ATOM 3296 O O . SER A 1 422 ? -24.838 7.214 28.609 1.00 54.50 422 SER A O 1
ATOM 3298 N N . SER A 1 423 ? -27.034 7.551 28.959 1.00 54.28 423 SER A N 1
ATOM 3299 C CA . SER A 1 423 ? -27.251 8.554 27.915 1.00 54.28 423 SER A CA 1
ATOM 3300 C C . SER A 1 423 ? -27.063 10.005 28.394 1.00 54.28 423 SER A C 1
ATOM 3302 O O . SER A 1 423 ? -26.904 10.893 27.560 1.00 54.28 423 SER A O 1
ATOM 3304 N N . GLN A 1 424 ? -27.060 10.259 29.707 1.00 53.47 424 GLN A N 1
ATOM 3305 C CA . GLN A 1 424 ? -27.019 11.603 30.289 1.00 53.47 424 GLN A CA 1
ATOM 3306 C C . GLN A 1 424 ? -25.594 12.038 30.667 1.00 53.47 424 GLN A C 1
ATOM 3308 O O . GLN A 1 424 ? -24.743 11.231 31.037 1.00 53.47 424 GLN A O 1
ATOM 3313 N N . THR A 1 425 ? -25.341 13.345 30.576 1.00 52.19 425 THR A N 1
ATOM 3314 C CA . THR A 1 425 ? -24.067 14.024 30.883 1.00 52.19 425 THR A CA 1
ATOM 3315 C C . THR A 1 425 ? -23.797 14.238 32.377 1.00 52.19 425 THR A C 1
ATOM 3317 O O . THR A 1 425 ? -22.756 14.788 32.718 1.00 52.19 425 THR A O 1
ATOM 3320 N N . ASP A 1 426 ? -24.697 13.796 33.257 1.00 54.25 426 ASP A N 1
ATOM 3321 C CA . ASP A 1 426 ? -24.739 14.139 34.692 1.00 54.25 426 ASP A CA 1
ATOM 3322 C C . ASP A 1 426 ? -23.812 13.272 35.567 1.00 54.25 426 ASP A C 1
ATOM 3324 O O . ASP A 1 426 ? -24.117 12.958 36.725 1.00 54.25 426 ASP A O 1
ATOM 3328 N N . ILE A 1 427 ? -22.735 12.761 34.970 1.00 58.12 427 ILE A N 1
ATOM 3329 C CA . ILE A 1 427 ? -21.791 11.889 35.652 1.00 58.12 427 ILE A CA 1
ATOM 3330 C C . ILE A 1 427 ? -20.369 12.279 35.277 1.00 58.12 427 ILE A C 1
ATOM 3332 O O . ILE A 1 427 ? -19.898 12.027 34.162 1.00 58.12 427 ILE A O 1
ATOM 3336 N N . HIS A 1 428 ? -19.646 12.843 36.239 1.00 58.94 428 HIS A N 1
ATOM 3337 C CA . HIS A 1 428 ? -18.215 13.054 36.109 1.00 58.94 428 HIS A CA 1
ATOM 3338 C C . HIS A 1 428 ? -17.446 11.769 36.406 1.00 58.94 428 HIS A C 1
ATOM 3340 O O . HIS A 1 428 ? -17.508 11.202 37.496 1.00 58.94 428 HIS A O 1
ATOM 3346 N N . ALA A 1 429 ? -16.655 11.312 35.440 1.00 60.34 429 ALA A N 1
ATOM 3347 C CA . ALA A 1 429 ? -15.648 10.304 35.706 1.00 60.34 429 ALA A CA 1
ATOM 3348 C C . ALA A 1 429 ? -14.307 10.997 35.977 1.00 60.34 429 ALA A C 1
ATOM 3350 O O . ALA A 1 429 ? -13.830 11.781 35.159 1.00 60.34 429 ALA A O 1
ATOM 3351 N N . LEU A 1 430 ? -13.659 10.638 37.083 1.00 59.38 430 LEU A N 1
ATOM 3352 C CA . LEU A 1 430 ? -12.276 10.987 37.393 1.00 59.38 430 LEU A CA 1
ATOM 3353 C C . LEU A 1 430 ? -11.383 9.747 37.318 1.00 59.38 430 LEU A C 1
ATOM 3355 O O . LEU A 1 430 ? -11.731 8.673 37.811 1.00 59.38 430 LEU A O 1
ATOM 3359 N N . TYR A 1 431 ? -10.196 9.903 36.743 1.00 54.44 431 TYR A N 1
ATOM 3360 C CA . TYR A 1 431 ? -9.177 8.860 36.740 1.00 54.44 431 TYR A CA 1
ATOM 3361 C C . TYR A 1 431 ? -8.122 9.148 37.803 1.00 54.44 431 TYR A C 1
ATOM 3363 O O . TYR A 1 431 ? -7.497 10.207 37.801 1.00 54.44 431 TYR A O 1
ATOM 3371 N N . SER A 1 432 ? -7.911 8.200 38.717 1.00 61.06 432 SER A N 1
ATOM 3372 C CA . SER A 1 432 ? -6.825 8.281 39.692 1.00 61.06 432 SER A CA 1
ATOM 3373 C C . SER A 1 432 ? -5.608 7.538 39.153 1.00 61.06 432 SER A C 1
ATOM 3375 O O . SER A 1 432 ? -5.576 6.308 39.164 1.00 61.06 432 SER A O 1
ATOM 3377 N N . ALA A 1 433 ? -4.590 8.286 38.716 1.00 55.62 433 ALA A N 1
ATOM 3378 C CA . ALA A 1 433 ? -3.334 7.714 38.225 1.00 55.62 433 ALA A CA 1
ATOM 3379 C C . ALA A 1 433 ? -2.599 6.883 39.293 1.00 55.62 433 ALA A C 1
ATOM 3381 O O . ALA A 1 433 ? -1.988 5.873 38.964 1.00 55.62 433 ALA A O 1
ATOM 3382 N N . SER A 1 434 ? -2.699 7.264 40.571 1.00 56.09 434 SER A N 1
ATOM 3383 C CA . SER A 1 434 ? -2.073 6.541 41.686 1.00 56.09 434 SER A CA 1
ATOM 3384 C C . SER A 1 434 ? -2.755 5.211 42.014 1.00 56.09 434 SER A C 1
ATOM 3386 O O . SER A 1 434 ? -2.088 4.286 42.465 1.00 56.09 434 SER A O 1
ATOM 3388 N N . ALA A 1 435 ? -4.067 5.103 41.788 1.00 57.78 435 ALA A N 1
ATOM 3389 C CA . ALA A 1 435 ? -4.818 3.873 42.028 1.00 57.78 435 ALA A CA 1
ATOM 3390 C C . ALA A 1 435 ? -4.991 3.016 40.765 1.00 57.78 435 ALA A C 1
ATOM 3392 O O . ALA A 1 435 ? -5.364 1.855 40.883 1.00 57.78 435 ALA A O 1
ATOM 3393 N N . ASN A 1 436 ? -4.746 3.570 39.572 1.00 61.00 436 ASN A N 1
ATOM 3394 C CA . ASN A 1 436 ? -5.077 2.947 38.286 1.00 61.00 436 ASN A CA 1
ATOM 3395 C C . ASN A 1 436 ? -6.570 2.550 38.193 1.00 61.00 436 ASN A C 1
ATOM 3397 O O . ASN A 1 436 ? -6.924 1.524 37.617 1.00 61.00 436 ASN A O 1
ATOM 3401 N N . VAL A 1 437 ? -7.455 3.347 38.812 1.00 65.88 437 VAL A N 1
ATOM 3402 C CA . VAL A 1 437 ? -8.906 3.095 38.872 1.00 65.88 437 VAL A CA 1
ATOM 3403 C C . VAL A 1 437 ? -9.677 4.322 38.393 1.00 65.88 437 VAL A C 1
ATOM 3405 O O . VAL A 1 437 ? -9.445 5.446 38.850 1.00 65.88 437 VAL A O 1
ATOM 3408 N N . ALA A 1 438 ? -10.650 4.085 37.512 1.00 67.06 438 ALA A N 1
ATOM 3409 C CA . ALA A 1 438 ? -11.678 5.058 37.167 1.00 67.06 438 ALA A CA 1
ATOM 3410 C C . ALA A 1 438 ? -12.732 5.144 38.280 1.00 67.06 438 ALA A C 1
ATOM 3412 O O . ALA A 1 438 ? -13.389 4.155 38.613 1.00 67.06 438 ALA A O 1
ATOM 3413 N N . LYS A 1 439 ? -12.914 6.339 38.843 1.00 71.25 439 LYS A N 1
ATOM 3414 C CA . LYS A 1 439 ? -13.990 6.656 39.783 1.00 71.25 439 LYS A CA 1
ATOM 3415 C C . LYS A 1 439 ? -15.042 7.466 39.050 1.00 71.25 439 LYS A C 1
ATOM 3417 O O . LYS A 1 439 ? -14.744 8.520 38.507 1.00 71.25 439 LYS A O 1
ATOM 3422 N N . VAL A 1 440 ? -16.273 6.984 39.051 1.00 73.19 440 VAL A N 1
ATOM 3423 C CA . VAL A 1 440 ? -17.414 7.771 38.582 1.00 73.19 440 VAL A CA 1
ATOM 3424 C C . VAL A 1 440 ? -18.048 8.414 39.795 1.00 73.19 440 VAL A C 1
ATOM 3426 O O . VAL A 1 440 ? -18.236 7.743 40.807 1.00 73.19 440 VAL A O 1
ATOM 3429 N N . ILE A 1 441 ? -18.302 9.709 39.716 1.00 75.69 441 ILE A N 1
ATOM 3430 C CA . ILE A 1 441 ? -18.720 10.547 40.827 1.00 75.69 441 ILE A CA 1
ATOM 3431 C C . ILE A 1 441 ? -20.100 11.107 40.511 1.00 75.69 441 ILE A C 1
ATOM 3433 O O . ILE A 1 441 ? -20.374 11.501 39.382 1.00 75.69 441 ILE A O 1
ATOM 3437 N N . CYS A 1 442 ? -20.977 11.107 41.511 1.00 76.50 442 CYS A N 1
ATOM 3438 C CA . CYS A 1 442 ? -22.260 11.788 41.418 1.00 76.50 442 CYS A CA 1
ATOM 3439 C C . CYS A 1 442 ? -22.060 13.304 41.521 1.00 76.50 442 CYS A C 1
ATOM 3441 O O . CYS A 1 442 ? -21.517 13.769 42.522 1.00 76.50 442 CYS A O 1
ATOM 3443 N N . ASP A 1 443 ? -22.561 14.061 40.549 1.00 74.12 443 ASP A N 1
ATOM 3444 C CA . ASP A 1 443 ? -22.398 15.520 40.508 1.00 74.12 443 ASP A CA 1
ATOM 3445 C C . ASP A 1 443 ? -23.056 16.235 41.704 1.00 74.12 443 ASP A C 1
ATOM 3447 O O . ASP A 1 443 ? -22.521 17.223 42.198 1.00 74.12 443 ASP A O 1
ATOM 3451 N N . ASP A 1 444 ? -24.166 15.705 42.233 1.00 77.31 444 ASP A N 1
ATOM 3452 C CA . ASP A 1 444 ? -24.893 16.346 43.342 1.00 77.31 444 ASP A CA 1
ATOM 3453 C C . ASP A 1 444 ? -24.194 16.198 44.696 1.00 77.31 444 ASP A C 1
ATOM 3455 O O . ASP A 1 444 ? -24.268 17.083 45.544 1.00 77.31 444 ASP A O 1
ATOM 3459 N N . CYS A 1 445 ? -23.581 15.041 44.948 1.00 81.12 445 CYS A N 1
ATOM 3460 C CA . CYS A 1 445 ? -23.084 14.695 46.282 1.00 81.12 445 CYS A CA 1
ATOM 3461 C C . CYS A 1 445 ? -21.596 14.344 46.319 1.00 81.12 445 CYS A C 1
ATOM 3463 O O . CYS A 1 445 ? -21.086 13.956 47.367 1.00 81.12 445 CYS A O 1
ATOM 3465 N N . ALA A 1 446 ? -20.910 14.450 45.179 1.00 77.12 446 ALA A N 1
ATOM 3466 C CA . ALA A 1 446 ? -19.494 14.150 44.992 1.00 77.12 446 ALA A CA 1
ATOM 3467 C C . ALA A 1 446 ? -19.057 12.740 45.452 1.00 77.12 446 ALA A C 1
ATOM 3469 O O . ALA A 1 446 ? -17.861 12.464 45.572 1.00 77.12 446 ALA A O 1
ATOM 3470 N N . MET A 1 447 ? -20.001 11.818 45.677 1.00 79.19 447 MET A N 1
ATOM 3471 C CA . MET A 1 447 ? -19.691 10.463 46.128 1.00 79.19 447 MET A CA 1
ATOM 3472 C C . MET A 1 447 ? -19.330 9.532 44.966 1.00 79.19 447 MET A C 1
ATOM 3474 O O . MET A 1 447 ? -20.004 9.564 43.928 1.00 79.19 447 MET A O 1
ATOM 3478 N N . PRO A 1 448 ? -18.320 8.652 45.140 1.00 73.50 448 PRO A N 1
ATOM 3479 C CA . PRO A 1 448 ? -18.025 7.593 44.185 1.00 73.50 448 PRO A CA 1
ATOM 3480 C C . PRO A 1 448 ? -19.210 6.637 44.030 1.00 73.50 448 PRO A C 1
ATOM 3482 O O . PRO A 1 448 ? -19.782 6.178 45.016 1.00 73.50 448 PRO A O 1
ATOM 3485 N N . ILE A 1 449 ? -19.537 6.295 42.789 1.00 74.50 449 ILE A N 1
ATOM 3486 C CA . ILE A 1 449 ? -20.602 5.358 42.448 1.00 74.50 449 ILE A CA 1
ATOM 3487 C C . ILE A 1 449 ? -19.990 3.971 42.264 1.00 74.50 449 ILE A C 1
ATOM 3489 O O . ILE A 1 449 ? -19.203 3.725 41.334 1.00 74.50 449 ILE A O 1
ATOM 3493 N N . ALA A 1 450 ? -20.350 3.069 43.177 1.00 69.69 450 ALA A N 1
ATOM 3494 C CA . ALA A 1 450 ? -19.944 1.678 43.132 1.00 69.69 450 ALA A CA 1
ATOM 3495 C C . ALA A 1 450 ? -20.562 0.958 41.926 1.00 69.69 450 ALA A C 1
ATOM 3497 O O . ALA A 1 450 ? -21.594 1.343 41.374 1.00 69.69 450 ALA A O 1
ATOM 3498 N N . ARG A 1 451 ? -19.898 -0.113 41.496 1.00 69.88 451 ARG A N 1
ATOM 3499 C CA . ARG A 1 451 ? -20.399 -0.951 40.414 1.00 69.88 451 ARG A CA 1
ATOM 3500 C C . ARG A 1 451 ? -21.566 -1.794 40.923 1.00 69.88 451 ARG A C 1
ATOM 3502 O O . ARG A 1 451 ? -21.408 -2.519 41.903 1.00 69.88 451 ARG A O 1
ATOM 3509 N N . GLY A 1 452 ? -22.697 -1.758 40.224 1.00 66.00 452 GLY A N 1
ATOM 3510 C CA . GLY A 1 452 ? -23.776 -2.709 40.461 1.00 66.00 452 GLY A CA 1
ATOM 3511 C C . GLY A 1 452 ? -23.379 -4.135 40.049 1.00 66.00 452 GLY A C 1
ATOM 3512 O O . GLY A 1 452 ? -22.423 -4.329 39.284 1.00 66.00 452 GLY A O 1
ATOM 3513 N N . PRO A 1 453 ? -24.104 -5.164 40.520 1.00 57.19 453 PRO A N 1
ATOM 3514 C CA . PRO A 1 453 ? -23.911 -6.528 40.044 1.00 57.19 453 PRO A CA 1
ATOM 3515 C C . PRO A 1 453 ? -24.070 -6.572 38.517 1.00 57.19 453 PRO A C 1
ATOM 3517 O O . PRO A 1 453 ? -25.064 -6.095 37.967 1.00 57.19 453 PRO A O 1
ATOM 3520 N N . ARG A 1 454 ? -23.074 -7.131 37.814 1.00 52.38 454 ARG A N 1
ATOM 3521 C CA . ARG A 1 454 ? -23.142 -7.327 36.357 1.00 52.38 454 ARG A CA 1
ATOM 3522 C C . ARG A 1 454 ? -24.378 -8.172 36.049 1.00 52.38 454 ARG A C 1
ATOM 3524 O O . ARG A 1 454 ? -24.402 -9.350 36.399 1.00 52.38 454 ARG A O 1
ATOM 3531 N N . LYS A 1 455 ? -25.370 -7.602 35.356 1.00 52.03 455 LYS A N 1
ATOM 3532 C CA . LYS A 1 455 ? -26.434 -8.408 34.747 1.00 52.03 455 LYS A CA 1
ATOM 3533 C C . LYS A 1 455 ? -25.759 -9.427 33.814 1.00 52.03 455 LYS A C 1
ATOM 3535 O O . LYS A 1 455 ? -24.934 -9.017 32.988 1.00 52.03 455 LYS A O 1
ATOM 3540 N N . PRO A 1 456 ? -26.014 -10.738 33.970 1.00 43.72 456 PRO A N 1
ATOM 3541 C CA . PRO A 1 456 ? -25.452 -11.738 33.077 1.00 43.72 456 PRO A CA 1
ATOM 3542 C C . PRO A 1 456 ? -25.863 -11.398 31.644 1.00 43.72 456 PRO A C 1
ATOM 3544 O O . PRO A 1 456 ? -27.013 -11.043 31.391 1.00 43.72 456 PRO A O 1
ATOM 3547 N N . ARG A 1 457 ? -24.901 -11.452 30.715 1.00 44.50 457 ARG A N 1
ATOM 3548 C CA . ARG A 1 457 ? -25.181 -11.254 29.290 1.00 44.50 457 ARG A CA 1
ATOM 3549 C C . ARG A 1 457 ? -26.238 -12.271 28.878 1.00 44.50 457 ARG A C 1
ATOM 3551 O O . ARG A 1 457 ? -25.958 -13.467 28.909 1.00 44.50 457 ARG A O 1
ATOM 3558 N N . GLU A 1 458 ? -27.412 -11.803 28.461 1.00 39.97 458 GLU A N 1
ATOM 3559 C CA . GLU A 1 458 ? -28.303 -12.655 27.685 1.00 39.97 458 GLU A CA 1
ATOM 3560 C C . GLU A 1 458 ? -27.529 -13.082 26.430 1.00 39.97 458 GLU A C 1
ATOM 3562 O O . GLU A 1 458 ? -27.013 -12.221 25.705 1.00 39.97 458 GLU A O 1
ATOM 3567 N N . PRO A 1 459 ? -27.360 -14.392 26.180 1.00 34.84 459 PRO A N 1
ATOM 3568 C CA . PRO A 1 459 ? -26.772 -14.840 24.933 1.00 34.84 459 PRO A CA 1
ATOM 3569 C C . PRO A 1 459 ? -27.637 -14.289 23.806 1.00 34.84 459 PRO A C 1
ATOM 3571 O O . PRO A 1 459 ? -28.860 -14.416 23.859 1.00 34.84 459 PRO A O 1
ATOM 3574 N N . ASN A 1 460 ? -26.992 -13.649 22.822 1.00 36.75 460 ASN A N 1
ATOM 3575 C CA . ASN A 1 460 ? -27.629 -13.107 21.626 1.00 36.75 460 ASN A CA 1
ATOM 3576 C C . ASN A 1 460 ? -28.715 -14.077 21.151 1.00 36.75 460 ASN A C 1
ATOM 3578 O O . ASN A 1 460 ? -28.410 -15.122 20.569 1.00 36.75 460 ASN A O 1
ATOM 3582 N N . ARG A 1 461 ? -29.985 -13.736 21.403 1.00 37.62 461 ARG A N 1
ATOM 3583 C CA . ARG A 1 461 ? -31.099 -14.384 20.724 1.00 37.62 461 ARG A CA 1
ATOM 3584 C C . ARG A 1 461 ? -30.843 -14.136 19.249 1.00 37.62 461 ARG A C 1
ATOM 3586 O O . ARG A 1 461 ? -30.918 -12.994 18.798 1.00 37.62 461 ARG A O 1
ATOM 3593 N N . LYS A 1 462 ? -30.472 -15.200 18.533 1.00 34.41 462 LYS A N 1
ATOM 3594 C CA . LYS A 1 462 ? -30.498 -15.253 17.075 1.00 34.41 462 LYS A CA 1
ATOM 3595 C C . LYS A 1 462 ? -31.859 -14.687 16.668 1.00 34.41 462 LYS A C 1
ATOM 3597 O O . LYS A 1 462 ? -32.878 -15.329 16.910 1.00 34.41 462 LYS A O 1
ATOM 3602 N N . ARG A 1 463 ? -31.884 -13.446 16.179 1.00 37.28 463 ARG A N 1
ATOM 3603 C CA . ARG A 1 463 ? -33.061 -12.914 15.500 1.00 37.28 463 ARG A CA 1
ATOM 3604 C C . ARG A 1 463 ? -33.142 -13.715 14.206 1.00 37.28 463 ARG A C 1
ATOM 3606 O O . ARG A 1 463 ? -32.215 -13.635 13.402 1.00 37.28 463 ARG A O 1
ATOM 3613 N N . GLY A 1 464 ? -34.138 -14.596 14.152 1.00 33.25 464 GLY A N 1
ATOM 3614 C CA . GLY A 1 464 ? -34.531 -15.307 12.940 1.00 33.25 464 GLY A CA 1
ATOM 3615 C C . GLY A 1 464 ? -35.108 -14.362 11.906 1.00 33.25 464 GLY A C 1
ATOM 3616 O O . GLY A 1 464 ? -35.481 -13.227 12.292 1.00 33.25 464 GLY A O 1
#

Nearest PDB structures (foldseek):
  7q1f-assembly2_T  TM=3.912E-01  e=2.507E-03  synthetic construct
  8aw4-assembly1_A  TM=4.107E-01  e=1.181E-02  synthetic construct
  7p0h-assembly2_B  TM=3.325E-01  e=5.072E-03  synthetic construct
  6veh-assembly1_A  TM=4.536E-01  e=1.296E-01  synthetic construct
  7q1f-assembly1_D  TM=2.712E-01  e=1.718E-01  synthetic construct